Protein AF-A0A2N9GEI5-F1 (afdb_monomer_lite)

pLDDT: mean 77.4, std 19.2, range [20.95, 95.62]

Foldseek 3Di:
DLLVCVQVVCQVDPVNVPPPVVLVVLLVVLCVLLLVVVCVVVLVVCCVVPNNVVSVVVSVVCVVLVVSLVSNQVVLLCVQQVVLCVLQNDDDDDDPDPDPDQAADFPLRCCLRQVRSFVVVLVLLVLVLVVCVVRPDDDVPDPSVVSSSVSSVSSSCSSNPVSQVSGVCSVPPVRVVVSVVLNVQQDVDDDDDPDDNSRHVLNSVCVVLVSLLRGDPRSLVVLLVVLCVLLVLLLSLQCVFVLCVNDNDVVSSVVLVVVLVVVLVLLLCLLVCCVPQVPPPVPVSVVSVVVVVVVVVVVVVCCCPPSVGDPVNVVSSCSNNLSVLVSVLSNQSSVCSVVVDPVSSVSSSSSVSSSVDDPDDDDDDPDDDDDDDDDDDDDDDPDPPPPPPDDDPDD

InterPro domains:
  IPR003440 Glycosyl transferase 48 domain [PF02364] (16-222)

Secondary structure (DSSP, 8-state):
-TTTTHHHHHHS-HHHHT-HHHHHHHHHHHHHHTTHHHHHHHHHHHHHHH-HHHHHHHHHHHHHTTHHHHHHHHHHHHHHHHHHHHHH-----------SS-PPPPHHHHHHHHIIIIIHHHHHHHHHHHHHHHH--S-TT-HHHHHHHHHHHHHHHHHHHHHHHTSTTTT-HHHHHHHHHHHHHHHHS---TT--TTT-HHHHHHHHHHHHHH--HHHHHHHHHHHHHHHHHHHHHHTT-GGGTT---HHHHHHHHHHHHHHHHHHHHHHHHHHHHTTT-HHHHHHHHHHHHHHHHHHHHHHHHTS---HHHHHHHHHHHHHHHHHHHHHHHHHHHHHT-HHHHHHHHHHHHHHT------SS---------------------------PPP-

Structure (mmCIF, N/CA/C/O backbone):
data_AF-A0A2N9GEI5-F1
#
_entry.id   AF-A0A2N9GEI5-F1
#
loop_
_atom_site.group_PDB
_atom_site.id
_atom_site.type_symbol
_atom_site.label_atom_id
_atom_site.label_alt_id
_atom_site.label_comp_id
_atom_site.label_asym_id
_atom_site.label_entity_id
_atom_site.label_seq_id
_atom_site.pdbx_PDB_ins_code
_atom_site.Cartn_x
_atom_site.Cartn_y
_atom_site.Cartn_z
_atom_site.occupancy
_atom_site.B_iso_or_equiv
_atom_site.auth_seq_id
_atom_site.auth_comp_id
_atom_site.auth_asym_id
_atom_site.auth_atom_id
_atom_site.pdbx_PDB_model_num
ATOM 1 N N . MET A 1 1 ? -8.143 -17.954 -7.394 1.00 62.03 1 MET A N 1
ATOM 2 C CA . MET A 1 1 ? -9.407 -18.634 -7.751 1.00 62.03 1 MET A CA 1
ATOM 3 C C . MET A 1 1 ? -10.070 -17.942 -8.927 1.00 62.03 1 MET A C 1
ATOM 5 O O . MET A 1 1 ? -10.239 -18.590 -9.947 1.00 62.03 1 MET A O 1
ATOM 9 N N . VAL A 1 2 ? -10.319 -16.633 -8.827 1.00 68.25 2 VAL A N 1
ATOM 10 C CA . VAL A 1 2 ? -10.856 -15.804 -9.923 1.00 68.25 2 VAL A CA 1
ATOM 11 C C . VAL A 1 2 ? -10.049 -15.961 -11.213 1.00 68.25 2 VAL A C 1
ATOM 13 O O . VAL A 1 2 ? -10.533 -16.478 -12.212 1.00 68.25 2 VAL A O 1
ATOM 16 N N . MET A 1 3 ? -8.750 -15.650 -11.148 1.00 72.50 3 MET A N 1
ATOM 17 C CA . MET A 1 3 ? -7.875 -15.653 -12.328 1.00 72.50 3 MET A CA 1
ATOM 18 C C . MET A 1 3 ? -7.678 -17.039 -12.962 1.00 72.50 3 MET A C 1
ATOM 20 O O . MET A 1 3 ? -7.339 -17.122 -14.140 1.00 72.50 3 MET A O 1
ATOM 24 N N . SER A 1 4 ? -7.868 -18.120 -12.195 1.00 71.38 4 SER A N 1
ATOM 25 C CA . SER A 1 4 ? -7.678 -19.498 -12.662 1.00 71.38 4 SER A CA 1
ATOM 26 C C . SER A 1 4 ? -8.943 -20.118 -13.261 1.00 71.38 4 SER A C 1
ATOM 28 O O . SER A 1 4 ? -8.862 -21.221 -13.787 1.00 71.38 4 SER A O 1
ATOM 30 N N . GLY A 1 5 ? -10.102 -19.454 -13.169 1.00 67.19 5 GLY A N 1
ATOM 31 C CA . GLY A 1 5 ? -11.397 -20.017 -13.577 1.00 67.19 5 GLY A CA 1
ATOM 32 C C . GLY A 1 5 ? -1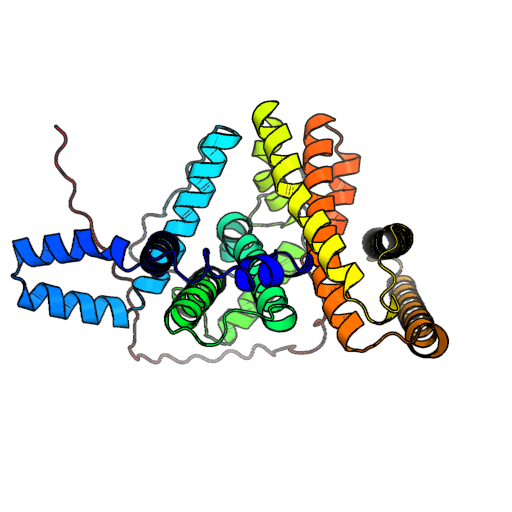1.971 -21.053 -12.602 1.00 67.19 5 GLY A C 1
ATOM 33 O O . GLY A 1 5 ? -13.111 -21.471 -12.766 1.00 67.19 5 GLY A O 1
ATOM 34 N N . LEU A 1 6 ? -11.222 -21.403 -11.550 1.00 69.50 6 LEU A N 1
ATOM 35 C CA . LEU A 1 6 ? -11.659 -22.331 -10.502 1.00 69.50 6 LEU A CA 1
ATOM 36 C C . LEU A 1 6 ? -12.902 -21.806 -9.773 1.00 69.50 6 LEU A C 1
ATOM 38 O O . LEU A 1 6 ? -13.742 -22.587 -9.361 1.00 69.50 6 LEU A O 1
ATOM 42 N N . GLU A 1 7 ? -13.031 -20.484 -9.625 1.00 69.81 7 GLU A N 1
ATOM 43 C CA . GLU A 1 7 ? -14.236 -19.874 -9.048 1.00 69.81 7 GLU A CA 1
ATOM 44 C C . GLU A 1 7 ? -15.490 -20.240 -9.853 1.00 69.81 7 GLU A C 1
ATOM 46 O O . GLU A 1 7 ? -16.467 -20.702 -9.275 1.00 69.81 7 GLU A O 1
ATOM 51 N N . ARG A 1 8 ? -15.430 -20.123 -11.185 1.00 66.69 8 ARG A N 1
ATOM 52 C CA . ARG A 1 8 ? -16.534 -20.488 -12.080 1.00 66.69 8 ARG A CA 1
ATOM 53 C C . ARG A 1 8 ? -16.878 -21.974 -11.972 1.00 66.69 8 ARG A C 1
ATOM 55 O O . ARG A 1 8 ? -18.041 -22.320 -11.838 1.00 66.69 8 ARG A O 1
ATOM 62 N N . GLU A 1 9 ? -15.866 -22.838 -11.954 1.00 71.25 9 GLU A N 1
ATOM 63 C CA . GLU A 1 9 ? -16.048 -24.291 -11.837 1.00 71.25 9 GLU A CA 1
ATOM 64 C C . GLU A 1 9 ? -16.636 -24.714 -10.477 1.00 71.25 9 GLU A C 1
ATOM 66 O O . GLU A 1 9 ? -17.490 -25.595 -10.409 1.00 71.25 9 GLU A O 1
ATOM 71 N N . ILE A 1 10 ? -16.224 -24.054 -9.388 1.00 67.88 10 ILE A N 1
ATOM 72 C CA . ILE A 1 10 ? -16.793 -24.254 -8.047 1.00 67.88 10 ILE A CA 1
ATOM 73 C C . ILE A 1 10 ? -18.269 -23.837 -8.012 1.00 67.88 10 ILE A C 1
ATOM 75 O O . ILE A 1 10 ? -19.072 -24.487 -7.347 1.00 67.88 10 ILE A O 1
ATOM 79 N N . LEU A 1 11 ? -18.633 -22.765 -8.713 1.00 63.00 11 LEU A N 1
ATOM 80 C CA . LEU A 1 11 ? -19.991 -22.219 -8.707 1.00 63.00 11 LEU A CA 1
ATOM 81 C C . LEU A 1 11 ? -20.950 -22.943 -9.641 1.00 63.00 11 LEU A C 1
ATOM 83 O O . LEU A 1 11 ? -22.138 -23.018 -9.330 1.00 63.00 11 LEU A O 1
ATOM 87 N N . ASP A 1 12 ? -20.442 -23.514 -10.730 1.00 68.38 12 ASP A N 1
ATOM 88 C CA . ASP A 1 12 ? -21.192 -24.437 -11.581 1.00 68.38 12 ASP A CA 1
ATOM 89 C C . ASP A 1 12 ? -21.510 -25.754 -10.836 1.00 68.38 12 ASP A C 1
ATOM 91 O O . ASP A 1 12 ? -22.361 -26.530 -11.276 1.00 68.38 12 ASP A O 1
ATOM 95 N N . ASN A 1 13 ? -20.880 -26.006 -9.677 1.00 69.75 13 ASN A N 1
ATOM 96 C CA . ASN A 1 13 ? -21.175 -27.156 -8.833 1.00 69.75 13 ASN A CA 1
ATOM 97 C C . ASN A 1 13 ? -22.324 -26.859 -7.835 1.00 69.75 13 ASN A C 1
ATOM 99 O O . ASN A 1 13 ? -22.132 -26.122 -6.859 1.00 69.75 13 ASN A O 1
ATOM 103 N N . PRO A 1 14 ? -23.506 -27.490 -7.989 1.00 62.62 14 PRO A N 1
ATOM 104 C CA . PRO A 1 14 ? -24.683 -27.216 -7.158 1.00 62.62 14 PRO A CA 1
ATOM 105 C C . PRO A 1 14 ? -24.505 -27.583 -5.676 1.00 62.62 14 PRO A C 1
ATOM 107 O O . PRO A 1 14 ? -25.240 -27.078 -4.830 1.00 62.62 14 PRO A O 1
ATOM 110 N N . SER A 1 15 ? -23.521 -28.421 -5.332 1.00 64.94 15 SER A N 1
ATOM 111 C CA . SER A 1 15 ? -23.234 -28.778 -3.935 1.00 64.94 15 SER A CA 1
ATOM 112 C C . SER A 1 15 ? -22.618 -27.628 -3.124 1.00 64.94 15 SER A C 1
ATOM 114 O O . SER A 1 15 ? -22.818 -27.557 -1.912 1.00 64.94 15 SER A O 1
ATOM 116 N N . VAL A 1 16 ? -21.902 -26.702 -3.775 1.00 61.50 16 VAL A N 1
ATOM 117 C CA . VAL A 1 16 ? -21.217 -25.584 -3.104 1.00 61.50 16 VAL A CA 1
ATOM 118 C C . VAL A 1 16 ? -22.150 -24.398 -2.882 1.00 61.50 16 VAL A C 1
ATOM 120 O O . VAL A 1 16 ? -22.104 -23.791 -1.813 1.00 61.50 16 VAL A O 1
ATOM 123 N N . GLN A 1 17 ? -23.061 -24.125 -3.824 1.00 56.53 17 GLN A N 1
ATOM 124 C CA . GLN A 1 17 ? -24.094 -23.088 -3.674 1.00 56.53 17 GLN A CA 1
ATOM 125 C C . GLN A 1 17 ? -25.028 -23.332 -2.473 1.00 56.53 17 GLN A C 1
ATOM 127 O O . GLN A 1 17 ? -25.671 -22.405 -1.996 1.00 56.53 17 GLN A O 1
ATOM 132 N N . GLN A 1 18 ? -25.102 -24.568 -1.967 1.00 55.81 18 GLN A N 1
ATOM 133 C CA . GLN A 1 18 ? -25.950 -24.939 -0.829 1.00 55.81 18 GLN A CA 1
ATOM 134 C C . GLN A 1 18 ? -25.200 -25.044 0.508 1.00 55.81 18 GLN A C 1
ATOM 136 O O . GLN A 1 18 ? -25.808 -25.397 1.523 1.00 55.81 18 GLN A O 1
ATOM 141 N N . SER A 1 19 ? -23.896 -24.743 0.562 1.00 64.75 19 SER A N 1
ATOM 142 C CA . SER A 1 19 ? -23.141 -24.822 1.817 1.00 64.75 19 SER A CA 1
ATOM 143 C C . SER A 1 19 ? -23.422 -23.616 2.714 1.00 64.75 19 SER A C 1
ATOM 145 O O . SER A 1 19 ? -22.634 -22.676 2.814 1.00 64.75 19 SER A O 1
ATOM 147 N N . LYS A 1 20 ? -24.544 -23.678 3.436 1.00 68.88 20 LYS A N 1
ATOM 148 C CA . LYS A 1 20 ? -24.918 -22.717 4.486 1.00 68.88 20 LYS A CA 1
ATOM 149 C C . LYS A 1 20 ? -23.786 -22.488 5.500 1.00 68.88 20 LYS A C 1
ATOM 151 O O . LYS A 1 20 ? -23.583 -21.373 5.964 1.00 68.88 20 LYS A O 1
ATOM 156 N N . ALA A 1 21 ? -23.001 -23.529 5.789 1.00 74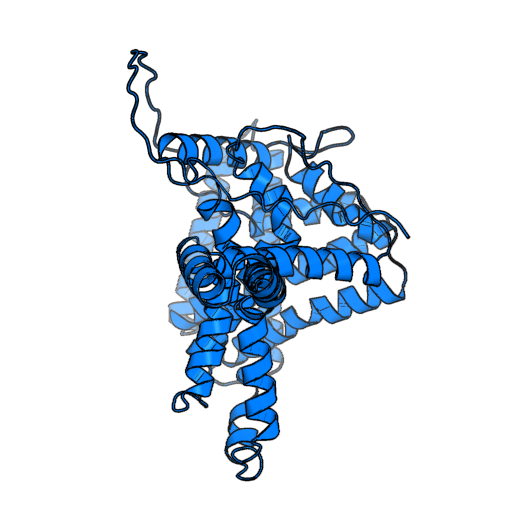.62 21 ALA A N 1
ATOM 157 C CA . ALA A 1 21 ? -21.852 -23.449 6.689 1.00 74.62 21 ALA A CA 1
ATOM 158 C C . ALA A 1 21 ? -20.732 -22.529 6.164 1.00 74.62 21 ALA A C 1
ATOM 160 O O . ALA A 1 21 ? -20.119 -21.800 6.943 1.00 74.62 21 ALA A O 1
ATOM 161 N N . LEU A 1 22 ? -20.463 -22.541 4.852 1.00 70.50 22 LEU A N 1
ATOM 162 C CA . LEU A 1 22 ? -19.472 -21.649 4.242 1.00 70.50 22 LEU A CA 1
ATOM 163 C C . LEU A 1 22 ? -19.946 -20.192 4.294 1.00 70.50 22 LEU A C 1
ATOM 165 O O . LEU A 1 22 ? -19.171 -19.300 4.637 1.00 70.50 22 LEU A O 1
ATOM 169 N N . GLU A 1 23 ? -21.224 -19.960 4.002 1.00 70.12 23 GLU A N 1
ATOM 170 C CA . GLU A 1 23 ? -21.832 -18.630 4.061 1.00 70.12 23 GLU A CA 1
ATOM 171 C C . GLU A 1 23 ? -21.811 -18.038 5.480 1.00 70.12 23 GLU A C 1
ATOM 173 O O . GLU A 1 23 ? -21.402 -16.890 5.664 1.00 70.12 23 GLU A O 1
ATOM 178 N N . GLU A 1 24 ? -22.173 -18.826 6.496 1.00 76.56 24 GLU A N 1
ATOM 179 C CA . GLU A 1 24 ? -22.143 -18.404 7.902 1.00 76.56 24 GLU A CA 1
ATOM 180 C C . GLU A 1 24 ? -20.717 -18.105 8.395 1.00 76.56 24 GLU A C 1
ATOM 182 O O . GLU A 1 24 ? -20.496 -17.121 9.113 1.00 76.56 24 GLU A O 1
ATOM 187 N N . ALA A 1 25 ? -19.730 -18.907 7.980 1.00 79.69 25 ALA A N 1
ATOM 188 C CA . ALA A 1 25 ? -18.328 -18.682 8.326 1.00 79.69 25 ALA A CA 1
ATOM 189 C C . ALA A 1 25 ? -17.795 -17.364 7.735 1.00 79.69 25 ALA A C 1
ATOM 191 O O . ALA A 1 25 ? -17.167 -16.573 8.447 1.00 79.69 25 ALA A O 1
ATOM 192 N N . LEU A 1 26 ? -18.089 -17.092 6.457 1.00 77.12 26 LEU A N 1
ATOM 193 C CA . LEU A 1 26 ? -17.683 -15.855 5.784 1.00 77.12 26 LEU A CA 1
ATOM 194 C C . LEU A 1 26 ? -18.380 -14.623 6.380 1.00 77.12 26 LEU A C 1
ATOM 196 O O . LEU A 1 26 ? -17.727 -13.611 6.637 1.00 77.12 26 LEU A O 1
ATOM 200 N N . ALA A 1 27 ? -19.682 -14.715 6.667 1.00 77.94 27 ALA A N 1
ATOM 201 C CA . ALA A 1 27 ? -20.434 -13.629 7.293 1.00 77.94 27 ALA A CA 1
ATOM 202 C C . ALA A 1 27 ? -19.882 -13.280 8.684 1.00 77.94 27 ALA A C 1
ATOM 204 O O . ALA A 1 27 ? -19.680 -12.105 8.999 1.00 77.94 27 ALA A O 1
ATOM 205 N N . THR A 1 28 ? -19.575 -14.296 9.497 1.00 80.19 28 THR A N 1
ATOM 206 C CA . THR A 1 28 ? -18.985 -14.103 10.828 1.00 80.19 28 THR A CA 1
ATOM 207 C C . THR A 1 28 ? -17.652 -13.365 10.724 1.00 80.19 28 THR A C 1
ATOM 209 O O . THR A 1 28 ? -17.460 -12.353 11.399 1.00 80.19 28 THR A O 1
ATOM 212 N N . GLN A 1 29 ? -16.756 -13.798 9.828 1.00 83.38 29 GLN A N 1
ATOM 213 C CA . GLN A 1 29 ? -15.479 -13.120 9.586 1.00 83.38 29 GLN A CA 1
ATOM 214 C C . GLN A 1 29 ? -15.671 -11.639 9.216 1.00 83.38 29 GLN A C 1
ATOM 216 O O . GLN A 1 29 ? -14.983 -10.775 9.765 1.00 83.38 29 GLN A O 1
ATOM 221 N N . SER A 1 30 ? -16.627 -11.328 8.339 1.00 83.00 30 SER A N 1
ATOM 222 C CA . SER A 1 30 ? -16.927 -9.951 7.936 1.00 83.00 30 SER A CA 1
ATOM 223 C C . SER A 1 30 ? -17.428 -9.075 9.092 1.00 83.00 30 SER A C 1
ATOM 225 O O . SER A 1 30 ? -17.069 -7.901 9.161 1.00 83.00 30 SER A O 1
ATOM 227 N N . VAL A 1 31 ? -18.180 -9.624 10.054 1.00 80.69 31 VAL A N 1
ATOM 228 C CA . VAL A 1 31 ? -18.600 -8.883 11.263 1.00 80.69 31 VAL A CA 1
ATOM 229 C C . VAL A 1 31 ? -17.406 -8.534 12.156 1.00 80.69 31 VAL A C 1
ATOM 231 O O . VAL A 1 31 ? -17.301 -7.398 12.625 1.00 80.69 31 VAL A O 1
ATOM 234 N N . PHE A 1 32 ? -16.478 -9.476 12.370 1.00 79.88 32 PHE A N 1
ATOM 235 C CA . PHE A 1 32 ? -15.227 -9.199 13.093 1.00 79.88 32 PHE A CA 1
ATOM 236 C C . PHE A 1 32 ? -14.410 -8.109 12.394 1.00 79.88 32 PHE A C 1
ATOM 238 O O . PHE A 1 32 ? -13.848 -7.227 13.045 1.00 79.88 32 PHE A O 1
ATOM 245 N N . GLN A 1 33 ? -14.376 -8.156 11.066 1.00 81.62 33 GLN A N 1
ATOM 246 C CA . GLN A 1 33 ? -13.621 -7.240 10.225 1.00 81.62 33 GLN A CA 1
ATOM 247 C C . GLN A 1 33 ? -14.146 -5.798 10.249 1.00 81.62 33 GLN A C 1
ATOM 249 O O . GLN A 1 33 ? -13.354 -4.875 10.086 1.00 81.62 33 GLN A O 1
ATOM 254 N N . LEU A 1 34 ? -15.442 -5.590 10.509 1.00 84.56 34 LEU A N 1
ATOM 255 C CA . LEU A 1 34 ? -16.024 -4.258 10.727 1.00 84.56 34 LEU A CA 1
ATOM 256 C C . LEU A 1 34 ? -15.682 -3.667 12.108 1.00 84.56 34 LEU A C 1
ATOM 258 O O . LEU A 1 34 ? -16.057 -2.536 12.404 1.00 84.56 34 LEU A O 1
ATOM 262 N N . GLY A 1 35 ? -15.013 -4.419 12.988 1.00 77.88 35 GLY A N 1
ATOM 263 C CA . GLY A 1 35 ? -14.650 -3.962 14.332 1.00 77.88 35 GLY A CA 1
ATOM 264 C C . GLY A 1 35 ? -15.822 -3.909 15.320 1.00 77.88 35 GLY A C 1
ATOM 265 O O . GLY A 1 35 ? -15.610 -3.601 16.490 1.00 77.88 35 GLY A O 1
ATOM 266 N N . LEU A 1 36 ? -17.038 -4.268 14.894 1.00 78.19 36 LEU A N 1
ATOM 267 C CA . LEU A 1 36 ? -18.254 -4.248 15.717 1.00 78.19 36 LEU A CA 1
ATOM 268 C C . LEU A 1 36 ? -18.138 -5.151 16.949 1.00 78.19 36 LEU A C 1
ATOM 270 O O . LEU A 1 36 ? -18.529 -4.766 18.048 1.00 78.19 36 LEU A O 1
ATOM 274 N N . LEU A 1 37 ? -17.546 -6.335 16.789 1.00 81.06 37 LEU A N 1
ATOM 275 C CA . LEU A 1 37 ? -17.405 -7.293 17.886 1.00 81.06 37 LEU A CA 1
ATOM 276 C C . LEU A 1 37 ? -16.363 -6.846 18.925 1.00 81.06 37 LEU A C 1
ATOM 278 O O . LEU A 1 37 ? -16.495 -7.163 20.102 1.00 81.06 37 LEU A O 1
ATOM 282 N N . LEU A 1 38 ? -15.375 -6.036 18.529 1.00 82.06 38 LEU A N 1
ATOM 283 C CA . LEU A 1 38 ? -14.385 -5.470 19.456 1.00 82.06 38 LEU A CA 1
ATOM 284 C C . LEU A 1 38 ? -14.991 -4.417 20.395 1.00 82.06 38 LEU A C 1
ATOM 286 O O . LEU A 1 38 ? -14.442 -4.168 21.465 1.00 82.06 38 LEU A O 1
ATOM 290 N N . VAL A 1 39 ? -16.127 -3.830 20.012 1.00 83.81 39 VAL A N 1
ATOM 291 C CA . VAL A 1 39 ? -16.886 -2.867 20.825 1.00 83.81 39 VAL A CA 1
ATOM 292 C C . VAL A 1 39 ? -17.750 -3.578 21.874 1.00 83.81 39 VAL A C 1
ATOM 294 O O . VAL A 1 39 ? -18.068 -3.006 22.914 1.00 83.81 39 VAL A O 1
ATOM 297 N N . LEU A 1 40 ? -18.110 -4.841 21.633 1.00 85.19 40 LEU A N 1
ATOM 298 C CA . LEU A 1 40 ? -19.087 -5.580 22.430 1.00 85.19 40 LEU A CA 1
ATOM 299 C C . LEU A 1 40 ? -18.718 -5.705 23.923 1.00 85.19 40 LEU A C 1
ATOM 301 O O . LEU A 1 40 ? -19.597 -5.437 24.742 1.00 85.19 40 LEU A O 1
ATOM 305 N N . PRO A 1 41 ? -17.462 -6.010 24.323 1.00 87.38 41 PRO A N 1
ATOM 306 C CA . PRO A 1 41 ? -17.075 -6.030 25.738 1.00 87.38 41 PRO A CA 1
ATOM 307 C C . PRO A 1 41 ? -17.377 -4.721 26.470 1.00 87.38 41 PRO A C 1
ATOM 309 O O . PRO A 1 41 ? -17.883 -4.736 27.586 1.00 87.38 41 PRO A O 1
ATOM 312 N N . MET A 1 42 ? -17.142 -3.592 25.807 1.00 85.94 42 MET A N 1
ATOM 313 C CA . MET A 1 42 ? -17.355 -2.266 26.377 1.00 85.94 42 MET A CA 1
ATOM 314 C C . MET A 1 42 ? -18.838 -1.911 26.484 1.00 85.94 42 MET A C 1
ATOM 316 O O . MET A 1 42 ? -19.271 -1.334 27.475 1.00 85.94 42 MET A O 1
ATOM 320 N N . VAL A 1 43 ? -19.643 -2.298 25.493 1.00 88.50 43 VAL A N 1
ATOM 321 C CA . VAL A 1 43 ? -21.103 -2.124 25.553 1.00 88.50 43 VAL A CA 1
ATOM 322 C C . VAL A 1 43 ? -21.700 -2.970 26.675 1.00 88.50 43 VAL A C 1
ATOM 324 O O . VAL A 1 43 ? -22.609 -2.509 27.361 1.00 88.50 43 VAL A O 1
ATOM 327 N N . MET A 1 44 ? -21.182 -4.183 26.895 1.00 91.00 44 MET A N 1
ATOM 328 C CA . MET A 1 44 ? -21.595 -5.022 28.022 1.00 91.00 44 MET A CA 1
ATOM 329 C C . MET A 1 44 ? -21.218 -4.392 29.365 1.00 91.00 44 MET A C 1
ATOM 331 O O . MET A 1 44 ? -22.065 -4.341 30.249 1.00 91.00 44 MET A O 1
ATOM 335 N N . GLU A 1 45 ? -19.997 -3.868 29.505 1.00 92.38 45 GLU A N 1
ATOM 336 C CA . GLU A 1 45 ? -19.546 -3.152 30.708 1.00 92.38 45 GLU A CA 1
ATOM 337 C C . GLU A 1 45 ? -20.468 -1.964 31.024 1.00 92.38 45 GLU A C 1
ATOM 339 O O . GLU A 1 45 ? -21.055 -1.905 32.102 1.00 92.38 45 GLU A O 1
ATOM 344 N N . ILE A 1 46 ? -20.720 -1.086 30.047 1.00 91.44 46 ILE A N 1
ATOM 345 C CA . ILE A 1 46 ? -21.640 0.053 30.208 1.00 91.44 46 ILE A CA 1
ATOM 346 C C . ILE A 1 46 ? -23.067 -0.426 30.511 1.00 91.44 46 ILE A C 1
ATOM 348 O O . ILE A 1 46 ? -23.776 0.189 31.308 1.00 91.44 46 ILE A O 1
ATOM 352 N N . GLY A 1 47 ? -23.500 -1.529 29.898 1.00 94.31 47 GLY A N 1
ATOM 353 C CA . GLY A 1 47 ? -24.815 -2.124 30.128 1.00 94.31 47 GLY A CA 1
ATOM 354 C C . GLY A 1 47 ? -24.996 -2.620 31.559 1.00 94.31 47 GLY A C 1
ATOM 355 O O . GLY A 1 47 ? -26.067 -2.417 32.133 1.00 94.31 47 GLY A O 1
ATOM 356 N N . LEU A 1 48 ? -23.950 -3.217 32.135 1.00 95.44 48 LEU A N 1
ATOM 357 C CA . LEU A 1 48 ? -23.921 -3.678 33.521 1.00 95.44 48 LEU A CA 1
ATOM 358 C C . LEU A 1 48 ? -23.825 -2.510 34.512 1.00 95.44 48 LEU A C 1
ATOM 360 O O . LEU A 1 48 ? -24.501 -2.535 35.536 1.00 95.44 48 LEU A O 1
ATOM 364 N N . GLU A 1 49 ? -23.034 -1.478 34.208 1.00 95.50 49 GLU A N 1
ATOM 365 C CA . GLU A 1 49 ? -22.809 -0.345 35.116 1.00 95.50 49 GLU A CA 1
ATOM 366 C C . GLU A 1 49 ? -23.934 0.700 35.103 1.00 95.50 49 GLU A C 1
ATOM 368 O O . GLU A 1 49 ? -24.280 1.262 36.141 1.00 95.50 49 GLU A O 1
ATOM 373 N N . LYS A 1 50 ? -24.481 1.013 33.922 1.00 93.19 50 LYS A N 1
ATOM 374 C CA . LYS A 1 50 ? -25.360 2.178 33.688 1.00 93.19 50 LYS A CA 1
ATOM 375 C C . LYS A 1 50 ? -26.702 1.814 33.047 1.00 93.19 50 LYS A C 1
ATOM 377 O O . LYS A 1 50 ? -27.500 2.703 32.734 1.00 93.19 50 LYS A O 1
ATOM 382 N N . GLY A 1 51 ? -26.956 0.521 32.851 1.00 94.19 51 GLY A N 1
ATOM 383 C CA . GLY A 1 51 ? -28.181 -0.017 32.271 1.00 94.19 51 GLY A CA 1
ATOM 384 C C . GLY A 1 51 ? -28.177 -0.088 30.739 1.00 94.19 51 GLY A C 1
ATOM 385 O O . GLY A 1 51 ? -27.526 0.687 30.037 1.00 94.19 51 GLY A O 1
ATOM 386 N N . PHE A 1 52 ? -28.980 -1.013 30.206 1.00 92.75 52 PHE A N 1
ATOM 387 C CA . PHE A 1 52 ? -29.009 -1.358 28.778 1.00 92.75 52 PHE A CA 1
ATOM 388 C C . PHE A 1 52 ? -29.371 -0.186 27.849 1.00 92.75 52 PHE A C 1
ATOM 390 O O . PHE A 1 52 ? -28.794 -0.041 26.774 1.00 92.75 52 PHE A O 1
ATOM 397 N N . ARG A 1 53 ? -30.302 0.687 28.261 1.00 92.88 53 ARG A N 1
ATOM 398 C CA . ARG A 1 53 ? -30.717 1.846 27.449 1.00 92.88 53 ARG A CA 1
ATOM 399 C C . ARG A 1 53 ? -29.573 2.843 27.250 1.00 92.88 53 ARG A C 1
ATOM 401 O O . ARG A 1 53 ? -29.403 3.350 26.145 1.00 92.88 53 ARG A O 1
ATOM 408 N N . THR A 1 54 ? -28.800 3.100 28.304 1.00 91.94 54 THR A N 1
ATOM 409 C CA . THR A 1 54 ? -27.619 3.970 28.255 1.00 91.94 54 THR A CA 1
ATOM 410 C C . THR A 1 54 ? -26.552 3.353 27.360 1.00 91.94 54 THR A C 1
ATOM 412 O O . THR A 1 54 ? -26.048 4.026 26.470 1.00 91.94 54 THR A O 1
ATOM 415 N N . ALA A 1 55 ? -26.295 2.051 27.511 1.00 93.44 55 ALA A N 1
ATOM 416 C CA . ALA A 1 55 ? -25.332 1.330 26.683 1.00 93.44 55 ALA A CA 1
ATOM 417 C C . ALA A 1 55 ? -25.676 1.360 25.187 1.00 93.44 55 ALA A C 1
ATOM 419 O O . ALA A 1 55 ? -24.787 1.543 24.360 1.00 93.44 55 ALA A O 1
ATOM 420 N N . LEU A 1 56 ? -26.959 1.232 24.826 1.00 92.00 56 LEU A N 1
ATOM 421 C CA . LEU A 1 56 ? -27.398 1.350 23.433 1.00 92.00 56 LEU A CA 1
ATOM 422 C C . LEU A 1 56 ? -27.184 2.771 22.886 1.00 92.00 56 LEU A C 1
ATOM 424 O O . LEU A 1 56 ? -26.737 2.928 21.751 1.00 92.00 56 LEU A O 1
ATOM 428 N N . GLY A 1 57 ? -27.477 3.798 23.690 1.00 93.06 57 GLY A N 1
ATOM 429 C CA . GLY A 1 57 ? -27.215 5.194 23.335 1.00 93.06 57 GLY A CA 1
ATOM 430 C C . GLY A 1 57 ? -25.725 5.460 23.119 1.00 93.06 57 GLY A C 1
ATOM 431 O O . GLY A 1 57 ? -25.337 5.949 22.059 1.00 93.06 57 GLY A O 1
ATOM 432 N N . ASP A 1 58 ? -24.888 5.061 24.077 1.00 90.81 58 ASP A N 1
ATOM 433 C CA . ASP A 1 58 ? -23.433 5.212 24.008 1.00 90.81 58 ASP A CA 1
ATOM 434 C C . ASP A 1 58 ? -22.845 4.440 22.822 1.00 90.81 58 ASP A C 1
ATOM 436 O O . ASP A 1 58 ? -21.994 4.969 22.111 1.00 90.81 58 ASP A O 1
ATOM 440 N N . PHE A 1 59 ? -23.349 3.237 22.527 1.00 90.50 59 PHE A N 1
ATOM 441 C CA . PHE A 1 59 ? -22.944 2.478 21.345 1.00 90.50 59 PHE A CA 1
ATOM 442 C C . PHE A 1 59 ? -23.194 3.254 20.048 1.00 90.50 59 PHE A C 1
ATOM 444 O O . PHE A 1 59 ? -22.301 3.339 19.206 1.00 90.50 59 PHE A O 1
ATOM 451 N N . ILE A 1 60 ? -24.376 3.859 19.885 1.00 91.31 60 ILE A N 1
ATOM 452 C CA . ILE A 1 60 ? -24.693 4.672 18.700 1.00 91.31 60 ILE A CA 1
ATOM 453 C C . ILE A 1 60 ? -23.737 5.868 18.606 1.00 91.31 60 ILE A C 1
ATOM 455 O O . ILE A 1 60 ? -23.178 6.121 17.538 1.00 91.31 60 ILE A O 1
ATOM 459 N N . ILE A 1 61 ? -23.496 6.570 19.718 1.00 91.94 61 ILE A N 1
ATOM 460 C CA . ILE A 1 61 ? -22.561 7.703 19.760 1.00 91.94 61 ILE A CA 1
ATOM 461 C C . ILE A 1 61 ? -21.138 7.266 19.391 1.00 91.94 61 ILE A C 1
ATOM 463 O O . ILE A 1 61 ? -20.488 7.927 18.581 1.00 91.94 61 ILE A O 1
ATOM 467 N N . MET A 1 62 ? -20.669 6.129 19.906 1.00 90.88 62 MET A N 1
ATOM 468 C CA . MET A 1 62 ? -19.367 5.566 19.550 1.00 90.88 62 MET A CA 1
ATOM 469 C C . MET A 1 62 ? -19.267 5.271 18.049 1.00 90.88 62 MET A C 1
ATOM 471 O O . MET A 1 62 ? -18.247 5.574 17.430 1.00 90.88 62 MET A O 1
ATOM 475 N N . GLN A 1 63 ? -20.317 4.717 17.431 1.00 89.88 63 GLN A N 1
ATOM 476 C CA . GLN A 1 63 ? -20.306 4.476 15.986 1.00 89.88 63 GLN A CA 1
ATOM 477 C C . GLN A 1 63 ? -20.258 5.775 15.177 1.00 89.88 63 GLN A C 1
ATOM 479 O O . GLN A 1 63 ? -19.502 5.852 14.208 1.00 89.88 63 GLN A O 1
ATOM 484 N N . LEU A 1 64 ? -20.981 6.816 15.603 1.00 91.06 64 LEU A N 1
ATOM 485 C CA . LEU A 1 64 ? -20.913 8.147 14.984 1.00 91.06 64 LEU A CA 1
ATOM 486 C C . LEU A 1 64 ? -19.523 8.789 15.119 1.00 91.06 64 LEU A C 1
ATOM 488 O O . LEU A 1 64 ? -19.098 9.531 14.239 1.00 91.06 64 LEU A O 1
ATOM 492 N N . GLN A 1 65 ? -18.782 8.456 16.177 1.00 91.62 65 GLN A N 1
ATOM 493 C CA . GLN A 1 65 ? -17.380 8.841 16.379 1.00 91.62 65 GLN A CA 1
ATOM 494 C C . GLN A 1 65 ? -16.385 7.931 15.637 1.00 91.62 65 GLN A C 1
ATOM 496 O O . GLN A 1 65 ? -15.182 7.984 15.893 1.00 91.62 65 GLN A O 1
ATOM 501 N N . LEU A 1 66 ? -16.873 7.102 14.707 1.00 92.38 66 LEU A N 1
ATOM 502 C CA . LEU A 1 66 ? -16.080 6.192 13.882 1.00 92.38 66 LEU A CA 1
ATOM 503 C C . LEU A 1 66 ? -15.369 5.086 14.681 1.00 92.38 66 LEU A C 1
ATOM 505 O O . LEU A 1 66 ? -14.307 4.611 14.271 1.00 92.38 66 LEU A O 1
ATOM 509 N N . ALA A 1 67 ? -15.962 4.612 15.784 1.00 90.00 67 ALA A N 1
ATOM 510 C CA . ALA A 1 67 ? -15.408 3.512 16.579 1.00 90.00 67 ALA A CA 1
ATOM 511 C C . ALA A 1 67 ? -15.064 2.279 15.727 1.00 90.00 67 ALA A C 1
ATOM 513 O O . ALA A 1 67 ? -13.984 1.715 15.879 1.00 90.00 67 ALA A O 1
ATOM 514 N N . SER A 1 68 ? -15.925 1.894 14.779 1.00 91.12 68 SER A N 1
ATOM 515 C CA . SER A 1 68 ? -15.649 0.776 13.862 1.00 91.12 68 SER A CA 1
ATOM 516 C C . SER A 1 68 ? -14.356 0.970 13.057 1.00 91.12 68 SER A C 1
ATOM 518 O O . SER A 1 68 ? -13.561 0.037 12.941 1.00 91.12 68 SER A O 1
ATOM 520 N N . VAL A 1 69 ? -14.079 2.188 12.574 1.00 92.38 69 VAL A N 1
ATOM 521 C CA . VAL A 1 69 ? -12.830 2.519 11.861 1.00 92.38 69 VAL A CA 1
ATOM 522 C C . VAL A 1 69 ? -11.637 2.397 12.812 1.00 92.38 69 VAL A C 1
ATOM 524 O O . VAL A 1 69 ? -10.627 1.775 12.476 1.00 92.38 69 VAL A O 1
ATOM 527 N N . PHE A 1 70 ? -11.769 2.939 14.026 1.00 90.31 70 PHE A N 1
ATOM 528 C CA . PHE A 1 70 ? -10.728 2.887 15.051 1.00 90.31 70 PHE A CA 1
ATOM 529 C C . PHE A 1 70 ? -10.377 1.451 15.459 1.00 90.31 70 PHE A C 1
ATOM 531 O O . PHE A 1 70 ? -9.204 1.081 15.460 1.00 90.31 70 PHE A O 1
ATOM 538 N N . PHE A 1 71 ? -11.368 0.617 15.776 1.00 89.06 71 PHE A N 1
ATOM 539 C CA . PHE A 1 71 ? -11.132 -0.759 16.217 1.00 89.06 71 PHE A CA 1
ATOM 540 C C . PHE A 1 71 ? -10.604 -1.647 15.091 1.00 89.06 71 PHE A C 1
ATOM 542 O O . PHE A 1 71 ? -9.711 -2.462 15.325 1.00 89.06 71 PHE A O 1
ATOM 549 N N . THR A 1 72 ? -11.076 -1.440 13.862 1.00 91.50 72 THR A N 1
ATOM 550 C CA . THR A 1 72 ? -10.553 -2.123 12.670 1.00 91.50 72 THR A CA 1
ATOM 551 C C . THR A 1 72 ? -9.080 -1.779 12.429 1.00 91.50 72 THR A C 1
ATOM 553 O O . THR A 1 72 ? -8.254 -2.656 12.156 1.00 91.50 72 THR A O 1
ATOM 556 N N . PHE A 1 73 ? -8.713 -0.507 12.601 1.00 91.38 73 PHE A N 1
ATOM 557 C CA . PHE A 1 73 ? -7.323 -0.061 12.549 1.00 91.38 73 PHE A CA 1
ATOM 558 C C . PHE A 1 73 ? -6.486 -0.631 13.711 1.00 91.38 73 PHE A C 1
ATOM 560 O O . PHE A 1 73 ? -5.405 -1.188 13.512 1.00 91.38 73 PHE A O 1
ATOM 567 N N . GLN A 1 74 ? -7.002 -0.584 14.942 1.00 90.38 74 GLN A N 1
ATOM 568 C CA . GLN A 1 74 ? -6.320 -1.125 16.120 1.00 90.38 74 GLN A CA 1
ATOM 569 C C . GLN A 1 74 ? -6.043 -2.631 15.982 1.00 90.38 74 GLN A C 1
ATOM 571 O O . GLN A 1 74 ? -4.958 -3.100 16.344 1.00 90.38 74 GLN A O 1
ATOM 576 N N . LEU A 1 75 ? -6.995 -3.391 15.432 1.00 89.00 75 LEU A N 1
ATOM 577 C CA . LEU A 1 75 ? -6.831 -4.815 15.150 1.00 89.00 75 LEU A CA 1
ATOM 578 C C . LEU A 1 75 ? -5.673 -5.064 14.175 1.00 89.00 75 LEU A C 1
ATOM 580 O O . LEU A 1 75 ? -4.871 -5.966 14.411 1.00 89.00 75 LEU A O 1
ATOM 584 N N . GLY A 1 76 ? -5.530 -4.230 13.138 1.00 90.19 76 GLY A N 1
ATOM 585 C CA . GLY A 1 76 ? -4.414 -4.291 12.187 1.00 90.19 76 GLY A CA 1
ATOM 586 C C . GLY A 1 76 ? -3.049 -4.128 12.863 1.00 90.19 76 GLY A C 1
ATOM 587 O O . GLY A 1 76 ? -2.128 -4.916 12.617 1.00 90.19 76 GLY A O 1
ATOM 588 N N . THR A 1 77 ? -2.942 -3.174 13.794 1.00 89.44 77 THR A N 1
ATOM 589 C CA . THR A 1 77 ? -1.731 -2.959 14.605 1.00 89.44 77 THR A CA 1
ATOM 590 C C . THR A 1 77 ? -1.395 -4.203 15.428 1.00 89.44 77 THR A C 1
ATOM 592 O O . THR A 1 77 ? -0.273 -4.713 15.351 1.00 89.44 77 THR A O 1
ATOM 595 N N . LYS A 1 78 ? -2.375 -4.718 16.183 1.00 89.31 78 LYS A N 1
ATOM 596 C CA . LYS A 1 78 ? -2.205 -5.905 17.033 1.00 89.31 78 LYS A CA 1
ATOM 597 C C . LYS A 1 78 ? -1.800 -7.120 16.201 1.00 89.31 78 LYS A C 1
ATOM 599 O O . LYS A 1 78 ? -0.794 -7.750 16.508 1.00 89.31 78 LYS A O 1
ATOM 604 N N . ALA A 1 79 ? -2.515 -7.398 15.112 1.00 90.62 79 ALA A N 1
ATOM 605 C CA . ALA A 1 79 ? -2.244 -8.533 14.236 1.00 90.62 79 ALA A CA 1
ATOM 606 C C . ALA A 1 79 ? -0.847 -8.462 13.598 1.00 90.62 79 ALA A C 1
ATOM 608 O O . ALA A 1 79 ? -0.144 -9.470 13.543 1.00 90.62 79 ALA A O 1
ATOM 609 N N . HIS A 1 80 ? -0.411 -7.282 13.137 1.00 89.94 80 HIS A N 1
ATOM 610 C CA . HIS A 1 80 ? 0.915 -7.124 12.538 1.00 89.94 80 HIS A CA 1
ATOM 611 C C . HIS A 1 80 ? 2.041 -7.410 13.536 1.00 89.94 80 HIS A C 1
ATOM 613 O O . HIS A 1 80 ? 2.919 -8.219 13.238 1.00 89.94 80 HIS A O 1
ATOM 619 N N . TYR A 1 81 ? 2.028 -6.759 14.700 1.00 88.94 81 TYR A N 1
ATOM 620 C CA . TYR A 1 81 ? 3.126 -6.899 15.658 1.00 88.94 81 TYR A CA 1
ATOM 621 C C . TYR A 1 81 ? 3.103 -8.248 16.374 1.00 88.94 81 TYR A C 1
ATOM 623 O O . TYR A 1 81 ? 4.164 -8.832 16.574 1.00 88.94 81 TYR A O 1
ATOM 631 N N . PHE A 1 82 ? 1.920 -8.798 16.656 1.00 91.31 82 PHE A N 1
ATOM 632 C CA . PHE A 1 82 ? 1.793 -10.158 17.175 1.00 91.31 82 PHE A CA 1
ATOM 633 C C . PHE A 1 82 ? 2.351 -11.192 16.185 1.00 91.31 82 PHE A C 1
ATOM 635 O O . PHE A 1 82 ? 3.190 -12.011 16.554 1.00 91.31 82 PHE A O 1
ATOM 642 N N . GLY A 1 83 ? 1.972 -11.101 14.904 1.00 90.19 83 GLY A N 1
ATOM 643 C CA . GLY A 1 83 ? 2.506 -11.973 13.856 1.00 90.19 83 GLY A CA 1
ATOM 644 C C . GLY A 1 83 ? 4.019 -11.827 13.674 1.00 90.19 83 GLY A C 1
ATOM 645 O O . GLY A 1 83 ? 4.722 -12.826 13.540 1.00 90.19 83 GLY A O 1
ATOM 646 N N . ARG A 1 84 ? 4.546 -10.597 13.742 1.00 87.94 84 ARG A N 1
ATOM 647 C CA . ARG A 1 84 ? 5.992 -10.338 13.670 1.00 87.94 84 ARG A CA 1
ATOM 648 C C . ARG A 1 84 ? 6.743 -11.009 14.819 1.00 87.94 84 ARG A C 1
ATOM 650 O O . ARG A 1 84 ? 7.753 -11.657 14.564 1.00 87.94 84 ARG A O 1
ATOM 657 N N . THR A 1 85 ? 6.242 -10.904 16.048 1.00 90.19 85 THR A N 1
ATOM 658 C CA . THR A 1 85 ? 6.852 -11.562 17.211 1.00 90.19 85 THR A CA 1
ATOM 659 C C . THR A 1 85 ? 6.794 -13.087 17.099 1.00 90.19 85 THR A C 1
ATOM 661 O O . THR A 1 85 ? 7.763 -13.745 17.460 1.00 90.19 85 THR A O 1
ATOM 664 N N . ILE A 1 86 ? 5.725 -13.664 16.541 1.00 90.44 86 ILE A N 1
ATOM 665 C CA . ILE A 1 86 ? 5.648 -15.116 16.302 1.00 90.44 86 ILE A CA 1
ATOM 666 C C . ILE A 1 86 ? 6.671 -15.577 15.254 1.00 90.44 86 ILE A C 1
ATOM 668 O O . ILE A 1 86 ? 7.336 -16.592 15.450 1.00 90.44 86 ILE A O 1
ATOM 672 N N . LEU A 1 87 ? 6.791 -14.857 14.134 1.00 88.94 87 LEU A N 1
ATOM 673 C CA . LEU A 1 87 ? 7.628 -15.274 13.002 1.00 88.94 87 LEU A CA 1
ATOM 674 C C . LEU A 1 87 ? 9.123 -15.046 13.244 1.00 88.94 87 LEU A C 1
ATOM 676 O O . LEU A 1 87 ? 9.952 -15.868 12.846 1.00 88.94 87 LEU A O 1
ATOM 680 N N . HIS A 1 88 ? 9.460 -13.927 13.881 1.00 88.69 88 HIS A N 1
ATOM 681 C CA . HIS A 1 88 ? 10.833 -13.428 13.973 1.00 88.69 88 HIS A CA 1
ATOM 682 C C . HIS A 1 88 ? 11.357 -13.364 15.402 1.00 88.69 88 HIS A C 1
ATOM 684 O O . HIS A 1 88 ? 12.564 -13.269 15.606 1.00 88.69 88 HIS A O 1
ATOM 690 N N . GLY A 1 89 ? 10.473 -13.440 16.396 1.00 85.31 89 GLY A N 1
ATOM 691 C CA . GLY A 1 89 ? 10.818 -13.121 17.772 1.00 85.31 89 GLY A CA 1
ATOM 692 C C . GLY A 1 89 ? 11.008 -11.619 17.991 1.00 85.31 89 GLY A C 1
ATOM 693 O O . GLY A 1 89 ? 10.816 -10.786 17.101 1.00 85.31 89 GLY A O 1
ATOM 694 N N . GLY A 1 90 ? 11.384 -11.278 19.220 1.00 78.31 90 GLY A N 1
ATOM 695 C CA . GLY A 1 90 ? 11.634 -9.904 19.636 1.00 78.31 90 GLY A CA 1
ATOM 696 C C . GLY A 1 90 ? 10.368 -9.120 19.989 1.00 78.31 90 GLY A C 1
ATOM 697 O O . GLY A 1 90 ? 9.264 -9.357 19.491 1.00 78.31 90 GLY A O 1
ATOM 698 N N . SER A 1 91 ? 10.550 -8.153 20.881 1.00 71.75 91 SER A N 1
ATOM 699 C CA . SER A 1 91 ? 9.562 -7.128 21.193 1.00 71.75 91 SER A CA 1
ATOM 700 C C . SER A 1 91 ? 10.267 -5.780 21.183 1.00 71.75 91 SER A C 1
ATOM 702 O O . SER A 1 91 ? 11.425 -5.667 21.587 1.00 71.75 91 SER A O 1
ATOM 704 N N . LYS A 1 92 ? 9.587 -4.757 20.673 1.00 74.00 92 LYS A N 1
ATOM 705 C CA . LYS A 1 92 ? 10.105 -3.394 20.655 1.00 74.00 92 LYS A CA 1
ATOM 706 C C . LYS A 1 92 ? 9.158 -2.522 21.449 1.00 74.00 92 LYS A C 1
ATOM 708 O O . LYS A 1 92 ? 8.009 -2.339 21.051 1.00 74.00 92 LYS A O 1
ATOM 713 N N . TYR A 1 93 ? 9.642 -1.982 22.561 1.00 76.06 93 TYR A N 1
ATOM 714 C CA . TYR A 1 93 ? 8.883 -0.985 23.294 1.00 76.06 93 TYR A CA 1
ATOM 715 C C . TYR A 1 93 ? 8.855 0.313 22.487 1.00 76.06 93 TYR A C 1
ATOM 717 O O . TYR A 1 93 ? 9.897 0.858 22.121 1.00 76.06 93 TYR A O 1
ATOM 725 N N . ARG A 1 94 ? 7.651 0.812 22.211 1.00 70.38 94 ARG A N 1
ATOM 726 C CA . ARG A 1 94 ? 7.446 2.179 21.739 1.00 70.38 94 ARG A CA 1
ATOM 727 C C . ARG A 1 94 ? 6.756 2.956 22.843 1.00 70.38 94 ARG A C 1
ATOM 729 O O . ARG A 1 94 ? 5.656 2.603 23.253 1.00 70.38 94 ARG A O 1
ATOM 736 N N . ALA A 1 95 ? 7.419 4.005 23.319 1.00 68.44 95 ALA A N 1
ATOM 737 C CA . ALA A 1 95 ? 6.855 4.869 24.337 1.00 68.44 95 ALA A CA 1
ATOM 738 C C . ALA A 1 95 ? 5.604 5.564 23.786 1.00 68.44 95 ALA A C 1
ATOM 740 O O . ALA A 1 95 ? 5.678 6.345 22.838 1.00 68.44 95 ALA A O 1
ATOM 741 N N . THR A 1 96 ? 4.456 5.298 24.400 1.00 60.28 96 THR A N 1
ATOM 742 C CA . THR A 1 96 ? 3.268 6.135 24.257 1.00 60.28 96 THR A CA 1
ATOM 743 C C . THR A 1 96 ? 3.532 7.384 25.090 1.00 60.28 96 THR A C 1
ATOM 745 O O . THR A 1 96 ? 3.518 7.314 26.321 1.00 60.28 96 THR A O 1
ATOM 748 N N . GLY A 1 97 ? 3.905 8.494 24.449 1.00 59.31 97 GLY A N 1
ATOM 749 C CA . GLY A 1 97 ? 4.225 9.736 25.155 1.00 59.31 97 GLY A CA 1
ATOM 750 C C . GLY A 1 97 ? 3.142 10.084 26.183 1.00 59.31 97 GLY A C 1
ATOM 751 O O . GLY A 1 97 ? 1.953 10.014 25.886 1.00 59.31 97 GLY A O 1
ATOM 752 N N . ARG A 1 98 ? 3.542 10.428 27.412 1.00 58.56 98 ARG A N 1
ATOM 753 C CA . ARG A 1 98 ? 2.615 10.945 28.428 1.00 58.56 98 ARG A CA 1
ATOM 754 C C . ARG A 1 98 ? 2.409 12.434 28.158 1.00 58.56 98 ARG A C 1
ATOM 756 O O . ARG A 1 98 ? 3.256 13.243 28.517 1.00 58.56 98 ARG A O 1
ATOM 763 N N . GLY A 1 99 ? 1.306 12.786 27.510 1.00 54.22 99 GLY A N 1
ATOM 764 C CA . GLY A 1 99 ? 0.906 14.171 27.275 1.00 54.22 99 GLY A CA 1
ATOM 765 C C . GLY A 1 99 ? -0.611 14.269 27.163 1.00 54.22 99 GLY A C 1
ATOM 766 O O . GLY A 1 99 ? -1.230 13.471 26.472 1.00 54.22 99 GLY A O 1
ATOM 767 N N . PHE A 1 100 ? -1.209 15.234 27.862 1.00 54.00 100 PHE A N 1
ATOM 768 C CA . PHE A 1 100 ? -2.659 15.485 27.880 1.00 54.00 100 PHE A CA 1
ATOM 769 C C . PHE A 1 100 ? -3.163 16.270 26.656 1.00 54.00 100 PHE A C 1
ATOM 771 O O . PHE A 1 100 ? -4.316 16.690 26.618 1.00 54.00 100 PHE A O 1
ATOM 778 N N . VAL A 1 101 ? -2.305 16.491 25.659 1.00 56.19 101 VAL A N 1
ATOM 779 C CA . VAL A 1 101 ? -2.613 17.307 24.486 1.00 56.19 101 VAL A CA 1
ATOM 780 C C . VAL A 1 101 ? -2.609 16.406 23.262 1.00 56.19 101 VAL A C 1
ATOM 782 O O . VAL A 1 101 ? -1.649 15.679 23.015 1.00 56.19 101 VAL A O 1
ATOM 785 N N . VAL A 1 102 ? -3.707 16.432 22.512 1.00 69.00 102 VAL A N 1
ATOM 786 C CA . VAL A 1 102 ? -3.821 15.724 21.240 1.00 69.00 102 VAL A CA 1
ATOM 787 C C . VAL A 1 102 ? -2.936 16.459 20.232 1.00 69.00 102 VAL A C 1
ATOM 789 O O . VAL A 1 102 ? -3.233 17.592 19.857 1.00 69.00 102 VAL A O 1
ATOM 792 N N . PHE A 1 103 ? -1.811 15.858 19.848 1.00 79.00 103 PHE A N 1
ATOM 793 C CA . PHE A 1 103 ? -0.866 16.460 18.906 1.00 79.00 103 PHE A CA 1
ATOM 794 C C . PHE A 1 103 ? -1.136 15.997 17.477 1.00 79.00 103 PHE A C 1
ATOM 796 O O . PHE A 1 103 ? -1.482 14.841 17.243 1.00 79.00 103 PHE A O 1
ATOM 803 N N . HIS A 1 104 ? -0.919 16.904 16.526 1.00 86.38 104 HIS A N 1
ATOM 804 C CA . HIS A 1 104 ? -0.881 16.570 15.108 1.00 86.38 104 HIS A CA 1
ATOM 805 C C . HIS A 1 104 ? 0.338 15.686 14.806 1.00 86.38 104 HIS A C 1
ATOM 807 O O . HIS A 1 104 ? 1.474 16.066 15.106 1.00 86.38 104 HIS A O 1
ATOM 813 N N . ALA A 1 105 ? 0.106 14.518 14.212 1.00 89.00 105 ALA A N 1
ATOM 814 C CA . ALA A 1 105 ? 1.151 13.620 13.739 1.00 89.00 105 ALA A CA 1
ATOM 815 C C . ALA A 1 105 ? 1.531 13.966 12.297 1.00 89.00 105 ALA A C 1
ATOM 817 O O . ALA A 1 105 ? 0.669 13.987 11.420 1.00 89.00 105 ALA A O 1
ATOM 818 N N . LYS A 1 106 ? 2.825 14.180 12.043 1.00 90.50 106 LYS A N 1
ATOM 819 C CA . LYS A 1 106 ? 3.308 14.510 10.701 1.00 90.50 106 LYS A CA 1
ATOM 820 C C . LYS A 1 106 ? 3.179 13.327 9.745 1.00 90.50 106 LYS A C 1
ATOM 822 O O . LYS A 1 106 ? 3.275 12.168 10.158 1.00 90.50 106 LYS A O 1
ATOM 827 N N . PHE A 1 107 ? 3.111 13.585 8.441 1.00 90.19 107 PHE A N 1
ATOM 828 C CA . PHE A 1 107 ? 3.102 12.524 7.418 1.00 90.19 107 PHE A CA 1
ATOM 829 C C . PHE A 1 107 ? 4.289 11.553 7.508 1.00 90.19 107 PHE A C 1
ATOM 831 O O . PHE A 1 107 ? 4.107 10.345 7.337 1.00 90.19 107 PHE A O 1
ATOM 838 N N . ALA A 1 108 ? 5.498 12.042 7.806 1.00 88.94 108 ALA A N 1
ATOM 839 C CA . ALA A 1 108 ? 6.668 11.184 8.013 1.00 88.94 108 ALA A CA 1
ATOM 840 C C . ALA A 1 108 ? 6.491 10.244 9.214 1.00 88.94 108 ALA A C 1
ATOM 842 O O . ALA A 1 108 ? 6.817 9.061 9.119 1.00 88.94 108 ALA A O 1
ATOM 843 N N . ASP A 1 109 ? 5.912 10.728 10.311 1.00 90.12 109 ASP A N 1
ATOM 844 C CA . ASP A 1 109 ? 5.669 9.913 11.499 1.00 90.12 109 ASP A CA 1
ATOM 845 C C . ASP A 1 109 ? 4.576 8.874 11.246 1.00 90.12 109 ASP A C 1
ATOM 847 O O . ASP A 1 109 ? 4.791 7.691 11.508 1.00 90.12 109 ASP A O 1
ATOM 851 N N . ASN A 1 110 ? 3.460 9.268 10.627 1.00 90.69 110 ASN A N 1
ATOM 852 C CA . ASN A 1 110 ? 2.409 8.333 10.220 1.00 90.69 110 ASN A CA 1
ATOM 853 C C . ASN A 1 110 ? 2.950 7.233 9.298 1.00 90.69 110 ASN A C 1
ATOM 855 O O . ASN A 1 110 ? 2.660 6.052 9.499 1.00 90.69 110 ASN A O 1
ATOM 859 N N . TYR A 1 111 ? 3.795 7.588 8.327 1.00 89.94 111 TYR A N 1
ATOM 860 C CA . TYR A 1 111 ? 4.447 6.610 7.461 1.00 89.94 111 TYR A CA 1
ATOM 861 C C . TYR A 1 111 ? 5.343 5.653 8.262 1.00 89.94 111 TYR A C 1
ATOM 863 O O . TYR A 1 111 ? 5.227 4.436 8.125 1.00 89.94 111 TYR A O 1
ATOM 871 N N . ARG A 1 112 ? 6.202 6.168 9.145 1.00 89.50 112 ARG A N 1
ATOM 872 C CA . ARG A 1 112 ? 7.124 5.347 9.952 1.00 89.50 112 ARG A CA 1
ATOM 873 C C . ARG A 1 112 ? 6.412 4.421 10.937 1.00 89.50 112 ARG A C 1
ATOM 875 O O . ARG A 1 112 ? 6.929 3.351 11.266 1.00 89.50 112 ARG A O 1
ATOM 882 N N . LEU A 1 113 ? 5.253 4.838 11.439 1.00 87.00 113 LEU A N 1
ATOM 883 C CA . LEU A 1 113 ? 4.444 4.060 12.372 1.00 87.00 113 LEU A CA 1
ATOM 884 C C . LEU A 1 113 ? 3.613 2.991 11.651 1.00 87.00 113 LEU A C 1
ATOM 886 O O . LEU A 1 113 ? 3.546 1.855 12.123 1.00 87.00 113 LEU A O 1
ATOM 890 N N . TYR A 1 114 ? 3.006 3.337 10.511 1.00 90.69 114 TYR A N 1
ATOM 891 C CA . TYR A 1 114 ? 1.933 2.537 9.917 1.00 90.69 114 TYR A CA 1
ATOM 892 C C . TYR A 1 114 ? 2.235 1.945 8.536 1.00 90.69 114 TYR A C 1
ATOM 894 O O . TYR A 1 114 ? 1.433 1.153 8.040 1.00 90.69 114 TYR A O 1
ATOM 902 N N . SER A 1 115 ? 3.393 2.233 7.925 1.00 89.56 115 SER A N 1
ATOM 903 C CA . SER A 1 115 ? 3.736 1.733 6.583 1.00 89.56 115 SER A CA 1
ATOM 904 C C . SER A 1 115 ? 3.650 0.203 6.476 1.00 89.56 115 SER A C 1
ATOM 906 O O . SER A 1 115 ? 2.913 -0.314 5.637 1.00 89.56 115 SER A O 1
ATOM 908 N N . ARG A 1 116 ? 4.345 -0.549 7.344 1.00 86.94 116 ARG A N 1
ATOM 909 C CA . ARG A 1 116 ? 4.379 -2.028 7.283 1.00 86.94 116 ARG A CA 1
ATOM 910 C C . ARG A 1 116 ? 3.157 -2.705 7.898 1.00 86.94 116 ARG A C 1
ATOM 912 O O . ARG A 1 116 ? 2.788 -3.805 7.478 1.00 86.94 116 ARG A O 1
ATOM 919 N N . SER A 1 117 ? 2.543 -2.071 8.891 1.00 88.50 117 SER A N 1
ATOM 920 C CA . SER A 1 117 ? 1.395 -2.621 9.610 1.00 88.50 117 SER A CA 1
ATOM 921 C C . SER A 1 117 ? 0.078 -2.411 8.867 1.00 88.50 117 SER A C 1
ATOM 923 O O . SER A 1 117 ? -0.729 -3.338 8.858 1.00 88.50 117 SER A O 1
ATOM 925 N N . HIS A 1 118 ? -0.094 -1.267 8.193 1.00 90.50 118 HIS A N 1
ATOM 926 C CA . HIS A 1 118 ? -1.347 -0.876 7.544 1.00 90.50 118 HIS A CA 1
ATOM 927 C C . HIS A 1 118 ? -1.154 -0.514 6.078 1.00 90.50 118 HIS A C 1
ATOM 929 O O . HIS A 1 118 ? -1.718 -1.199 5.240 1.00 90.50 118 HIS A O 1
ATOM 935 N N . PHE A 1 119 ? -0.350 0.499 5.730 1.00 91.75 119 PHE A N 1
ATOM 936 C CA . PHE A 1 119 ? -0.378 1.058 4.368 1.00 91.75 119 PHE A CA 1
ATOM 937 C C . PHE A 1 119 ? -0.003 0.048 3.285 1.00 91.75 119 PHE A C 1
ATOM 939 O O . PHE A 1 119 ? -0.737 -0.097 2.314 1.00 91.75 119 PHE A O 1
ATOM 946 N N . VAL A 1 120 ? 1.085 -0.708 3.460 1.00 89.06 120 VAL A N 1
ATOM 947 C CA . VAL A 1 120 ? 1.483 -1.728 2.478 1.00 89.06 120 VAL A CA 1
ATOM 948 C C . VAL A 1 120 ? 0.431 -2.834 2.374 1.00 89.06 120 VAL A C 1
ATOM 950 O O . VAL A 1 120 ? 0.088 -3.240 1.269 1.00 89.06 120 VAL A O 1
ATOM 953 N N . LYS A 1 121 ? -0.119 -3.297 3.503 1.00 90.56 121 LYS A N 1
ATOM 954 C CA . LYS A 1 121 ? -1.145 -4.352 3.500 1.00 90.56 121 LYS A CA 1
ATOM 955 C C . LYS A 1 121 ? -2.483 -3.862 2.936 1.00 90.56 121 LYS A C 1
ATOM 957 O O . LYS A 1 121 ? -3.155 -4.601 2.232 1.00 90.56 121 LYS A O 1
ATOM 962 N N . GLY A 1 122 ? -2.858 -2.622 3.236 1.00 91.69 122 GLY A N 1
ATOM 963 C CA . GLY A 1 122 ? -4.059 -1.961 2.740 1.00 91.69 122 GLY A CA 1
ATOM 964 C C . GLY A 1 122 ? -3.982 -1.722 1.238 1.00 91.69 122 GLY A C 1
ATOM 965 O O . GLY A 1 122 ? -4.945 -2.015 0.545 1.00 91.69 122 GLY A O 1
ATOM 966 N N . LEU A 1 123 ? -2.828 -1.283 0.720 1.00 90.19 123 LEU A N 1
ATOM 967 C CA . LEU A 1 123 ? -2.590 -1.163 -0.722 1.00 90.19 123 LEU A CA 1
ATOM 968 C C . LEU A 1 123 ? -2.585 -2.528 -1.421 1.00 90.19 123 LEU A C 1
ATOM 970 O O . LEU A 1 123 ? -3.138 -2.649 -2.509 1.00 90.19 123 LEU A O 1
ATOM 974 N N . GLU A 1 124 ? -2.006 -3.561 -0.803 1.00 89.81 124 GLU A N 1
ATOM 975 C CA . GLU A 1 124 ? -2.072 -4.929 -1.328 1.00 89.81 124 GLU A CA 1
ATOM 976 C C . GLU A 1 124 ? -3.525 -5.412 -1.443 1.00 89.81 124 GLU A C 1
ATOM 978 O O . GLU A 1 124 ? -3.939 -5.862 -2.510 1.00 89.81 124 GLU A O 1
ATOM 983 N N . LEU A 1 125 ? -4.316 -5.272 -0.375 1.00 91.94 125 LEU A N 1
ATOM 984 C CA . LEU A 1 125 ? -5.731 -5.646 -0.377 1.00 91.94 125 LEU A CA 1
ATOM 985 C C . LEU A 1 125 ? -6.557 -4.792 -1.346 1.00 91.94 125 LEU A C 1
ATOM 987 O O . LEU A 1 125 ? -7.422 -5.328 -2.026 1.00 91.94 125 LEU A O 1
ATOM 991 N N . PHE A 1 126 ? -6.273 -3.495 -1.457 1.00 92.19 126 PHE A N 1
ATOM 992 C CA . PHE A 1 126 ? -6.916 -2.598 -2.418 1.00 92.19 126 PHE A CA 1
ATOM 993 C C . PHE A 1 126 ? -6.696 -3.063 -3.863 1.00 92.19 126 PHE A C 1
ATOM 995 O O . PHE A 1 126 ? -7.650 -3.176 -4.626 1.00 92.19 126 PHE A O 1
ATOM 1002 N N . ILE A 1 127 ? -5.451 -3.396 -4.225 1.00 89.25 127 ILE A N 1
ATOM 1003 C CA . ILE A 1 127 ? -5.119 -3.935 -5.552 1.00 89.25 127 ILE A CA 1
ATOM 1004 C C . ILE A 1 127 ? -5.868 -5.250 -5.797 1.00 89.25 127 ILE A C 1
ATOM 1006 O O . ILE A 1 127 ? -6.441 -5.435 -6.867 1.00 89.25 127 ILE A O 1
ATOM 1010 N N . LEU A 1 128 ? -5.909 -6.144 -4.805 1.00 89.31 128 LEU A N 1
ATOM 1011 C CA . LEU A 1 128 ? -6.642 -7.407 -4.912 1.00 89.31 128 LEU A CA 1
ATOM 1012 C C . LEU A 1 128 ? -8.151 -7.203 -5.067 1.00 89.31 128 LEU A C 1
ATOM 1014 O O . LEU A 1 128 ? -8.764 -7.932 -5.841 1.00 89.31 128 LEU A O 1
ATOM 1018 N N . LEU A 1 129 ? -8.742 -6.218 -4.386 1.00 90.56 129 LEU A N 1
ATOM 1019 C CA . LEU A 1 129 ? -10.158 -5.878 -4.534 1.00 90.56 129 LEU A CA 1
ATOM 1020 C C . LEU A 1 129 ? -10.470 -5.339 -5.929 1.00 90.56 129 LEU A C 1
ATOM 1022 O O . LEU A 1 129 ? -11.462 -5.757 -6.514 1.00 90.56 129 LEU A O 1
ATOM 1026 N N . ILE A 1 130 ? -9.602 -4.495 -6.495 1.00 89.50 130 ILE A N 1
ATOM 1027 C CA . ILE A 1 130 ? -9.748 -4.035 -7.884 1.00 89.50 130 ILE A CA 1
ATOM 1028 C C . ILE A 1 130 ? -9.671 -5.218 -8.852 1.00 89.50 130 ILE A C 1
ATOM 1030 O O . ILE A 1 130 ? -10.519 -5.356 -9.726 1.00 89.50 13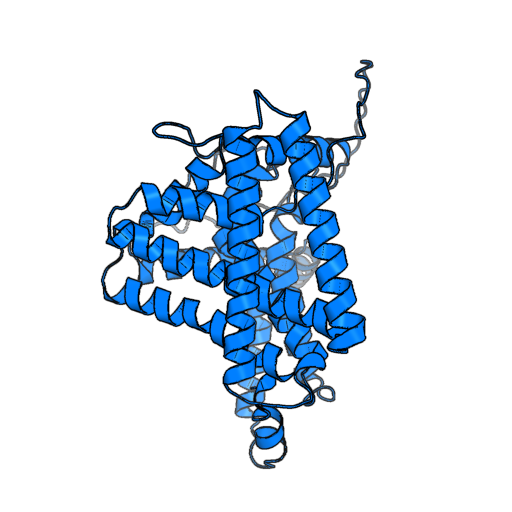0 ILE A O 1
ATOM 1034 N N . ILE A 1 131 ? -8.678 -6.099 -8.693 1.00 86.62 131 ILE A N 1
ATOM 1035 C CA . ILE A 1 131 ? -8.538 -7.296 -9.538 1.00 86.62 131 ILE A CA 1
ATOM 1036 C C . ILE A 1 131 ? -9.783 -8.179 -9.416 1.00 86.62 131 ILE A C 1
ATOM 1038 O O . ILE A 1 131 ? -10.289 -8.671 -10.421 1.00 86.62 131 ILE A O 1
ATOM 1042 N N . TYR A 1 132 ? -10.286 -8.365 -8.196 1.00 85.00 132 TYR A N 1
ATOM 1043 C CA . TYR A 1 132 ? -11.497 -9.131 -7.940 1.00 85.00 132 TYR A CA 1
ATOM 1044 C C . TYR A 1 132 ? -12.728 -8.497 -8.594 1.00 85.00 132 TYR A C 1
ATOM 1046 O O . TYR A 1 132 ? -13.538 -9.200 -9.178 1.00 85.00 132 TYR A O 1
ATOM 1054 N N . GLU A 1 133 ? -12.862 -7.174 -8.561 1.00 85.12 133 GLU A N 1
ATOM 1055 C CA . GLU A 1 133 ? -13.987 -6.472 -9.178 1.00 85.12 133 GLU A CA 1
ATOM 1056 C C . GLU A 1 133 ? -13.951 -6.515 -10.714 1.00 85.12 133 GLU A C 1
ATOM 1058 O O . GLU A 1 133 ? -15.001 -6.647 -11.349 1.00 85.12 133 GLU A O 1
ATOM 1063 N N . VAL A 1 134 ? -12.754 -6.425 -11.302 1.00 83.19 134 VAL A N 1
ATOM 1064 C CA . VAL A 1 134 ? -12.543 -6.411 -12.758 1.00 83.19 134 VAL A CA 1
ATOM 1065 C C . VAL A 1 134 ? -12.661 -7.809 -13.364 1.00 83.19 134 VAL A C 1
ATOM 1067 O O . VAL A 1 134 ? -13.331 -7.970 -14.378 1.00 83.19 134 VAL A O 1
ATOM 1070 N N . TYR A 1 135 ? -12.021 -8.813 -12.758 1.00 79.81 135 TYR A N 1
ATOM 1071 C CA . TYR A 1 135 ? -11.943 -10.173 -13.310 1.00 79.81 135 TYR A CA 1
ATOM 1072 C C . TYR A 1 135 ? -12.892 -11.171 -12.630 1.00 79.81 135 TYR A C 1
ATOM 1074 O O . TYR A 1 135 ? -12.998 -12.314 -13.072 1.00 79.81 135 TYR A O 1
ATOM 1082 N N . GLY A 1 136 ? -13.556 -10.777 -11.541 1.00 73.69 136 GLY A N 1
ATOM 1083 C CA . GLY A 1 136 ? -14.531 -11.599 -10.828 1.00 73.69 136 GLY A CA 1
ATOM 1084 C C . GLY A 1 136 ? -15.843 -11.704 -11.591 1.00 73.69 136 GLY A C 1
ATOM 1085 O O . GLY A 1 136 ? -16.545 -10.715 -11.802 1.00 73.69 136 GLY A O 1
ATOM 1086 N N . GLU A 1 137 ? -16.203 -12.927 -11.965 1.00 62.03 137 GLU A N 1
ATOM 1087 C CA . GLU A 1 137 ? -17.389 -13.203 -12.782 1.00 62.03 137 GLU A CA 1
ATOM 1088 C C . GLU A 1 137 ? -18.662 -13.444 -11.945 1.00 62.03 137 GLU A C 1
ATOM 1090 O O . GLU A 1 137 ? -19.764 -13.415 -12.482 1.00 62.03 137 GLU A O 1
ATOM 1095 N N . SER A 1 138 ? -18.562 -13.757 -10.644 1.00 55.31 138 SER A N 1
ATOM 1096 C CA . SER A 1 138 ? -19.333 -14.943 -10.245 1.00 55.31 138 SER A CA 1
ATOM 1097 C C . SER A 1 138 ? -20.034 -15.003 -8.867 1.00 55.31 138 SER A C 1
ATOM 1099 O O . SER A 1 138 ? -20.586 -16.039 -8.531 1.00 55.31 138 SER A O 1
ATOM 1101 N N . TYR A 1 139 ? -20.204 -13.915 -8.102 1.00 55.47 139 TYR A N 1
ATOM 1102 C CA . TYR A 1 139 ? -21.169 -13.937 -6.967 1.00 55.47 139 TYR A CA 1
ATOM 1103 C C . TYR A 1 139 ? -21.906 -12.608 -6.722 1.00 55.47 139 TYR A C 1
ATOM 1105 O O . TYR A 1 139 ? -22.302 -12.295 -5.606 1.00 55.47 139 TYR A O 1
ATOM 1113 N N . ARG A 1 140 ? -22.130 -11.798 -7.768 1.00 57.06 140 ARG A N 1
ATOM 1114 C CA . ARG A 1 140 ? -22.675 -10.429 -7.634 1.00 57.06 140 ARG A CA 1
ATOM 1115 C C . ARG A 1 140 ? -24.139 -10.327 -7.162 1.00 57.06 140 ARG A C 1
ATOM 1117 O O . ARG A 1 140 ? -24.575 -9.222 -6.853 1.00 57.06 140 ARG A O 1
ATOM 1124 N N . SER A 1 141 ? -24.903 -11.422 -7.105 1.00 56.25 141 SER A N 1
ATOM 1125 C CA . SER A 1 141 ? -26.354 -11.385 -6.840 1.00 56.25 141 SER A CA 1
ATOM 1126 C C . SER A 1 141 ? -26.774 -11.667 -5.390 1.00 56.25 141 SER A C 1
ATOM 1128 O O . SER A 1 141 ? -27.945 -11.478 -5.067 1.00 56.25 141 SER A O 1
ATOM 1130 N N . SER A 1 142 ? -25.865 -12.095 -4.504 1.00 69.69 142 SER A N 1
ATOM 1131 C CA . SER A 1 142 ? -26.199 -12.394 -3.100 1.00 69.69 142 SER A CA 1
ATOM 1132 C C . SER A 1 142 ? -25.998 -11.182 -2.179 1.00 69.69 142 SER A C 1
ATOM 1134 O O . SER A 1 142 ? -24.987 -10.485 -2.250 1.00 69.69 142 SER A O 1
ATOM 1136 N N . ASN A 1 143 ? -26.914 -10.963 -1.229 1.00 72.50 143 ASN A N 1
ATOM 1137 C CA . ASN A 1 143 ? -26.742 -9.949 -0.177 1.00 72.50 143 ASN A CA 1
ATOM 1138 C C . ASN A 1 143 ? -25.479 -10.198 0.671 1.00 72.50 143 ASN A C 1
ATOM 1140 O O . ASN A 1 143 ? -24.846 -9.250 1.137 1.00 72.50 143 ASN A O 1
ATOM 1144 N N . LEU A 1 144 ? -25.081 -11.464 0.837 1.00 75.06 144 LEU A N 1
ATOM 1145 C CA . LEU A 1 144 ? -23.863 -11.830 1.562 1.00 75.06 144 LEU A CA 1
ATOM 1146 C C . LEU A 1 144 ? -22.604 -11.392 0.818 1.00 75.06 144 LEU A C 1
ATOM 1148 O O . LEU A 1 144 ? -21.669 -10.896 1.440 1.00 75.06 144 LEU A O 1
ATOM 1152 N N . TYR A 1 145 ? -22.594 -11.504 -0.510 1.00 75.94 145 TYR A N 1
ATOM 1153 C CA . TYR A 1 145 ? -21.496 -11.004 -1.332 1.00 75.94 145 TYR A CA 1
ATOM 1154 C C . TYR A 1 145 ? -21.276 -9.507 -1.135 1.00 75.94 145 TYR A C 1
ATOM 1156 O O . TYR A 1 145 ? -20.145 -9.062 -0.927 1.00 75.94 145 TYR A O 1
ATOM 1164 N N . LEU A 1 146 ? -22.365 -8.734 -1.186 1.00 80.25 146 LEU A N 1
ATOM 1165 C CA . LEU A 1 146 ? -22.316 -7.290 -0.985 1.00 80.25 146 LEU A CA 1
ATOM 1166 C C . LEU A 1 146 ? -21.794 -6.958 0.412 1.00 80.25 146 LEU A C 1
ATOM 1168 O O . LEU A 1 146 ? -20.925 -6.101 0.545 1.00 80.25 146 LEU A O 1
ATOM 1172 N N . PHE A 1 147 ? -22.259 -7.676 1.437 1.00 84.44 147 PHE A N 1
ATOM 1173 C CA . PHE A 1 147 ? -21.789 -7.503 2.808 1.00 84.44 147 PHE A CA 1
ATOM 1174 C C . PHE A 1 147 ? -20.291 -7.812 2.964 1.00 84.44 147 PHE A C 1
ATOM 1176 O O . PHE A 1 147 ? -19.551 -7.007 3.532 1.00 84.44 147 PHE A O 1
ATOM 1183 N N . ILE A 1 148 ? -19.821 -8.937 2.414 1.00 83.31 148 ILE A N 1
ATOM 1184 C CA . ILE A 1 148 ? -18.408 -9.334 2.462 1.00 83.31 148 ILE A CA 1
ATOM 1185 C C . ILE A 1 148 ? -17.550 -8.302 1.728 1.00 83.31 148 ILE A C 1
ATOM 1187 O O . ILE A 1 148 ? -16.591 -7.779 2.298 1.00 83.31 148 ILE A O 1
ATOM 1191 N N . THR A 1 149 ? -17.930 -7.944 0.503 1.00 86.12 149 THR A N 1
ATOM 1192 C CA . THR A 1 149 ? -17.214 -6.963 -0.323 1.00 86.12 149 THR A CA 1
ATOM 1193 C C . THR A 1 149 ? -17.149 -5.608 0.379 1.00 86.12 149 THR A C 1
ATOM 1195 O O . THR A 1 149 ? -16.068 -5.036 0.518 1.00 86.12 149 THR A O 1
ATOM 1198 N N . PHE A 1 150 ? -18.272 -5.128 0.920 1.00 89.62 150 PHE A N 1
ATOM 1199 C CA . PHE A 1 150 ? -18.326 -3.900 1.711 1.00 89.62 150 PHE A CA 1
ATOM 1200 C C . PHE A 1 150 ? -17.401 -3.960 2.932 1.00 89.62 150 PHE A C 1
ATOM 1202 O O . PHE A 1 150 ? -16.649 -3.019 3.172 1.00 89.62 150 PHE A O 1
ATOM 1209 N N . SER A 1 151 ? -17.387 -5.074 3.672 1.00 91.50 151 SER A N 1
ATOM 1210 C CA . SER A 1 151 ? -16.498 -5.255 4.829 1.00 91.50 151 SER A CA 1
ATOM 1211 C C . SER A 1 151 ? -15.009 -5.223 4.448 1.00 91.50 151 SER A C 1
ATOM 1213 O O . SER A 1 151 ? -14.180 -4.699 5.198 1.00 91.50 151 SER A O 1
ATOM 1215 N N . MET A 1 152 ? -14.653 -5.724 3.260 1.00 91.50 152 MET A N 1
ATOM 1216 C CA . MET A 1 152 ? -13.289 -5.665 2.723 1.00 91.50 152 MET A CA 1
ATOM 1217 C C . MET A 1 152 ? -12.889 -4.253 2.321 1.00 91.50 152 MET A C 1
ATOM 1219 O O . MET A 1 152 ? -11.820 -3.790 2.721 1.00 91.50 152 MET A O 1
ATOM 1223 N N . TRP A 1 153 ? -13.768 -3.534 1.629 1.00 94.19 153 TRP A N 1
ATOM 1224 C CA . TRP A 1 153 ? -13.556 -2.122 1.322 1.00 94.19 153 TRP A CA 1
ATOM 1225 C C . TRP A 1 153 ? -13.456 -1.265 2.586 1.00 94.19 153 TRP A C 1
ATOM 1227 O O . TRP A 1 153 ? -12.566 -0.421 2.686 1.00 94.19 153 TRP A O 1
ATOM 1237 N N . PHE A 1 154 ? -14.299 -1.527 3.586 1.00 94.69 154 PHE A N 1
ATOM 1238 C CA . PHE A 1 154 ? -14.261 -0.847 4.878 1.00 94.69 154 PHE A CA 1
ATOM 1239 C C . PHE A 1 154 ? -12.943 -1.088 5.627 1.00 94.69 154 PHE A C 1
ATOM 1241 O O . PHE A 1 154 ? -12.357 -0.142 6.159 1.00 94.69 154 PHE A O 1
ATOM 1248 N N . LEU A 1 155 ? -12.437 -2.328 5.634 1.00 94.12 155 LEU A N 1
ATOM 1249 C CA . LEU A 1 155 ? -11.129 -2.668 6.208 1.00 94.12 155 LEU A CA 1
ATOM 1250 C C . LEU A 1 155 ? -10.005 -1.881 5.528 1.00 94.12 155 LEU A C 1
ATOM 1252 O O . LEU A 1 155 ? -9.194 -1.252 6.208 1.00 94.12 155 LEU A O 1
ATOM 1256 N N . VAL A 1 156 ? -9.972 -1.900 4.192 1.00 95.44 156 VAL A N 1
ATOM 1257 C CA . VAL A 1 156 ? -8.960 -1.196 3.394 1.00 95.44 156 VAL A CA 1
ATOM 1258 C C . VAL A 1 156 ? -9.011 0.305 3.655 1.00 95.44 156 VAL A C 1
ATOM 1260 O O . VAL A 1 156 ? -7.978 0.908 3.952 1.00 95.44 156 VAL A O 1
ATOM 1263 N N . ALA A 1 157 ? -10.203 0.903 3.621 1.00 95.62 157 ALA A N 1
ATOM 1264 C CA . ALA A 1 157 ? -10.386 2.319 3.912 1.00 95.62 157 ALA A CA 1
ATOM 1265 C C . ALA A 1 157 ? -9.919 2.662 5.335 1.00 95.62 157 ALA A C 1
ATOM 1267 O O . ALA A 1 157 ? -9.178 3.624 5.531 1.00 95.62 157 ALA A O 1
ATOM 1268 N N . SER A 1 158 ? -10.269 1.835 6.321 1.00 94.94 158 SER A N 1
ATOM 1269 C CA . SER A 1 158 ? -9.840 2.030 7.707 1.00 94.94 158 SER A CA 1
ATOM 1270 C C . SER A 1 158 ? -8.317 1.974 7.842 1.00 94.94 158 SER A C 1
ATOM 1272 O O . SER A 1 158 ? -7.723 2.840 8.476 1.00 94.94 158 SER A O 1
ATOM 1274 N N . TRP A 1 159 ? -7.650 1.006 7.210 1.00 93.75 159 TRP A N 1
ATOM 1275 C CA . TRP A 1 159 ? -6.189 0.875 7.265 1.00 93.75 159 TRP A CA 1
ATOM 1276 C C . TRP A 1 159 ? -5.442 2.014 6.567 1.00 93.75 159 TRP A C 1
ATOM 1278 O O . TRP A 1 159 ? -4.378 2.417 7.037 1.00 93.75 159 TRP A O 1
ATOM 1288 N N . LEU A 1 160 ? -5.977 2.540 5.464 1.00 93.06 160 LEU A N 1
ATOM 1289 C CA . LEU A 1 160 ? -5.330 3.612 4.708 1.00 93.06 160 LEU A CA 1
ATOM 1290 C C . LEU A 1 160 ? -5.599 5.000 5.298 1.00 93.06 160 LEU A C 1
ATOM 1292 O O . LEU A 1 160 ? -4.692 5.829 5.314 1.00 93.06 160 LEU A O 1
ATOM 1296 N N . PHE A 1 161 ? -6.809 5.255 5.804 1.00 92.19 161 PHE A N 1
ATOM 1297 C CA . PHE A 1 161 ? -7.251 6.614 6.129 1.00 92.19 161 PHE A CA 1
ATOM 1298 C C . PHE A 1 161 ? -7.376 6.918 7.625 1.00 92.19 161 PHE A C 1
ATOM 1300 O O . PHE A 1 161 ? -7.307 8.091 7.990 1.00 92.19 161 PHE A O 1
ATOM 1307 N N . ALA A 1 162 ? -7.488 5.921 8.513 1.00 92.38 162 ALA A N 1
ATOM 1308 C CA . ALA A 1 162 ? -7.648 6.181 9.950 1.00 92.38 162 ALA A CA 1
ATOM 1309 C C . ALA A 1 162 ? -6.544 7.076 10.559 1.00 92.38 162 ALA A C 1
ATOM 1311 O O . ALA A 1 162 ? -6.901 7.993 11.303 1.00 92.38 162 ALA A O 1
ATOM 1312 N N . PRO A 1 163 ? -5.241 6.925 10.221 1.00 90.31 163 PRO A N 1
ATOM 1313 C CA . PRO A 1 163 ? -4.191 7.810 10.737 1.00 90.31 163 PRO A CA 1
ATOM 1314 C C . PRO A 1 163 ? -4.343 9.277 10.345 1.00 90.31 163 PRO A C 1
ATOM 1316 O O . PRO A 1 163 ? -3.698 10.116 10.957 1.00 90.31 163 PRO A O 1
ATOM 1319 N N . PHE A 1 164 ? -5.135 9.584 9.316 1.00 89.50 164 PHE A N 1
ATOM 1320 C CA . PHE A 1 164 ? -5.398 10.944 8.849 1.00 89.50 164 PHE A CA 1
ATOM 1321 C C . PHE A 1 164 ? -6.720 11.470 9.412 1.00 89.50 164 PHE A C 1
ATOM 1323 O O . PHE A 1 164 ? -6.777 12.603 9.876 1.00 89.50 164 PHE A O 1
ATOM 1330 N N . VAL A 1 165 ? -7.755 10.622 9.443 1.00 90.56 165 VAL A N 1
ATOM 1331 C CA . VAL A 1 165 ? -9.080 10.956 9.989 1.00 90.56 165 VAL A CA 1
ATOM 1332 C C . VAL A 1 165 ? -9.011 11.282 11.481 1.00 90.56 165 VAL A C 1
ATOM 1334 O O . VAL A 1 165 ? -9.620 12.250 11.924 1.00 90.56 165 VAL A O 1
ATOM 1337 N N . PHE A 1 166 ? -8.240 10.512 12.253 1.00 89.62 166 PHE A N 1
ATOM 1338 C CA . PHE A 1 166 ? -8.070 10.735 13.693 1.00 89.62 166 PHE A CA 1
ATOM 1339 C C . PHE A 1 166 ? -6.920 11.697 14.033 1.00 89.62 166 PHE A C 1
ATOM 1341 O O . PHE A 1 166 ? -6.569 11.841 15.204 1.00 89.62 166 PHE A O 1
ATOM 1348 N N . ASN A 1 167 ? -6.322 12.353 13.034 1.00 89.56 167 ASN A N 1
ATOM 1349 C CA . ASN A 1 167 ? -5.241 13.310 13.240 1.00 89.56 167 ASN A CA 1
ATOM 1350 C C . ASN A 1 167 ? -5.807 14.726 13.421 1.00 89.56 167 ASN A C 1
ATOM 1352 O O . ASN A 1 167 ? -6.441 15.241 12.493 1.00 89.56 167 ASN A O 1
ATOM 1356 N N . PRO A 1 168 ? -5.568 15.404 14.559 1.00 88.75 168 PRO A N 1
ATOM 1357 C CA . PRO A 1 168 ? -5.950 16.805 14.716 1.00 88.75 168 PRO A CA 1
ATOM 1358 C C . PRO A 1 168 ? -5.373 17.645 13.583 1.00 88.75 168 PRO A C 1
ATOM 1360 O O . PRO A 1 168 ? -4.204 17.486 13.254 1.00 88.75 168 PRO A O 1
ATOM 1363 N N . SER A 1 169 ? -6.167 18.524 12.971 1.00 84.00 169 SER A N 1
ATOM 1364 C CA . SER A 1 169 ? -5.730 19.338 11.822 1.00 84.00 169 SER A CA 1
ATOM 1365 C C . SER A 1 169 ? -5.210 18.525 10.622 1.00 84.00 169 SER A C 1
ATOM 1367 O O . SER A 1 169 ? -4.530 19.076 9.763 1.00 84.00 169 SER A O 1
ATOM 1369 N N . GLY A 1 170 ? -5.542 17.230 10.521 1.00 80.12 170 GLY A N 1
ATOM 1370 C CA . GLY A 1 170 ? -5.106 16.355 9.425 1.00 80.12 170 GLY A CA 1
ATOM 1371 C C . GLY A 1 170 ? -5.591 16.787 8.038 1.00 80.12 170 GLY A C 1
ATOM 1372 O O . GLY A 1 170 ? -4.964 16.440 7.043 1.00 80.12 170 GLY A O 1
ATOM 1373 N N . PHE A 1 171 ? -6.675 17.566 7.982 1.00 82.94 171 PHE A N 1
ATOM 1374 C CA . PHE A 1 171 ? -7.252 18.120 6.752 1.00 82.94 171 PHE A CA 1
ATOM 1375 C C . PHE A 1 171 ? -7.056 19.635 6.617 1.00 82.94 171 PHE A C 1
ATOM 1377 O O . PHE A 1 171 ? -7.609 20.248 5.705 1.00 82.94 171 PHE A O 1
ATOM 1384 N N . ASP A 1 172 ? -6.286 20.257 7.514 1.00 89.75 172 ASP A N 1
ATOM 1385 C CA . ASP A 1 172 ? -5.915 21.659 7.354 1.00 89.75 172 ASP A CA 1
ATOM 1386 C C . ASP A 1 172 ? -4.933 21.790 6.182 1.00 89.75 172 ASP A C 1
ATOM 1388 O O . ASP A 1 172 ? -3.931 21.071 6.104 1.00 89.75 172 ASP A O 1
ATOM 1392 N N . TRP A 1 173 ? -5.230 22.692 5.245 1.00 88.75 173 TRP A N 1
ATOM 1393 C CA . TRP A 1 173 ? -4.444 22.826 4.021 1.00 88.75 173 TRP A CA 1
ATOM 1394 C C . TRP A 1 173 ? -3.002 23.262 4.295 1.00 88.75 173 TRP A C 1
ATOM 1396 O O . TRP A 1 173 ? -2.076 22.700 3.709 1.00 88.75 173 TRP A O 1
ATOM 1406 N N . GLN A 1 174 ? -2.793 24.229 5.194 1.00 90.12 174 GLN A N 1
ATOM 1407 C CA . GLN A 1 174 ? -1.450 24.721 5.506 1.00 90.12 174 GLN A CA 1
ATOM 1408 C C . GLN A 1 174 ? -0.622 23.601 6.136 1.00 90.12 174 GLN A C 1
ATOM 1410 O O . GLN A 1 174 ? 0.485 23.319 5.675 1.00 90.12 174 GLN A O 1
ATOM 1415 N N . LYS A 1 175 ? -1.203 22.877 7.102 1.00 88.94 175 LYS A N 1
ATOM 1416 C CA . LYS A 1 175 ? -0.550 21.711 7.715 1.00 88.94 175 LYS A CA 1
ATOM 1417 C C . LYS A 1 175 ? -0.242 20.615 6.708 1.00 88.94 175 LYS A C 1
ATOM 1419 O O . LYS A 1 175 ? 0.871 20.106 6.699 1.00 88.94 175 LYS A O 1
ATOM 1424 N N . THR A 1 176 ? -1.175 20.307 5.815 1.00 89.06 176 THR A N 1
ATOM 1425 C CA . THR A 1 176 ? -0.988 19.293 4.768 1.00 89.06 176 THR A CA 1
ATOM 1426 C C . THR A 1 176 ? 0.196 19.627 3.853 1.00 89.06 176 THR A C 1
ATOM 1428 O O . THR A 1 176 ? 0.991 18.749 3.508 1.00 89.06 176 THR A O 1
ATOM 1431 N N . VAL A 1 177 ? 0.345 20.896 3.460 1.00 89.88 177 VAL A N 1
ATOM 1432 C CA . VAL A 1 177 ? 1.457 21.352 2.609 1.00 89.88 177 VAL A CA 1
ATOM 1433 C C . VAL A 1 177 ? 2.795 21.303 3.355 1.00 89.88 177 VAL A C 1
ATOM 1435 O O . VAL A 1 177 ? 3.804 20.871 2.774 1.00 89.88 177 VAL A O 1
ATOM 1438 N N . ASP A 1 178 ? 2.811 21.709 4.625 1.00 90.69 178 ASP A N 1
ATOM 1439 C CA . ASP A 1 1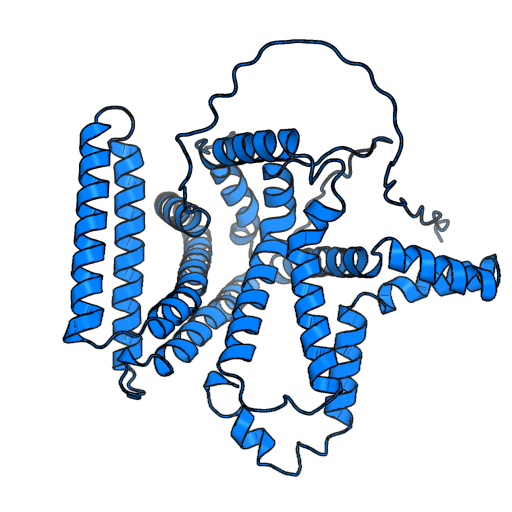78 ? 3.995 21.655 5.487 1.00 90.69 178 ASP A CA 1
ATOM 1440 C C . ASP A 1 178 ? 4.460 20.209 5.693 1.00 90.69 178 ASP A C 1
ATOM 1442 O O . ASP A 1 178 ? 5.622 19.880 5.438 1.00 90.69 178 ASP A O 1
ATOM 1446 N N . ASP A 1 179 ? 3.535 19.322 6.048 1.00 90.31 179 ASP A N 1
ATOM 1447 C CA . ASP A 1 179 ? 3.770 17.894 6.240 1.00 90.31 179 ASP A CA 1
ATOM 1448 C C . ASP A 1 179 ? 4.251 17.202 4.968 1.00 90.31 179 ASP A C 1
ATOM 1450 O O . ASP A 1 179 ? 5.183 16.394 4.996 1.00 90.31 179 ASP A O 1
ATOM 1454 N N . TRP A 1 180 ? 3.661 17.539 3.820 1.00 88.19 180 TRP A N 1
ATOM 1455 C CA . TRP A 1 180 ? 4.123 17.041 2.529 1.00 88.19 180 TRP A CA 1
ATOM 1456 C C . TRP A 1 180 ? 5.559 17.483 2.237 1.00 88.19 180 TRP A C 1
ATOM 1458 O O . TRP A 1 180 ? 6.363 16.726 1.682 1.00 88.19 180 TRP A O 1
ATOM 1468 N N . THR A 1 181 ? 5.910 18.716 2.598 1.00 89.94 181 THR A N 1
ATOM 1469 C CA . THR A 1 181 ? 7.262 19.252 2.419 1.00 89.94 181 THR A CA 1
ATOM 1470 C C . THR A 1 181 ? 8.263 18.570 3.349 1.00 89.94 181 THR A C 1
ATOM 1472 O O . THR A 1 181 ? 9.334 18.165 2.883 1.00 89.94 181 THR A O 1
ATOM 1475 N N . ASP A 1 182 ? 7.897 18.365 4.614 1.00 90.56 182 ASP A N 1
ATOM 1476 C CA . ASP A 1 182 ? 8.691 17.631 5.600 1.00 90.56 182 ASP A CA 1
ATOM 1477 C C . 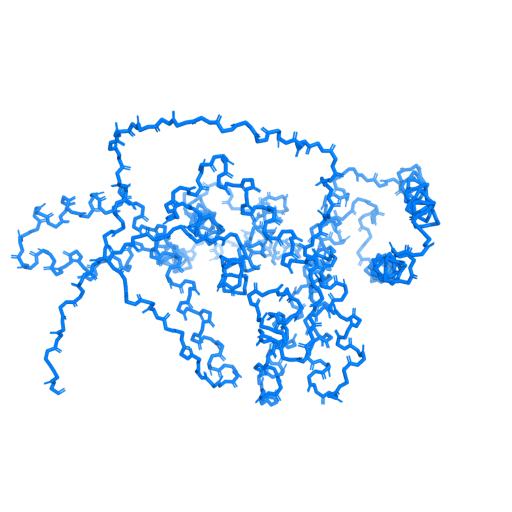ASP A 1 182 ? 8.898 16.169 5.180 1.00 90.56 182 ASP A C 1
ATOM 1479 O O . ASP A 1 182 ? 10.034 15.699 5.092 1.00 90.56 182 ASP A O 1
ATOM 1483 N N . TRP A 1 183 ? 7.835 15.477 4.761 1.00 89.25 183 TRP A N 1
ATOM 1484 C CA . TRP A 1 183 ? 7.907 14.109 4.245 1.00 89.25 183 TRP A CA 1
ATOM 1485 C C . TRP A 1 183 ? 8.804 14.008 3.005 1.00 89.25 183 TRP A C 1
ATOM 1487 O O . TRP A 1 183 ? 9.685 13.148 2.935 1.00 89.25 183 TRP A O 1
ATOM 1497 N N . LYS A 1 184 ? 8.674 14.928 2.036 1.00 85.81 184 LYS A N 1
ATOM 1498 C CA . LYS A 1 184 ? 9.561 14.972 0.856 1.00 85.81 184 LYS A CA 1
ATOM 1499 C C . LYS A 1 184 ? 11.029 15.168 1.238 1.00 85.81 184 LYS A C 1
ATOM 1501 O O . LYS A 1 184 ? 11.902 14.640 0.531 1.00 85.81 184 LYS A O 1
ATOM 1506 N N . ARG A 1 185 ? 11.305 15.943 2.295 1.00 87.81 185 ARG A N 1
ATOM 1507 C CA . ARG A 1 185 ? 12.652 16.166 2.837 1.00 87.81 185 ARG A CA 1
ATOM 1508 C C . ARG A 1 185 ? 13.171 14.909 3.527 1.00 87.81 185 ARG A C 1
ATOM 1510 O O . ARG A 1 185 ? 14.252 14.460 3.168 1.00 87.81 185 ARG A O 1
ATOM 1517 N N . TRP A 1 186 ? 12.388 14.294 4.407 1.00 89.25 186 TRP A N 1
ATOM 1518 C CA . TRP A 1 186 ? 12.710 13.028 5.071 1.00 89.25 186 TRP A CA 1
ATOM 1519 C C . TRP A 1 186 ? 13.015 11.902 4.071 1.00 89.25 186 TRP A C 1
ATOM 1521 O O . TRP A 1 186 ? 14.039 11.225 4.165 1.00 89.25 186 TRP A O 1
ATOM 1531 N N . MET A 1 187 ? 12.197 11.784 3.023 1.00 82.69 187 MET A N 1
ATOM 1532 C CA . MET A 1 187 ? 12.439 10.879 1.900 1.00 82.69 187 MET A CA 1
ATOM 1533 C C . MET A 1 187 ? 13.678 11.266 1.089 1.00 82.69 187 MET A C 1
ATOM 1535 O O . MET A 1 187 ? 14.303 10.423 0.463 1.00 82.69 187 MET A O 1
ATOM 1539 N N . GLY A 1 188 ? 14.033 12.548 1.014 1.00 77.44 188 GLY A N 1
ATOM 1540 C CA . GLY A 1 188 ? 15.184 13.031 0.249 1.00 77.44 188 GLY A CA 1
ATOM 1541 C C . GLY A 1 188 ? 16.522 12.895 0.975 1.00 77.44 188 GLY A C 1
ATOM 1542 O O . GLY A 1 188 ? 17.539 12.693 0.311 1.00 77.44 188 GLY A O 1
ATOM 1543 N N . ASN A 1 189 ? 16.515 13.002 2.302 1.00 83.06 189 ASN A N 1
ATOM 1544 C CA . ASN A 1 189 ? 17.709 12.983 3.134 1.00 83.06 189 ASN A CA 1
ATOM 1545 C C . ASN A 1 189 ? 18.407 11.623 3.056 1.00 83.06 189 ASN A C 1
ATOM 1547 O O . ASN A 1 189 ? 17.758 10.573 3.079 1.00 83.06 189 ASN A O 1
ATOM 1551 N N . ARG A 1 190 ? 19.739 11.651 2.980 1.00 78.19 190 ARG A N 1
ATOM 1552 C CA . ARG A 1 190 ? 20.565 10.440 3.005 1.00 78.19 190 ARG A CA 1
ATOM 1553 C C . ARG A 1 190 ? 20.562 9.841 4.407 1.00 78.19 190 ARG A C 1
ATOM 1555 O O . ARG A 1 190 ? 20.629 10.583 5.388 1.00 78.19 190 ARG A O 1
ATOM 1562 N N . GLY A 1 191 ? 20.459 8.520 4.464 1.00 75.31 191 GLY A N 1
ATOM 1563 C CA . GLY A 1 191 ? 20.686 7.759 5.682 1.00 75.31 191 GLY A CA 1
ATOM 1564 C C . GLY A 1 191 ? 22.171 7.484 5.877 1.00 75.31 191 GLY A C 1
ATOM 1565 O O . GLY A 1 191 ? 23.023 7.944 5.112 1.00 75.31 191 GLY A O 1
ATOM 1566 N N . GLY A 1 192 ? 22.482 6.751 6.935 1.00 72.38 192 GLY A N 1
ATOM 1567 C CA . GLY A 1 192 ? 23.847 6.392 7.288 1.00 72.38 192 GLY A CA 1
ATOM 1568 C C . GLY A 1 192 ? 23.959 5.979 8.747 1.00 72.38 192 GLY A C 1
ATOM 1569 O O . GLY A 1 192 ? 23.024 6.149 9.532 1.00 72.38 192 GLY A O 1
ATOM 1570 N N . ILE A 1 193 ? 25.124 5.445 9.109 1.00 71.81 193 ILE A N 1
ATOM 1571 C CA . ILE A 1 193 ? 25.411 5.006 10.476 1.00 71.81 193 ILE A CA 1
ATOM 1572 C C . ILE A 1 193 ? 25.250 6.205 11.424 1.00 71.81 193 ILE A C 1
ATOM 1574 O O . ILE A 1 193 ? 25.868 7.248 11.225 1.00 71.81 193 ILE A O 1
ATOM 1578 N N . GLY A 1 194 ? 24.389 6.062 12.434 1.00 78.19 194 GLY A N 1
ATOM 1579 C CA . GLY A 1 194 ? 24.118 7.102 13.434 1.00 78.19 194 GLY A CA 1
ATOM 1580 C C . GLY A 1 194 ? 23.103 8.177 13.021 1.00 78.19 194 GLY A C 1
ATOM 1581 O O . GLY A 1 194 ? 22.774 9.035 13.840 1.00 78.19 194 GLY A O 1
ATOM 1582 N N . ILE A 1 195 ? 22.561 8.148 11.795 1.00 87.69 195 ILE A N 1
ATOM 1583 C CA . ILE A 1 195 ? 21.468 9.051 11.403 1.00 87.69 195 ILE A CA 1
ATOM 1584 C C . ILE A 1 195 ? 20.146 8.486 11.909 1.00 87.69 195 ILE A C 1
ATOM 1586 O O . ILE A 1 195 ? 19.756 7.376 11.551 1.00 87.69 195 ILE A O 1
ATOM 1590 N N . SER A 1 196 ? 19.441 9.288 12.704 1.00 89.88 196 SER A N 1
ATOM 1591 C CA . SER A 1 196 ? 18.188 8.875 13.325 1.00 89.88 196 SER A CA 1
ATOM 1592 C C . SER A 1 196 ? 17.058 8.635 12.293 1.00 89.88 196 SER A C 1
ATOM 1594 O O . SER A 1 196 ? 16.944 9.396 11.323 1.00 89.88 196 SER A O 1
ATOM 1596 N N . PRO A 1 197 ? 16.195 7.618 12.490 1.00 88.12 197 PRO A N 1
ATOM 1597 C CA . PRO A 1 197 ? 15.097 7.259 11.581 1.00 88.12 197 PRO A CA 1
ATOM 1598 C C . PRO A 1 197 ? 14.058 8.361 11.314 1.00 88.12 197 PRO A C 1
ATOM 1600 O O . PRO A 1 197 ? 13.372 8.331 10.296 1.00 88.12 197 PRO A O 1
ATOM 1603 N N . ASP A 1 198 ? 13.922 9.351 12.198 1.00 90.12 198 ASP A N 1
ATOM 1604 C CA . ASP A 1 198 ? 13.070 10.540 12.013 1.00 90.12 198 ASP A CA 1
ATOM 1605 C C . ASP A 1 198 ? 13.644 11.539 11.002 1.00 90.12 198 ASP A C 1
ATOM 1607 O O . ASP A 1 198 ? 12.919 12.393 10.501 1.00 90.12 198 ASP A O 1
ATOM 1611 N N . LYS A 1 199 ? 14.931 11.422 10.655 1.00 89.50 199 LYS A N 1
ATOM 1612 C CA . LYS A 1 199 ? 15.613 12.357 9.750 1.00 89.50 199 LYS A CA 1
ATOM 1613 C C . LYS A 1 199 ? 15.770 11.828 8.331 1.00 89.50 199 LYS A C 1
ATOM 1615 O O . LYS A 1 199 ? 15.879 12.640 7.411 1.00 89.50 199 LYS A O 1
ATOM 1620 N N . SER A 1 200 ? 15.779 10.509 8.136 1.00 89.25 200 SER A N 1
ATOM 1621 C CA . SER A 1 200 ? 15.918 9.888 6.815 1.00 89.25 200 SER A CA 1
ATOM 1622 C C . SER A 1 200 ? 15.101 8.606 6.674 1.00 89.25 200 SER A C 1
ATOM 1624 O O . SER A 1 200 ? 15.136 7.735 7.543 1.00 89.25 200 SER A O 1
ATOM 1626 N N . TRP A 1 201 ? 14.445 8.460 5.519 1.00 87.50 201 TRP A N 1
ATOM 1627 C CA . TRP A 1 201 ? 13.783 7.213 5.130 1.00 87.50 201 TRP A CA 1
ATOM 1628 C C . TRP A 1 201 ? 14.743 6.028 5.026 1.00 87.50 201 TRP A C 1
ATOM 1630 O O . TRP A 1 201 ? 14.350 4.914 5.341 1.00 87.50 201 TRP A O 1
ATOM 1640 N N . GLU A 1 202 ? 15.991 6.249 4.604 1.00 83.94 202 GLU A N 1
ATOM 1641 C CA . GLU A 1 202 ? 16.972 5.162 4.467 1.00 83.94 202 GLU A CA 1
ATOM 1642 C C . GLU A 1 202 ? 17.316 4.582 5.846 1.00 83.94 202 GLU A C 1
ATOM 1644 O O . GLU A 1 202 ? 17.239 3.374 6.037 1.00 83.94 202 GLU A O 1
ATOM 1649 N N . SER A 1 203 ? 17.557 5.447 6.838 1.00 87.38 203 SER A N 1
ATOM 1650 C CA . SER A 1 203 ? 17.759 5.017 8.227 1.00 87.38 203 SER A CA 1
ATOM 1651 C C . SER A 1 203 ? 16.531 4.314 8.815 1.00 87.38 203 SER A C 1
ATOM 1653 O O . SER A 1 203 ? 16.674 3.342 9.550 1.00 87.38 203 SER A O 1
ATOM 1655 N N . TRP A 1 204 ? 15.319 4.786 8.498 1.00 89.44 204 TRP A N 1
ATOM 1656 C CA . TRP A 1 204 ? 14.089 4.105 8.911 1.00 89.44 204 TRP A CA 1
ATOM 1657 C C . TRP A 1 204 ? 13.919 2.742 8.244 1.00 89.44 204 TRP A C 1
ATOM 1659 O O . TRP A 1 204 ? 13.500 1.800 8.906 1.00 89.44 204 TRP A O 1
ATOM 1669 N N . TRP A 1 205 ? 14.241 2.616 6.957 1.00 86.12 205 TRP A N 1
ATOM 1670 C CA . TRP A 1 205 ? 14.162 1.342 6.250 1.00 86.12 205 TRP A CA 1
ATOM 1671 C C . TRP A 1 205 ? 15.094 0.306 6.879 1.00 86.12 205 TRP A C 1
ATOM 1673 O O . TRP A 1 205 ? 14.674 -0.822 7.130 1.00 86.12 205 TRP A O 1
ATOM 1683 N N . ASP A 1 206 ? 16.328 0.702 7.191 1.00 83.31 206 ASP A N 1
ATOM 1684 C CA . ASP A 1 206 ? 17.307 -0.175 7.833 1.00 83.31 206 ASP A CA 1
ATOM 1685 C C . ASP A 1 206 ? 16.851 -0.615 9.235 1.00 83.31 206 ASP A C 1
ATOM 1687 O O . ASP A 1 206 ? 16.965 -1.793 9.580 1.00 83.31 206 ASP A O 1
ATOM 1691 N N . GLU A 1 207 ? 16.283 0.307 10.023 1.00 86.56 207 GLU A N 1
ATOM 1692 C CA . GLU A 1 207 ? 15.668 0.007 11.325 1.00 86.56 207 GLU A CA 1
ATOM 1693 C C . GLU A 1 207 ? 14.471 -0.947 11.174 1.00 86.56 207 GLU A C 1
ATOM 1695 O O . GLU A 1 207 ? 14.310 -1.902 11.934 1.00 86.56 207 GLU A O 1
ATOM 1700 N N . GLU A 1 208 ? 13.614 -0.716 10.180 1.00 85.56 208 GLU A N 1
ATOM 1701 C CA . GLU A 1 208 ? 12.413 -1.514 9.965 1.00 85.56 208 GLU A CA 1
ATOM 1702 C C . GLU A 1 208 ? 12.766 -2.962 9.589 1.00 85.56 208 GLU A C 1
ATOM 1704 O O . GLU A 1 208 ? 12.117 -3.895 10.074 1.00 85.56 208 GLU A O 1
ATOM 1709 N N . GLN A 1 209 ? 13.830 -3.165 8.803 1.00 85.44 209 GLN A N 1
ATOM 1710 C CA . GLN A 1 209 ? 14.322 -4.479 8.364 1.00 85.44 209 GLN A CA 1
ATOM 1711 C C . GLN A 1 209 ? 15.241 -5.185 9.371 1.00 85.44 209 GLN A C 1
ATOM 1713 O O . GLN A 1 209 ? 15.606 -6.340 9.158 1.00 85.44 209 GLN A O 1
ATOM 1718 N N . GLU A 1 210 ? 15.583 -4.552 10.495 1.00 85.75 210 GLU A N 1
ATOM 1719 C CA . GLU A 1 210 ? 16.527 -5.092 11.483 1.00 85.75 210 GLU A CA 1
ATOM 1720 C C . GLU A 1 210 ? 16.153 -6.498 11.980 1.00 85.75 210 GLU A C 1
ATOM 1722 O O . GLU A 1 210 ? 17.018 -7.357 12.139 1.00 85.75 210 GLU A O 1
ATOM 1727 N N . HIS A 1 211 ? 14.855 -6.761 12.143 1.00 85.69 211 HIS A N 1
ATOM 1728 C CA . HIS A 1 211 ? 14.338 -8.065 12.561 1.00 85.69 211 HIS A CA 1
ATOM 1729 C C . HIS A 1 211 ? 14.788 -9.225 11.658 1.00 85.69 211 HIS A C 1
ATOM 1731 O O . HIS A 1 211 ? 15.064 -10.303 12.178 1.00 85.69 211 HIS A O 1
ATOM 1737 N N . LEU A 1 212 ? 14.947 -8.996 10.346 1.00 87.00 212 LEU A N 1
ATOM 1738 C CA . LEU A 1 212 ? 15.351 -10.030 9.386 1.00 87.00 212 LEU A CA 1
ATOM 1739 C C . LEU A 1 212 ? 16.759 -10.575 9.652 1.00 87.00 212 LEU A C 1
ATOM 1741 O O . LEU A 1 212 ? 17.048 -11.727 9.325 1.00 87.00 212 LEU A O 1
ATOM 1745 N N . LYS A 1 213 ? 17.633 -9.774 10.279 1.00 84.56 213 LYS A N 1
ATOM 1746 C CA . LYS A 1 213 ? 18.999 -10.187 10.640 1.00 84.56 213 LYS A CA 1
ATOM 1747 C C . LYS A 1 213 ? 18.993 -11.310 11.676 1.00 84.56 213 LYS A C 1
ATOM 1749 O O . LYS A 1 213 ? 19.855 -12.184 11.643 1.00 84.56 213 LYS A O 1
ATOM 1754 N N . TYR A 1 214 ? 18.001 -11.303 12.565 1.00 84.94 214 TYR A N 1
ATOM 1755 C CA . TYR A 1 214 ? 17.890 -12.233 13.691 1.00 84.94 214 TYR A CA 1
ATOM 1756 C C . TYR A 1 214 ? 16.839 -13.330 13.466 1.00 84.94 214 TYR A C 1
ATOM 1758 O O . TYR A 1 214 ? 16.636 -14.184 14.326 1.00 84.94 214 TYR A O 1
ATOM 1766 N N . THR A 1 215 ? 16.186 -13.344 12.303 1.00 88.44 215 THR A N 1
ATOM 1767 C CA . THR A 1 215 ? 15.161 -14.329 11.959 1.00 88.44 215 THR A CA 1
ATOM 1768 C C . THR A 1 215 ? 15.739 -15.738 11.810 1.00 88.44 215 THR A C 1
ATOM 1770 O O . THR A 1 215 ? 16.677 -15.970 11.040 1.00 88.44 215 THR A O 1
ATOM 1773 N N . ASN A 1 216 ? 15.098 -16.701 12.477 1.00 90.12 216 ASN A N 1
ATOM 1774 C CA . ASN A 1 216 ? 15.380 -18.135 12.371 1.00 90.12 216 ASN A CA 1
ATOM 1775 C C . ASN A 1 216 ? 15.043 -18.703 10.981 1.00 90.12 216 ASN A C 1
ATOM 1777 O O . ASN A 1 216 ? 14.177 -18.183 10.282 1.00 90.12 216 ASN A O 1
ATOM 1781 N N . ILE A 1 217 ? 15.624 -19.851 10.613 1.00 89.62 217 ILE A N 1
ATOM 1782 C CA . ILE A 1 217 ? 15.400 -20.508 9.305 1.00 89.62 217 ILE A CA 1
ATOM 1783 C C . ILE A 1 217 ? 13.904 -20.687 8.989 1.00 89.62 217 ILE A C 1
ATOM 1785 O O . ILE A 1 217 ? 13.478 -20.388 7.877 1.00 89.62 217 ILE A O 1
ATOM 1789 N N . ARG A 1 218 ? 13.089 -21.097 9.974 1.00 90.62 218 ARG A N 1
ATOM 1790 C CA . ARG A 1 218 ? 11.629 -21.241 9.808 1.00 90.62 218 ARG A CA 1
ATOM 1791 C C . ARG A 1 218 ? 10.958 -19.924 9.403 1.00 90.62 218 ARG A C 1
ATOM 1793 O O . ARG A 1 218 ? 10.173 -19.914 8.462 1.00 90.62 218 ARG A O 1
ATOM 1800 N N . GLY A 1 219 ? 11.301 -18.821 10.068 1.00 89.81 219 GLY A N 1
ATOM 1801 C CA . GLY A 1 219 ? 10.786 -17.491 9.734 1.00 89.81 219 GLY A CA 1
ATOM 1802 C C . GLY A 1 219 ? 11.224 -17.040 8.339 1.00 89.81 219 GLY A C 1
ATOM 1803 O O . GLY A 1 219 ? 10.408 -16.523 7.586 1.00 89.81 219 GLY A O 1
ATOM 1804 N N . ARG A 1 220 ? 12.472 -17.327 7.940 1.00 89.88 220 ARG A N 1
ATOM 1805 C CA . ARG A 1 220 ? 12.979 -17.013 6.590 1.00 89.88 220 ARG A CA 1
ATOM 1806 C C . ARG A 1 220 ? 12.210 -17.763 5.503 1.00 89.88 220 ARG A C 1
ATOM 1808 O O . ARG A 1 220 ? 11.816 -17.161 4.511 1.00 89.88 220 ARG A O 1
ATOM 1815 N N . VAL A 1 221 ? 11.967 -19.060 5.702 1.00 91.31 221 VAL A N 1
ATOM 1816 C CA . VAL A 1 221 ? 11.166 -19.874 4.774 1.00 91.31 221 VAL A CA 1
ATOM 1817 C C . VAL A 1 221 ? 9.744 -19.324 4.667 1.00 91.31 221 VAL A C 1
ATOM 1819 O O . VAL A 1 221 ? 9.230 -19.185 3.560 1.00 91.31 221 VAL A O 1
ATOM 1822 N N . LEU A 1 222 ? 9.125 -18.949 5.791 1.00 91.69 222 LEU A N 1
ATOM 1823 C CA . LEU A 1 222 ? 7.790 -18.352 5.787 1.00 91.69 222 LEU A CA 1
ATOM 1824 C C . LEU A 1 222 ? 7.753 -16.998 5.068 1.00 91.69 222 LEU A C 1
ATOM 1826 O O . LEU A 1 222 ? 6.821 -16.770 4.308 1.00 91.69 222 LEU A O 1
ATOM 1830 N N . GLU A 1 223 ? 8.757 -16.132 5.228 1.00 90.62 223 GLU A N 1
ATOM 1831 C CA . GLU A 1 223 ? 8.851 -14.872 4.471 1.00 90.62 223 GLU A CA 1
ATOM 1832 C C . GLU A 1 223 ? 8.939 -15.114 2.958 1.00 90.62 223 GLU A C 1
ATOM 1834 O O . GLU A 1 223 ? 8.240 -14.453 2.193 1.00 90.62 223 GLU A O 1
ATOM 1839 N N . ILE A 1 224 ? 9.730 -16.101 2.517 1.00 90.62 224 ILE A N 1
ATOM 1840 C CA . ILE A 1 224 ? 9.828 -16.474 1.095 1.00 90.62 224 ILE A CA 1
ATOM 1841 C C . ILE A 1 224 ? 8.476 -16.973 0.580 1.00 90.62 224 ILE A C 1
ATOM 1843 O O . ILE A 1 224 ? 7.989 -16.493 -0.442 1.00 90.62 224 ILE A O 1
ATOM 1847 N N . ILE A 1 225 ? 7.835 -17.898 1.301 1.00 91.50 225 ILE A N 1
ATOM 1848 C CA . ILE A 1 225 ? 6.521 -18.442 0.923 1.00 91.50 225 ILE A CA 1
ATOM 1849 C C . ILE A 1 225 ? 5.474 -17.324 0.864 1.00 91.50 225 ILE A C 1
ATOM 1851 O O . ILE A 1 225 ? 4.699 -17.237 -0.088 1.00 91.50 225 ILE A O 1
ATOM 1855 N N . LEU A 1 226 ? 5.460 -16.438 1.861 1.00 89.50 226 LEU A N 1
ATOM 1856 C CA . LEU A 1 226 ? 4.520 -15.327 1.923 1.00 89.50 226 LEU A CA 1
ATOM 1857 C C . LEU A 1 226 ? 4.767 -14.310 0.812 1.00 89.50 226 LEU A C 1
ATOM 1859 O O . LEU A 1 226 ? 3.792 -13.788 0.281 1.00 89.50 226 LEU A O 1
ATOM 1863 N N . ALA A 1 227 ? 6.017 -14.022 0.452 1.00 89.31 227 ALA A N 1
ATOM 1864 C CA . ALA A 1 227 ? 6.350 -13.105 -0.633 1.00 89.31 227 ALA A CA 1
ATOM 1865 C C . ALA A 1 227 ? 6.129 -13.728 -2.024 1.00 89.31 227 ALA A C 1
ATOM 1867 O O . ALA A 1 227 ? 5.848 -13.002 -2.977 1.00 89.31 227 ALA A O 1
ATOM 1868 N N . PHE A 1 228 ? 6.177 -15.059 -2.149 1.00 90.50 228 PHE A N 1
ATOM 1869 C CA . PHE A 1 228 ? 5.913 -15.770 -3.404 1.00 90.50 228 PHE A CA 1
ATOM 1870 C C . PHE A 1 228 ? 4.510 -15.491 -3.967 1.00 90.50 228 PHE A C 1
ATOM 1872 O O . PHE A 1 228 ? 4.319 -15.487 -5.184 1.00 90.50 228 PHE A O 1
ATOM 1879 N N . ARG A 1 229 ? 3.532 -15.170 -3.105 1.00 90.75 229 ARG A N 1
ATOM 1880 C CA . ARG A 1 229 ? 2.154 -14.838 -3.518 1.00 90.75 229 ARG A CA 1
ATOM 1881 C C . ARG A 1 229 ? 2.081 -13.719 -4.560 1.00 90.75 229 ARG A C 1
ATOM 1883 O O . ARG A 1 229 ? 1.226 -13.759 -5.436 1.00 90.75 229 ARG A O 1
ATOM 1890 N N . PHE A 1 230 ? 3.004 -12.758 -4.519 1.00 90.12 230 PHE A N 1
ATOM 1891 C CA . PHE A 1 230 ? 3.029 -11.652 -5.475 1.00 90.12 230 PHE A CA 1
ATOM 1892 C C . PHE A 1 230 ? 3.371 -12.108 -6.900 1.00 90.12 230 PHE A C 1
ATOM 1894 O O . PHE A 1 230 ? 2.824 -11.565 -7.857 1.00 90.12 230 PHE A O 1
ATOM 1901 N N . PHE A 1 231 ? 4.201 -13.144 -7.055 1.00 90.88 231 PHE A N 1
ATOM 1902 C CA . PHE A 1 231 ? 4.486 -13.735 -8.367 1.00 90.88 231 PHE A CA 1
ATOM 1903 C C . PHE A 1 231 ? 3.276 -14.494 -8.912 1.00 90.88 231 PHE A C 1
ATOM 1905 O O . PHE A 1 231 ? 3.010 -14.463 -10.111 1.00 90.88 231 PHE A O 1
ATOM 1912 N N . VAL A 1 232 ? 2.486 -15.111 -8.027 1.00 88.00 232 VAL A N 1
ATOM 1913 C CA . VAL A 1 232 ? 1.204 -15.722 -8.403 1.00 88.00 232 VAL A CA 1
ATOM 1914 C C . VAL A 1 232 ? 0.215 -14.656 -8.888 1.00 88.00 232 VAL A C 1
ATOM 1916 O O . VAL A 1 232 ? -0.502 -14.893 -9.859 1.00 88.00 232 VAL A O 1
ATOM 1919 N N . TYR A 1 233 ? 0.199 -13.465 -8.274 1.00 86.62 233 TYR A N 1
ATOM 1920 C CA . TYR A 1 233 ? -0.640 -12.350 -8.735 1.00 86.62 233 TYR A CA 1
ATOM 1921 C C . TYR A 1 233 ? -0.237 -11.881 -10.135 1.00 86.62 233 TYR A C 1
ATOM 1923 O O . TYR A 1 233 ? -1.095 -11.770 -11.008 1.00 86.62 233 TYR A O 1
ATOM 1931 N N . GLN A 1 234 ? 1.062 -11.671 -10.370 1.00 89.94 234 GLN A N 1
ATOM 1932 C CA . GLN A 1 234 ? 1.583 -11.317 -11.691 1.00 89.94 234 GLN A CA 1
ATOM 1933 C C . GLN A 1 234 ? 1.202 -12.359 -12.736 1.00 89.94 234 GLN A C 1
ATOM 1935 O O . GLN A 1 234 ? 0.678 -12.012 -13.789 1.00 89.94 234 GLN A O 1
ATOM 1940 N N . TYR A 1 235 ? 1.444 -13.632 -12.426 1.00 88.19 235 TYR A N 1
ATOM 1941 C CA . TYR A 1 235 ? 1.111 -14.746 -13.299 1.00 88.19 235 TYR A CA 1
ATOM 1942 C C . TYR A 1 235 ? -0.375 -14.747 -13.671 1.00 88.19 235 TYR A C 1
ATOM 1944 O O . TYR A 1 235 ? -0.715 -14.857 -14.846 1.00 88.19 235 TYR A O 1
ATOM 1952 N N . GLY A 1 236 ? -1.251 -14.551 -12.679 1.00 86.12 236 GLY A N 1
ATOM 1953 C CA . GLY A 1 236 ? -2.688 -14.438 -12.895 1.00 86.12 236 GLY A CA 1
ATOM 1954 C C . GLY A 1 236 ? -3.042 -13.309 -13.860 1.00 86.12 236 GLY A C 1
ATOM 1955 O O . GLY A 1 236 ? -3.734 -13.556 -14.837 1.00 86.12 236 GLY A O 1
ATOM 1956 N N . ILE A 1 237 ? -2.550 -12.091 -13.625 1.00 88.19 237 ILE A N 1
ATOM 1957 C CA . ILE A 1 237 ? -2.918 -10.909 -14.423 1.00 88.19 237 ILE A CA 1
ATOM 1958 C C . ILE A 1 237 ? -2.355 -10.979 -15.846 1.00 88.19 237 ILE A C 1
ATOM 1960 O O . ILE A 1 237 ? -3.062 -10.658 -16.795 1.00 88.19 237 ILE A O 1
ATOM 1964 N N . VAL A 1 238 ? -1.115 -11.449 -16.017 1.00 88.06 238 VAL A N 1
ATOM 1965 C CA . VAL A 1 238 ? -0.443 -11.505 -17.328 1.00 88.06 238 VAL A CA 1
ATOM 1966 C C . VAL A 1 238 ? -1.212 -12.359 -18.344 1.00 88.06 238 VAL A C 1
ATOM 1968 O O . VAL A 1 238 ? -1.215 -12.045 -19.530 1.00 88.06 238 VAL A O 1
ATOM 1971 N N . TYR A 1 239 ? -1.905 -13.410 -17.900 1.00 83.38 239 TYR A N 1
ATOM 1972 C CA . TYR A 1 239 ? -2.719 -14.265 -18.775 1.00 83.38 239 TYR A CA 1
ATOM 1973 C C . TYR A 1 239 ? -4.056 -13.668 -19.204 1.00 83.38 239 TYR A C 1
ATOM 1975 O O . TYR A 1 239 ? -4.685 -14.203 -20.118 1.00 83.38 239 TYR A O 1
ATOM 1983 N N . HIS A 1 240 ? -4.478 -12.582 -18.565 1.00 82.12 240 HIS A N 1
ATOM 1984 C CA . HIS A 1 240 ? -5.678 -11.838 -18.934 1.00 82.12 240 HIS A CA 1
ATOM 1985 C C . HIS A 1 240 ? -5.358 -10.551 -19.702 1.00 82.12 240 HIS A C 1
ATOM 1987 O O . HIS A 1 240 ? -6.269 -9.774 -19.958 1.00 82.12 240 HIS A O 1
ATOM 1993 N N . LEU A 1 241 ? -4.093 -10.323 -20.081 1.00 83.69 241 LEU A N 1
ATOM 1994 C CA . LEU A 1 241 ? -3.725 -9.205 -20.952 1.00 83.69 241 LEU A CA 1
ATOM 1995 C C . LEU A 1 241 ? -4.133 -9.489 -22.407 1.00 83.69 241 LEU A C 1
ATOM 1997 O O . LEU A 1 241 ? -3.862 -10.570 -22.940 1.00 83.69 241 LEU A O 1
ATOM 2001 N N . ASP A 1 242 ? -4.706 -8.495 -23.076 1.00 78.50 242 ASP A N 1
ATOM 2002 C CA . ASP A 1 242 ? -5.115 -8.556 -24.479 1.00 78.50 242 ASP A CA 1
ATOM 2003 C C . ASP A 1 242 ? -3.909 -8.734 -25.411 1.00 78.50 242 ASP A C 1
ATOM 2005 O O . ASP A 1 242 ? -3.984 -9.521 -26.359 1.00 78.50 242 ASP A O 1
ATOM 2009 N N . ILE A 1 243 ? -2.767 -8.103 -25.096 1.00 80.56 243 ILE A N 1
ATOM 2010 C CA . ILE A 1 243 ? -1.486 -8.277 -25.813 1.00 80.56 243 ILE A CA 1
ATOM 2011 C C . ILE A 1 243 ? -1.015 -9.738 -25.864 1.00 80.56 243 ILE A C 1
ATOM 2013 O O . ILE A 1 243 ? -0.264 -10.129 -26.758 1.00 80.56 243 ILE A O 1
ATOM 2017 N N . ALA A 1 244 ? -1.452 -10.581 -24.921 1.00 77.00 244 ALA A N 1
ATOM 2018 C CA . ALA A 1 244 ? -1.133 -12.003 -24.939 1.00 77.00 244 ALA A CA 1
ATOM 2019 C C . ALA A 1 244 ? -1.956 -12.777 -25.985 1.00 77.00 244 ALA A C 1
ATOM 2021 O O . ALA A 1 244 ? -1.720 -13.973 -26.161 1.00 77.00 244 ALA A O 1
ATOM 2022 N N . HIS A 1 245 ? -2.928 -12.146 -26.658 1.00 78.50 245 HIS A N 1
ATOM 2023 C CA . HIS A 1 245 ? -3.842 -12.754 -27.632 1.00 78.50 245 HIS A CA 1
ATOM 2024 C C . HIS A 1 245 ? -4.440 -14.086 -27.142 1.00 78.50 245 HIS A C 1
ATOM 2026 O O . HIS A 1 245 ? -4.487 -15.077 -27.870 1.00 78.50 245 HIS A O 1
ATOM 2032 N N . ARG A 1 246 ? -4.858 -14.132 -25.865 1.00 75.25 246 ARG A N 1
ATOM 2033 C CA . ARG A 1 246 ? -5.350 -15.335 -25.152 1.00 75.25 246 ARG A CA 1
ATOM 2034 C C . ARG A 1 246 ? -4.365 -16.513 -25.083 1.00 75.25 246 ARG A C 1
ATOM 2036 O O . ARG A 1 246 ? -4.744 -17.605 -24.653 1.00 75.25 246 ARG A O 1
ATOM 2043 N N . SER A 1 247 ? -3.104 -16.323 -25.466 1.00 76.50 247 SER A N 1
ATOM 2044 C CA . SER A 1 247 ? -2.079 -17.353 -25.348 1.00 76.50 247 SER A CA 1
ATOM 2045 C C . SER A 1 247 ? -1.653 -17.507 -23.884 1.00 76.50 247 SER A C 1
ATOM 2047 O O . SER A 1 247 ? -1.040 -16.634 -23.277 1.00 76.50 247 SER A O 1
ATOM 2049 N N . LYS A 1 248 ? -1.966 -18.663 -23.293 1.00 77.69 248 LYS A N 1
ATOM 2050 C CA . LYS A 1 248 ? -1.587 -19.010 -21.909 1.00 77.69 248 LYS A CA 1
ATOM 2051 C C . LYS A 1 248 ? -0.213 -19.680 -21.840 1.00 77.69 248 LYS A C 1
ATOM 2053 O O . LYS A 1 248 ? 0.015 -20.579 -21.037 1.00 77.69 248 LYS A O 1
ATOM 2058 N N . SER A 1 249 ? 0.696 -19.312 -22.741 1.00 82.88 249 SER A N 1
ATOM 2059 C CA . SER A 1 249 ? 2.010 -19.951 -22.798 1.00 82.88 249 SER A CA 1
ATOM 2060 C C . SER A 1 249 ? 2.889 -19.474 -21.638 1.00 82.88 249 SER A C 1
ATOM 2062 O O . SER A 1 249 ? 2.820 -18.321 -21.206 1.00 82.88 249 SER A O 1
ATOM 2064 N N . LEU A 1 250 ? 3.766 -20.349 -21.138 1.00 82.38 250 LEU A N 1
ATOM 2065 C CA . LEU A 1 250 ? 4.791 -19.953 -20.162 1.00 82.38 250 LEU A CA 1
ATOM 2066 C C . LEU A 1 250 ? 5.755 -18.898 -20.734 1.00 82.38 250 LEU A C 1
ATOM 2068 O O . LEU A 1 250 ? 6.359 -18.147 -19.971 1.00 82.38 250 LEU A O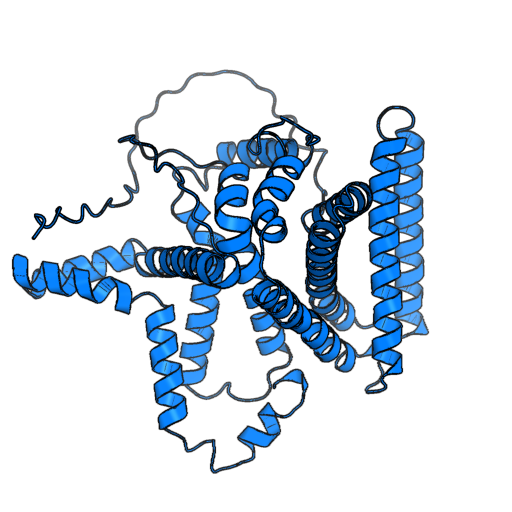 1
ATOM 2072 N N . LEU A 1 251 ? 5.852 -18.793 -22.065 1.00 84.81 251 LEU A N 1
ATOM 2073 C CA . LEU A 1 251 ? 6.647 -17.772 -22.744 1.00 84.81 251 LEU A CA 1
ATOM 2074 C C . LEU A 1 251 ? 6.116 -16.359 -22.486 1.00 84.81 251 LEU A C 1
ATOM 2076 O O . LEU A 1 251 ? 6.924 -15.479 -22.214 1.00 84.81 251 LEU A O 1
ATOM 2080 N N . VAL A 1 252 ? 4.794 -16.133 -22.491 1.00 85.88 252 VAL A N 1
ATOM 2081 C CA . VAL A 1 252 ? 4.224 -14.802 -22.182 1.00 85.88 252 VAL A CA 1
ATOM 2082 C C . VAL A 1 252 ? 4.617 -14.362 -20.774 1.00 85.88 252 VAL A C 1
ATOM 2084 O O . VAL A 1 252 ? 5.052 -13.230 -20.558 1.00 85.88 252 VAL A O 1
ATOM 2087 N N . TYR A 1 253 ? 4.541 -15.285 -19.815 1.00 88.25 253 TYR A N 1
ATOM 2088 C CA . TYR A 1 253 ? 4.979 -15.008 -18.454 1.00 88.25 253 TYR A CA 1
ATOM 2089 C C . TYR A 1 253 ? 6.486 -14.714 -18.397 1.00 88.25 253 TYR A C 1
ATOM 2091 O O . TYR A 1 253 ? 6.880 -13.711 -17.805 1.00 88.25 253 TYR A O 1
ATOM 2099 N N . GLY A 1 254 ? 7.325 -15.500 -19.080 1.00 88.06 254 GLY A N 1
ATOM 2100 C CA . GLY A 1 254 ? 8.765 -15.238 -19.202 1.00 88.06 254 GLY A CA 1
ATOM 2101 C C . GLY A 1 254 ? 9.100 -13.879 -19.837 1.00 88.06 254 GLY A C 1
ATOM 2102 O O . GLY A 1 254 ? 9.978 -13.172 -19.348 1.00 88.06 254 GLY A O 1
ATOM 2103 N N . LEU A 1 255 ? 8.361 -13.454 -20.867 1.00 87.19 255 LEU A N 1
ATOM 2104 C CA . LEU A 1 255 ? 8.508 -12.129 -21.482 1.00 87.19 255 LEU A CA 1
ATOM 2105 C C . LEU A 1 255 ? 8.125 -11.001 -20.511 1.00 87.19 255 LEU A C 1
ATOM 2107 O O . LEU A 1 255 ? 8.798 -9.972 -20.472 1.00 87.19 255 LEU A O 1
ATOM 2111 N N . SER A 1 256 ? 7.107 -11.202 -19.667 1.00 90.62 256 SER A N 1
ATOM 2112 C CA . SER A 1 256 ? 6.733 -10.217 -18.638 1.00 90.62 256 SER A CA 1
ATOM 2113 C C . SER A 1 256 ? 7.865 -9.963 -17.627 1.00 90.62 256 SER A C 1
ATOM 2115 O O . SER A 1 256 ? 8.036 -8.841 -17.148 1.00 90.62 256 SER A O 1
ATOM 2117 N N . TRP A 1 257 ? 8.701 -10.971 -17.356 1.00 91.75 257 TRP A N 1
ATOM 2118 C CA . TRP A 1 257 ? 9.890 -10.818 -16.518 1.00 91.75 257 TRP A CA 1
ATOM 2119 C C . TRP A 1 257 ? 10.979 -9.975 -17.175 1.00 91.75 257 TRP A C 1
ATOM 2121 O O . TRP A 1 257 ? 11.647 -9.215 -16.475 1.00 91.75 257 TRP A O 1
ATOM 2131 N N . LEU A 1 258 ? 11.132 -10.041 -18.502 1.00 90.56 258 LEU A N 1
ATOM 2132 C CA . LEU A 1 258 ? 12.045 -9.144 -19.217 1.00 90.56 258 LEU A CA 1
ATOM 2133 C C . LEU A 1 258 ? 11.607 -7.688 -19.048 1.00 90.56 258 LEU A C 1
ATOM 2135 O O . LEU A 1 258 ? 12.431 -6.853 -18.685 1.00 90.56 258 LEU A O 1
ATOM 2139 N N . VAL A 1 259 ? 10.309 -7.404 -19.207 1.00 88.50 259 VAL A N 1
ATOM 2140 C CA . VAL A 1 259 ? 9.749 -6.061 -18.974 1.00 88.50 259 VAL A CA 1
ATOM 2141 C C . VAL A 1 259 ? 10.028 -5.599 -17.543 1.00 88.50 259 VAL A C 1
ATOM 2143 O O . VAL A 1 259 ? 10.530 -4.492 -17.343 1.00 88.50 259 VAL A O 1
ATOM 2146 N N . MET A 1 260 ? 9.779 -6.458 -16.550 1.00 89.06 260 MET A N 1
ATOM 2147 C CA . MET A 1 260 ? 10.070 -6.159 -15.146 1.00 89.06 260 MET A CA 1
ATOM 2148 C C . MET A 1 260 ? 11.548 -5.809 -14.924 1.00 89.06 260 MET A C 1
ATOM 2150 O O . MET A 1 260 ? 11.864 -4.768 -14.346 1.00 89.06 260 MET A O 1
ATOM 2154 N N . VAL A 1 261 ? 12.470 -6.646 -15.405 1.00 89.50 261 VAL A N 1
ATOM 2155 C CA . VAL A 1 261 ? 13.913 -6.412 -15.261 1.00 89.50 261 VAL A CA 1
ATOM 2156 C C . VAL A 1 261 ? 14.320 -5.105 -15.940 1.00 89.50 261 VAL A C 1
ATOM 2158 O O . VAL A 1 261 ? 15.055 -4.319 -15.342 1.00 89.50 261 VAL A O 1
ATOM 2161 N N . THR A 1 262 ? 13.810 -4.817 -17.140 1.00 87.56 262 THR A N 1
ATOM 2162 C CA . THR A 1 262 ? 14.069 -3.551 -17.836 1.00 87.56 262 THR A CA 1
ATOM 2163 C C . THR A 1 262 ? 13.604 -2.351 -17.014 1.00 87.56 262 THR A C 1
ATOM 2165 O O . THR A 1 262 ? 14.376 -1.407 -16.841 1.00 87.56 262 THR A O 1
ATOM 2168 N N . VAL A 1 263 ? 12.394 -2.387 -16.444 1.00 85.44 263 VAL A N 1
ATOM 2169 C CA . VAL A 1 263 ? 11.881 -1.308 -15.582 1.00 85.44 263 VAL A CA 1
ATOM 2170 C C . VAL A 1 263 ? 12.786 -1.105 -14.365 1.00 85.44 263 VAL A C 1
ATOM 2172 O O . VAL A 1 263 ? 13.184 0.025 -14.078 1.00 85.44 263 VAL A O 1
ATOM 2175 N N . LEU A 1 264 ? 13.183 -2.180 -13.681 1.00 83.69 264 LEU A N 1
ATOM 2176 C CA . LEU A 1 264 ? 14.074 -2.094 -12.520 1.00 83.69 264 LEU A CA 1
ATOM 2177 C C . LEU A 1 264 ? 15.461 -1.548 -12.881 1.00 83.69 264 LEU A C 1
ATOM 2179 O O . LEU A 1 264 ? 16.013 -0.731 -12.139 1.00 83.69 264 LEU A O 1
ATOM 2183 N N . LEU A 1 265 ? 16.016 -1.948 -14.028 1.00 85.00 265 LEU A N 1
ATOM 2184 C CA . LEU A 1 265 ? 17.281 -1.417 -14.534 1.00 85.00 265 LEU A CA 1
ATOM 2185 C C . LEU A 1 265 ? 17.176 0.079 -14.839 1.00 85.00 265 LEU A C 1
ATOM 2187 O O . LEU A 1 265 ? 18.061 0.833 -14.437 1.00 85.00 265 LEU A O 1
ATOM 2191 N N . VAL A 1 266 ? 16.090 0.527 -15.475 1.00 84.44 266 VAL A N 1
ATOM 2192 C CA . VAL A 1 266 ? 15.842 1.953 -15.742 1.00 84.44 266 VAL A CA 1
ATOM 2193 C C . VAL A 1 266 ? 15.726 2.739 -14.435 1.00 84.44 266 VAL A C 1
ATOM 2195 O O . VAL A 1 266 ? 16.396 3.763 -14.281 1.00 84.44 266 VAL A O 1
ATOM 2198 N N . LEU A 1 267 ? 14.952 2.252 -13.459 1.00 79.69 267 LEU A N 1
ATOM 2199 C CA . LEU A 1 267 ? 14.827 2.894 -12.144 1.00 79.69 267 LEU A CA 1
ATOM 2200 C C . LEU A 1 267 ? 16.186 3.007 -11.440 1.00 79.69 267 LEU A C 1
ATOM 2202 O O . LEU A 1 267 ? 16.537 4.076 -10.928 1.00 79.69 267 LEU A O 1
ATOM 2206 N N . LYS A 1 268 ? 16.991 1.939 -11.484 1.00 79.88 268 LYS A N 1
ATOM 2207 C CA . LYS A 1 268 ? 18.353 1.929 -10.943 1.00 79.88 268 LYS A CA 1
ATOM 2208 C C . LYS A 1 268 ? 19.256 2.930 -11.669 1.00 79.88 268 LYS A C 1
ATOM 2210 O O . LYS A 1 268 ? 19.936 3.713 -11.011 1.00 79.88 268 LYS A O 1
ATOM 2215 N N . MET A 1 269 ? 19.243 2.977 -13.004 1.00 78.38 269 MET A N 1
ATOM 2216 C CA . MET A 1 269 ? 20.020 3.952 -13.784 1.00 78.38 269 MET A CA 1
ATOM 2217 C C . MET A 1 269 ? 19.642 5.399 -13.443 1.00 78.38 269 MET A C 1
ATOM 2219 O O . MET A 1 269 ? 20.527 6.234 -13.256 1.00 78.38 269 MET A O 1
ATOM 2223 N N . VAL A 1 270 ? 18.348 5.703 -13.301 1.00 78.81 270 VAL A N 1
ATOM 2224 C CA . VAL A 1 270 ? 17.867 7.044 -12.918 1.00 78.81 270 VAL A CA 1
ATOM 2225 C C . VAL A 1 270 ? 18.321 7.414 -11.507 1.00 78.81 270 VAL A C 1
ATOM 2227 O O . VAL A 1 270 ? 18.713 8.560 -11.261 1.00 78.81 270 VAL A O 1
ATOM 2230 N N . SER A 1 271 ? 18.275 6.459 -10.579 1.00 73.56 271 SER A N 1
ATOM 2231 C CA . SER A 1 271 ? 18.723 6.646 -9.200 1.00 73.56 271 SER A CA 1
ATOM 2232 C C . SER A 1 271 ? 20.234 6.899 -9.122 1.00 73.56 271 SER A C 1
ATOM 2234 O O . SER A 1 271 ? 20.663 7.928 -8.588 1.00 73.56 271 SER A O 1
ATOM 2236 N N . MET A 1 272 ? 21.042 6.032 -9.737 1.00 73.50 272 MET A N 1
ATOM 2237 C CA . MET A 1 272 ? 22.499 6.180 -9.784 1.00 73.50 272 MET A CA 1
ATOM 2238 C C . MET A 1 272 ? 22.911 7.467 -10.504 1.00 73.50 272 MET A C 1
ATOM 2240 O O . MET A 1 272 ? 23.769 8.204 -10.016 1.00 73.50 272 MET A O 1
ATOM 2244 N N . GLY A 1 273 ? 22.258 7.792 -11.625 1.00 71.31 273 GLY A N 1
ATOM 2245 C CA . GLY A 1 273 ? 22.484 9.033 -12.363 1.00 71.31 273 GLY A CA 1
ATOM 2246 C C . GLY A 1 273 ? 22.199 10.267 -11.508 1.00 71.31 273 GLY A C 1
ATOM 2247 O O . GLY A 1 273 ? 22.978 11.216 -11.509 1.00 71.31 273 GLY A O 1
ATOM 2248 N N . ARG A 1 274 ? 21.146 10.237 -10.681 1.00 71.50 274 ARG A N 1
ATOM 2249 C CA . ARG A 1 274 ? 20.871 11.312 -9.717 1.00 71.50 274 ARG A CA 1
ATOM 2250 C C . ARG A 1 274 ? 21.978 11.446 -8.672 1.00 71.50 274 ARG A C 1
ATOM 2252 O O . ARG A 1 274 ? 22.314 12.567 -8.303 1.00 71.50 274 ARG A O 1
ATOM 2259 N N . ARG A 1 275 ? 22.524 10.331 -8.179 1.00 67.81 275 ARG A N 1
ATOM 2260 C CA . ARG A 1 275 ? 23.602 10.332 -7.176 1.00 67.81 275 ARG A CA 1
ATOM 2261 C C . ARG A 1 275 ? 24.916 10.863 -7.747 1.00 67.81 275 ARG A C 1
ATOM 2263 O O . ARG A 1 275 ? 25.571 11.648 -7.072 1.00 67.81 275 ARG A O 1
ATOM 2270 N N . ARG A 1 276 ? 25.266 10.464 -8.974 1.00 68.56 276 ARG A N 1
ATOM 2271 C CA . ARG A 1 276 ? 26.544 10.801 -9.620 1.00 68.56 276 ARG A CA 1
ATOM 2272 C C . ARG A 1 276 ? 26.557 12.181 -10.279 1.00 68.56 276 ARG A C 1
ATOM 2274 O O . ARG A 1 276 ? 27.600 12.815 -10.316 1.00 68.56 276 ARG A O 1
ATOM 2281 N N . PHE A 1 277 ? 25.414 12.646 -10.784 1.00 60.25 277 PHE A N 1
ATOM 2282 C CA . PHE A 1 277 ? 25.322 13.867 -11.598 1.00 60.25 277 PHE A CA 1
ATOM 2283 C C . PHE A 1 277 ? 24.476 14.980 -10.965 1.00 60.25 277 PHE A C 1
ATOM 2285 O O . PHE A 1 277 ? 24.346 16.058 -11.539 1.00 60.25 277 PHE A O 1
ATOM 2292 N N . GLY A 1 278 ? 23.879 14.738 -9.793 1.00 56.16 278 GLY A N 1
ATOM 2293 C CA . GLY A 1 278 ? 22.913 15.648 -9.173 1.00 56.16 278 GLY A CA 1
ATOM 2294 C C . GLY A 1 278 ? 23.481 16.980 -8.673 1.00 56.16 278 GLY A C 1
ATOM 2295 O O . GLY A 1 278 ? 22.726 17.950 -8.609 1.00 56.16 278 GLY A O 1
ATOM 2296 N N . THR A 1 279 ? 24.770 17.046 -8.334 1.00 58.12 279 THR A N 1
ATOM 2297 C CA . THR A 1 279 ? 25.432 18.288 -7.895 1.00 58.12 279 THR A CA 1
ATOM 2298 C C . THR A 1 279 ? 26.216 18.951 -9.020 1.00 58.12 279 THR A C 1
ATOM 2300 O O . THR A 1 279 ? 26.058 20.151 -9.218 1.00 58.12 279 THR A O 1
ATOM 2303 N N . ASP A 1 280 ? 26.948 18.172 -9.819 1.00 60.00 280 ASP A N 1
ATOM 2304 C CA . ASP A 1 280 ? 27.956 18.733 -10.732 1.00 60.00 280 ASP A CA 1
ATOM 2305 C C . ASP A 1 280 ? 27.451 18.848 -12.185 1.00 60.00 280 ASP A C 1
ATOM 2307 O O . ASP A 1 280 ? 27.944 19.667 -12.955 1.00 60.00 280 ASP A O 1
ATOM 2311 N N . PHE A 1 281 ? 26.419 18.078 -12.572 1.00 67.12 281 PHE A N 1
ATOM 2312 C CA . PHE A 1 281 ? 25.933 17.989 -13.959 1.00 67.12 281 PHE A CA 1
ATOM 2313 C C . PHE A 1 281 ? 24.400 17.967 -14.059 1.00 67.12 281 PHE A C 1
ATOM 2315 O O . PHE A 1 281 ? 23.790 17.072 -14.658 1.00 67.12 281 PHE A O 1
ATOM 2322 N N . GLN A 1 282 ? 23.748 18.995 -13.508 1.00 75.06 282 GLN A N 1
ATOM 2323 C CA . GLN A 1 282 ? 22.284 19.112 -13.540 1.00 75.06 282 GLN A CA 1
ATOM 2324 C C . GLN A 1 282 ? 21.703 19.068 -14.964 1.00 75.06 282 GLN A C 1
ATOM 2326 O O . GLN A 1 282 ? 20.647 18.467 -15.170 1.00 75.06 282 GLN A O 1
ATOM 2331 N N . LEU A 1 283 ? 22.389 19.665 -15.948 1.00 78.31 283 LEU A N 1
ATOM 2332 C CA . LEU A 1 283 ? 21.963 19.656 -17.351 1.00 78.31 283 LEU A CA 1
ATOM 2333 C C . LEU A 1 283 ? 21.967 18.238 -17.934 1.00 78.31 283 LEU A C 1
ATOM 2335 O O . LEU A 1 283 ? 20.972 17.810 -18.513 1.00 78.31 283 LEU A O 1
ATOM 2339 N N . MET A 1 284 ? 23.043 17.478 -17.718 1.00 77.75 284 MET A N 1
ATOM 2340 C CA . MET A 1 284 ? 23.152 16.102 -18.206 1.00 77.75 284 MET A CA 1
ATOM 2341 C C . MET A 1 284 ? 22.076 15.200 -17.594 1.00 77.75 284 MET A C 1
ATOM 2343 O O . MET A 1 284 ? 21.488 14.377 -18.289 1.00 77.75 284 MET A O 1
ATOM 2347 N N . PHE A 1 285 ? 21.743 15.398 -16.316 1.00 80.62 285 PHE A N 1
ATOM 2348 C CA . PHE A 1 285 ? 20.645 14.667 -15.685 1.00 80.62 285 PHE A CA 1
ATOM 2349 C C . PHE A 1 285 ? 19.267 15.035 -16.268 1.00 80.62 285 PHE A C 1
ATOM 2351 O O . PHE A 1 285 ? 18.397 14.168 -16.372 1.00 80.62 285 PHE A O 1
ATOM 2358 N N . ARG A 1 286 ? 19.046 16.293 -16.681 1.00 84.31 286 ARG A N 1
ATOM 2359 C CA . ARG A 1 286 ? 17.822 16.696 -17.405 1.00 84.31 286 ARG A CA 1
ATOM 2360 C C . ARG A 1 286 ? 17.754 16.055 -18.791 1.00 84.31 286 ARG A C 1
ATOM 2362 O O . ARG A 1 286 ? 16.705 15.526 -19.144 1.00 84.31 286 ARG A O 1
ATOM 2369 N N . ILE A 1 287 ? 18.866 16.041 -19.529 1.00 85.94 287 ILE A N 1
ATOM 2370 C CA . ILE A 1 287 ? 18.961 15.389 -20.844 1.00 85.94 287 ILE A CA 1
ATOM 2371 C C . ILE A 1 287 ? 18.698 13.886 -20.716 1.00 85.94 287 ILE A C 1
ATOM 2373 O O . ILE A 1 287 ? 17.881 13.352 -21.455 1.00 85.94 287 ILE A O 1
ATOM 2377 N N . LEU A 1 288 ? 19.301 13.212 -19.730 1.00 84.94 288 LEU A N 1
ATOM 2378 C CA . LEU A 1 288 ? 19.053 11.793 -19.463 1.00 84.94 288 LEU A CA 1
ATOM 2379 C C . LEU A 1 288 ? 17.561 11.509 -19.232 1.00 84.94 288 LEU A C 1
ATOM 2381 O O . LEU A 1 288 ? 17.025 10.560 -19.794 1.00 84.94 288 LEU A O 1
ATOM 2385 N N . LYS A 1 289 ? 16.869 12.340 -18.441 1.00 83.94 289 LYS A N 1
ATOM 2386 C CA . LYS A 1 289 ? 15.416 12.204 -18.242 1.00 83.94 289 LYS A CA 1
ATOM 2387 C C . LYS A 1 289 ? 14.629 12.394 -19.534 1.00 83.94 289 LYS A C 1
ATOM 2389 O O . LYS A 1 289 ? 13.694 11.638 -19.769 1.00 83.94 289 LYS A O 1
ATOM 2394 N N . ALA A 1 290 ? 14.993 13.389 -20.343 1.00 87.69 290 ALA A N 1
ATOM 2395 C CA . ALA A 1 290 ? 14.340 13.637 -21.622 1.00 87.69 290 ALA A CA 1
ATOM 2396 C C . ALA A 1 290 ? 14.526 12.449 -22.580 1.00 87.69 290 ALA A C 1
ATOM 2398 O O . ALA A 1 290 ? 13.555 11.991 -23.173 1.00 87.69 290 ALA A O 1
ATOM 2399 N N . LEU A 1 291 ? 15.736 11.887 -22.664 1.00 90.31 291 LEU A N 1
ATOM 2400 C CA . LEU A 1 291 ? 16.026 10.699 -23.473 1.00 90.31 291 LEU A CA 1
ATOM 2401 C C . LEU A 1 291 ? 15.257 9.465 -22.991 1.00 90.31 291 LEU A C 1
ATOM 2403 O O . LEU A 1 291 ? 14.676 8.755 -23.806 1.00 90.31 291 LEU A O 1
ATOM 2407 N N . LEU A 1 292 ? 15.205 9.228 -21.678 1.00 88.38 292 LEU A N 1
ATOM 2408 C CA . LEU A 1 292 ? 14.420 8.129 -21.111 1.00 88.38 292 LEU A CA 1
ATOM 2409 C C . LEU A 1 292 ? 12.922 8.296 -21.384 1.00 88.38 292 LEU A C 1
ATOM 2411 O O . LEU A 1 292 ? 12.253 7.316 -21.694 1.00 88.38 292 LEU A O 1
ATOM 2415 N N . PHE A 1 293 ? 12.400 9.522 -21.307 1.00 88.88 293 PHE A N 1
ATOM 2416 C CA . PHE A 1 293 ? 11.007 9.813 -21.639 1.00 88.88 293 PHE A CA 1
ATOM 2417 C C . PHE A 1 293 ? 10.713 9.559 -23.123 1.00 88.88 293 PHE A C 1
ATOM 2419 O O . PHE A 1 293 ? 9.743 8.879 -23.443 1.00 88.88 293 PHE A O 1
ATOM 2426 N N . LEU A 1 294 ? 11.573 10.033 -24.027 1.00 92.38 294 LEU A N 1
ATOM 2427 C CA . LEU A 1 294 ? 11.433 9.784 -25.465 1.00 92.38 294 LEU A CA 1
ATOM 2428 C C . LEU A 1 294 ? 11.518 8.289 -25.799 1.00 92.38 294 LEU A C 1
ATOM 2430 O O . LEU A 1 294 ? 10.708 7.796 -26.578 1.00 92.38 294 LEU A O 1
ATOM 2434 N N . GLY A 1 295 ? 12.450 7.560 -25.178 1.00 91.81 295 GLY A N 1
ATOM 2435 C CA . GLY A 1 295 ? 12.569 6.108 -25.325 1.00 91.81 295 GLY A CA 1
ATOM 2436 C C . GLY A 1 295 ? 11.352 5.352 -24.786 1.00 91.81 295 GLY A C 1
ATOM 2437 O O . GLY A 1 295 ? 10.889 4.398 -25.401 1.00 91.81 295 GLY A O 1
ATOM 2438 N N . PHE A 1 296 ? 10.781 5.798 -23.667 1.00 90.06 296 PHE A N 1
ATOM 2439 C CA . PHE A 1 296 ? 9.533 5.235 -23.154 1.00 90.06 296 PHE A CA 1
ATOM 2440 C C . PHE A 1 296 ? 8.368 5.470 -24.126 1.00 90.06 296 PHE A C 1
ATOM 2442 O O . PHE A 1 296 ? 7.635 4.534 -24.437 1.00 90.06 296 PHE A O 1
ATOM 2449 N N . MET A 1 297 ? 8.227 6.690 -24.655 1.00 91.56 297 MET A N 1
ATOM 2450 C CA . MET A 1 297 ? 7.178 7.025 -25.624 1.00 91.56 297 MET A CA 1
ATOM 2451 C C . MET A 1 297 ? 7.320 6.238 -26.931 1.00 91.56 297 MET A C 1
ATOM 2453 O O . MET A 1 297 ? 6.312 5.797 -27.486 1.00 91.56 297 MET A O 1
ATOM 2457 N N . SER A 1 298 ? 8.546 6.020 -27.416 1.00 92.06 298 SER A N 1
ATOM 2458 C CA . SER A 1 298 ? 8.774 5.224 -28.624 1.00 92.06 298 SER A CA 1
ATOM 2459 C C . SER A 1 298 ? 8.409 3.753 -28.413 1.00 92.06 298 SER A C 1
ATOM 2461 O O . SER A 1 298 ? 7.633 3.213 -29.197 1.00 92.06 298 SER A O 1
ATOM 2463 N N . VAL A 1 299 ? 8.875 3.126 -27.325 1.00 90.69 299 VAL A N 1
ATOM 2464 C CA . VAL A 1 299 ? 8.512 1.741 -26.971 1.00 90.69 299 VAL A CA 1
ATOM 2465 C C . VAL A 1 299 ? 7.001 1.600 -26.814 1.00 90.69 299 VAL A C 1
ATOM 2467 O O . VAL A 1 299 ? 6.416 0.673 -27.366 1.00 90.69 299 VAL A O 1
ATOM 2470 N N . MET A 1 300 ? 6.354 2.541 -26.124 1.00 89.88 300 MET A N 1
ATOM 2471 C CA . MET A 1 300 ? 4.906 2.524 -25.937 1.00 89.88 300 MET A CA 1
ATOM 2472 C C . MET A 1 300 ? 4.167 2.606 -27.280 1.00 89.88 300 MET A C 1
ATOM 2474 O O . MET A 1 300 ? 3.256 1.823 -27.527 1.00 89.88 300 MET A O 1
ATOM 2478 N N . THR A 1 301 ? 4.606 3.482 -28.188 1.00 90.94 301 THR A N 1
ATOM 2479 C CA . THR A 1 301 ? 4.019 3.604 -29.534 1.00 90.94 301 THR A CA 1
ATOM 2480 C C . THR A 1 301 ? 4.137 2.295 -30.319 1.00 90.94 301 THR A C 1
ATOM 2482 O O . THR A 1 301 ? 3.167 1.871 -30.943 1.00 90.94 301 THR A O 1
ATOM 2485 N N . VAL A 1 302 ? 5.289 1.615 -30.253 1.00 91.50 302 VAL A N 1
ATOM 2486 C CA . VAL A 1 302 ? 5.465 0.301 -30.895 1.00 91.50 302 VAL A CA 1
ATOM 2487 C C . VAL A 1 302 ? 4.529 -0.739 -30.279 1.00 91.50 302 VAL A C 1
ATOM 2489 O O . VAL A 1 302 ? 3.880 -1.472 -31.020 1.00 91.50 302 VAL A O 1
ATOM 2492 N N . LEU A 1 303 ? 4.402 -0.787 -28.950 1.00 89.31 303 LEU A N 1
ATOM 2493 C CA . LEU A 1 303 ? 3.503 -1.735 -28.284 1.00 89.31 303 LEU A CA 1
ATOM 2494 C C . LEU A 1 303 ? 2.032 -1.516 -28.675 1.00 89.31 303 LEU A C 1
ATOM 2496 O O . LEU A 1 303 ? 1.323 -2.492 -28.907 1.00 89.31 303 LEU A O 1
ATOM 2500 N N . PHE A 1 304 ? 1.582 -0.267 -28.815 1.00 90.69 304 PHE A N 1
ATOM 2501 C CA . PHE A 1 304 ? 0.219 0.042 -29.265 1.00 90.69 304 PHE A CA 1
ATOM 2502 C C . PHE A 1 304 ? -0.018 -0.320 -30.736 1.00 90.69 304 PHE A C 1
ATOM 2504 O O . PHE A 1 304 ? -1.016 -0.957 -31.057 1.00 90.69 304 PHE A O 1
ATOM 2511 N N . VAL A 1 305 ? 0.885 0.083 -31.636 1.00 90.12 305 VAL A N 1
ATOM 2512 C CA . VAL A 1 305 ? 0.666 -0.046 -33.088 1.00 90.12 305 VAL A CA 1
ATOM 2513 C C . VAL A 1 305 ? 0.970 -1.454 -33.594 1.00 90.12 305 VAL A C 1
ATOM 2515 O O . VAL A 1 305 ? 0.251 -1.966 -34.446 1.00 90.12 305 VAL A O 1
ATOM 2518 N N . VAL A 1 306 ? 2.039 -2.077 -33.094 1.00 88.06 306 VAL A N 1
ATOM 2519 C CA . VAL A 1 306 ? 2.535 -3.366 -33.599 1.00 88.06 306 VAL A CA 1
ATOM 2520 C C . VAL A 1 306 ? 2.008 -4.526 -32.767 1.00 88.06 306 VAL A C 1
ATOM 2522 O O . VAL A 1 306 ? 1.579 -5.530 -33.326 1.00 88.06 306 VAL A O 1
ATOM 2525 N N . CYS A 1 307 ? 2.041 -4.401 -31.439 1.00 83.31 307 CYS A N 1
ATOM 2526 C CA . CYS A 1 307 ? 1.641 -5.483 -30.535 1.00 83.31 307 CYS A CA 1
ATOM 2527 C C . CYS A 1 307 ? 0.166 -5.408 -30.110 1.00 83.31 307 CYS A C 1
ATOM 2529 O O . CYS A 1 307 ? -0.295 -6.300 -29.409 1.00 83.31 307 CYS A O 1
ATOM 2531 N N . GLY A 1 308 ? -0.569 -4.365 -30.513 1.00 85.62 308 GLY A N 1
ATOM 2532 C CA . GLY A 1 308 ? -1.989 -4.217 -30.192 1.00 85.62 308 GLY A CA 1
ATOM 2533 C C . GLY A 1 308 ? -2.281 -4.033 -28.700 1.00 85.62 308 GLY A C 1
ATOM 2534 O O . GLY A 1 308 ? -3.342 -4.450 -28.245 1.00 85.62 308 GLY A O 1
ATOM 2535 N N . LEU A 1 309 ? -1.352 -3.440 -27.936 1.00 87.75 309 LEU A N 1
ATOM 2536 C CA . LEU A 1 309 ? -1.526 -3.174 -26.504 1.00 87.75 309 LEU A CA 1
ATOM 2537 C C . LEU A 1 309 ? -2.796 -2.343 -26.254 1.00 87.75 309 LEU A C 1
ATOM 2539 O O . LEU A 1 309 ? -2.968 -1.281 -26.855 1.00 87.75 309 LEU A O 1
ATOM 2543 N N . SER A 1 310 ? -3.667 -2.789 -25.345 1.00 89.88 310 SER A N 1
ATOM 2544 C CA . SER A 1 310 ? -4.866 -2.032 -24.969 1.00 89.88 310 SER A CA 1
ATOM 2545 C C . SER A 1 310 ? -4.595 -1.068 -23.803 1.00 89.88 310 SER A C 1
ATOM 2547 O O . SER A 1 310 ? -3.645 -1.217 -23.034 1.00 89.88 310 SER A O 1
ATOM 2549 N N . ILE A 1 311 ? -5.443 -0.047 -23.626 1.00 88.00 311 ILE A N 1
ATOM 2550 C CA . ILE A 1 311 ? -5.360 0.822 -22.434 1.00 88.00 311 ILE A CA 1
ATOM 2551 C C . ILE A 1 311 ? -5.614 -0.001 -21.160 1.00 88.00 311 ILE A C 1
ATOM 2553 O O . ILE A 1 311 ? -5.009 0.263 -20.122 1.00 88.00 311 ILE A O 1
ATOM 2557 N N . SER A 1 312 ? -6.475 -1.021 -21.239 1.00 86.88 312 SER A N 1
ATOM 2558 C CA . SER A 1 312 ? -6.738 -1.916 -20.111 1.00 86.88 312 SER A CA 1
ATOM 2559 C C . SER A 1 312 ? -5.506 -2.747 -19.740 1.00 86.88 312 SER A C 1
ATOM 2561 O O . SER A 1 312 ? -5.207 -2.877 -18.552 1.00 86.88 312 SER A O 1
ATOM 2563 N N . ASP A 1 313 ? -4.706 -3.164 -20.730 1.00 88.19 313 ASP A N 1
ATOM 2564 C CA . ASP A 1 313 ? -3.427 -3.839 -20.501 1.00 88.19 313 ASP A CA 1
ATOM 2565 C C . ASP A 1 313 ? -2.436 -2.962 -19.745 1.00 88.19 313 ASP A C 1
ATOM 2567 O O . ASP A 1 313 ? -1.688 -3.465 -18.910 1.00 88.19 313 ASP A O 1
ATOM 2571 N N . LEU A 1 314 ? -2.427 -1.646 -19.990 1.00 88.81 314 LEU A N 1
ATOM 2572 C CA . LEU A 1 314 ? -1.559 -0.724 -19.257 1.00 88.81 314 LEU A CA 1
ATOM 2573 C C . LEU A 1 314 ? -1.924 -0.682 -17.766 1.00 88.81 314 LEU A C 1
ATOM 2575 O O . LEU A 1 314 ? -1.039 -0.739 -16.909 1.00 88.81 314 LEU A O 1
ATOM 2579 N N . PHE A 1 315 ? -3.218 -0.614 -17.444 1.00 89.12 315 PHE A N 1
ATOM 2580 C CA . PHE A 1 315 ? -3.680 -0.656 -16.055 1.00 89.12 315 PHE A CA 1
ATOM 2581 C C . PHE A 1 315 ? -3.396 -2.014 -15.408 1.00 89.12 315 PHE A C 1
ATOM 2583 O O . PHE A 1 315 ? -2.832 -2.063 -14.314 1.00 89.12 315 PHE A O 1
ATOM 2590 N N . ALA A 1 316 ? -3.703 -3.113 -16.096 1.00 88.56 316 ALA A N 1
ATOM 2591 C CA . ALA A 1 316 ? -3.414 -4.463 -15.626 1.00 88.56 316 ALA A CA 1
ATOM 2592 C C . ALA A 1 316 ? -1.904 -4.683 -15.410 1.00 88.56 316 ALA A C 1
ATOM 2594 O O . ALA A 1 316 ? -1.497 -5.239 -14.389 1.00 88.56 316 ALA A O 1
ATOM 2595 N N . ALA A 1 317 ? -1.053 -4.155 -16.293 1.00 88.56 317 ALA A N 1
ATOM 2596 C CA . ALA A 1 317 ? 0.397 -4.179 -16.139 1.00 88.56 317 ALA A CA 1
ATOM 2597 C C . ALA A 1 317 ? 0.852 -3.441 -14.870 1.00 88.56 317 ALA A C 1
ATOM 2599 O O . ALA A 1 317 ? 1.680 -3.966 -14.130 1.00 88.56 317 ALA A O 1
ATOM 2600 N N . ILE A 1 318 ? 0.293 -2.266 -14.555 1.00 88.12 318 ILE A N 1
ATOM 2601 C CA . ILE A 1 318 ? 0.605 -1.553 -13.301 1.00 88.12 318 ILE A CA 1
ATOM 2602 C C . ILE A 1 318 ? 0.218 -2.405 -12.083 1.00 88.12 318 ILE A C 1
ATOM 2604 O O . ILE A 1 318 ? 1.018 -2.537 -11.147 1.00 88.12 318 ILE A O 1
ATOM 2608 N N . LEU A 1 319 ? -0.970 -3.017 -12.107 1.00 88.94 319 LEU A N 1
ATOM 2609 C CA . LEU A 1 319 ? -1.467 -3.880 -11.030 1.00 88.94 319 LEU A CA 1
ATOM 2610 C C . LEU A 1 319 ? -0.642 -5.169 -10.874 1.00 88.94 319 LEU A C 1
ATOM 2612 O O . LEU A 1 319 ? -0.502 -5.665 -9.760 1.00 88.94 319 LEU A O 1
ATOM 2616 N N . ALA A 1 320 ? -0.048 -5.684 -11.954 1.00 88.88 320 ALA A N 1
ATOM 2617 C CA . ALA A 1 320 ? 0.813 -6.867 -11.933 1.00 88.88 320 ALA A CA 1
ATOM 2618 C C . ALA A 1 320 ? 2.250 -6.553 -11.498 1.00 88.88 320 ALA A C 1
ATOM 2620 O O . ALA A 1 320 ? 2.846 -7.255 -10.675 1.00 88.88 320 ALA A O 1
ATOM 2621 N N . PHE A 1 321 ? 2.831 -5.489 -12.047 1.00 89.50 321 PHE A N 1
ATOM 2622 C CA . PHE A 1 321 ? 4.246 -5.184 -11.884 1.00 89.50 321 PHE A CA 1
ATOM 2623 C C . PHE A 1 321 ? 4.556 -4.465 -10.567 1.00 89.50 321 PHE A C 1
ATOM 2625 O O . PHE A 1 321 ? 5.627 -4.689 -10.006 1.00 89.50 321 PHE A O 1
ATOM 2632 N N . THR A 1 322 ? 3.630 -3.678 -10.008 1.00 87.25 322 THR A N 1
ATOM 2633 C CA . THR A 1 322 ? 3.867 -2.992 -8.721 1.00 87.25 322 THR A CA 1
ATOM 2634 C C . THR A 1 322 ? 4.068 -3.979 -7.559 1.00 87.25 322 THR A C 1
ATOM 2636 O O . THR A 1 322 ? 5.100 -3.895 -6.884 1.00 87.25 322 THR A O 1
ATOM 2639 N N . PRO A 1 323 ? 3.177 -4.970 -7.335 1.00 88.94 323 PRO A N 1
ATOM 2640 C CA . PRO A 1 323 ? 3.373 -5.963 -6.277 1.00 88.94 323 PRO A CA 1
ATOM 2641 C C . PRO A 1 323 ? 4.580 -6.871 -6.541 1.00 88.94 323 PRO A C 1
ATOM 2643 O O . PRO A 1 323 ? 5.279 -7.257 -5.609 1.00 88.94 323 PRO A O 1
ATOM 2646 N N . THR A 1 324 ? 4.878 -7.162 -7.808 1.00 90.31 324 THR A N 1
ATOM 2647 C CA . THR A 1 324 ? 6.058 -7.948 -8.201 1.00 90.31 324 THR A CA 1
ATOM 2648 C C . THR A 1 324 ? 7.363 -7.225 -7.873 1.00 90.31 324 THR A C 1
ATOM 2650 O O . THR A 1 324 ? 8.278 -7.818 -7.302 1.00 90.31 324 THR A O 1
ATOM 2653 N N . GLY A 1 325 ? 7.455 -5.928 -8.180 1.00 87.31 325 GLY A N 1
ATOM 2654 C CA . GLY A 1 325 ? 8.619 -5.113 -7.836 1.00 87.31 325 GLY A CA 1
ATOM 2655 C C . GLY A 1 325 ? 8.816 -5.051 -6.322 1.00 87.31 325 GLY A C 1
ATOM 2656 O O . GLY A 1 325 ? 9.934 -5.202 -5.827 1.00 87.31 325 GLY A O 1
ATOM 2657 N N . TRP A 1 326 ? 7.716 -4.929 -5.575 1.00 87.00 326 TRP A N 1
ATOM 2658 C CA . TRP A 1 326 ? 7.732 -5.012 -4.118 1.00 87.00 326 TRP A CA 1
ATOM 2659 C C . TRP A 1 326 ? 8.219 -6.378 -3.605 1.00 87.00 326 TRP A C 1
ATOM 2661 O O . TRP A 1 326 ? 9.052 -6.440 -2.699 1.00 87.00 326 TRP A O 1
ATOM 2671 N N . ALA A 1 327 ? 7.773 -7.477 -4.212 1.00 89.62 327 ALA A N 1
ATOM 2672 C CA . ALA A 1 327 ? 8.219 -8.823 -3.865 1.00 89.62 327 ALA A CA 1
ATOM 2673 C C . ALA A 1 327 ? 9.724 -9.002 -4.067 1.00 89.62 327 ALA A C 1
ATOM 2675 O O . ALA A 1 327 ? 10.393 -9.572 -3.207 1.00 89.62 327 ALA A O 1
ATOM 2676 N N . LEU A 1 328 ? 10.274 -8.483 -5.167 1.00 88.12 328 LEU A N 1
ATOM 2677 C CA . LEU A 1 328 ? 11.712 -8.523 -5.424 1.00 88.12 328 LEU A CA 1
ATOM 2678 C C . LEU A 1 328 ? 12.491 -7.749 -4.360 1.00 88.12 328 LEU A C 1
ATOM 2680 O O . LEU A 1 328 ? 13.486 -8.257 -3.852 1.00 88.12 328 LEU A O 1
ATOM 2684 N N . VAL A 1 329 ? 12.007 -6.574 -3.950 1.00 84.94 329 VAL A N 1
ATOM 2685 C CA . VAL A 1 329 ? 12.601 -5.819 -2.836 1.00 84.94 329 VAL A CA 1
ATOM 2686 C C . VAL A 1 329 ? 12.606 -6.640 -1.541 1.00 84.94 329 VAL A C 1
ATOM 2688 O O . VAL A 1 329 ? 13.626 -6.660 -0.855 1.00 84.94 329 VAL A O 1
ATOM 2691 N N . LEU A 1 330 ? 11.516 -7.345 -1.215 1.00 86.38 330 LEU A N 1
ATOM 2692 C CA . LEU A 1 330 ? 11.437 -8.186 -0.012 1.00 86.38 330 LEU A CA 1
ATOM 2693 C C . LEU A 1 330 ? 12.413 -9.371 -0.052 1.00 86.38 330 LEU A C 1
ATOM 2695 O O . LEU A 1 330 ? 13.151 -9.583 0.908 1.00 86.38 330 LEU A O 1
ATOM 2699 N N . HIS A 1 331 ? 12.456 -10.115 -1.162 1.00 87.69 331 HIS A N 1
ATOM 2700 C CA . HIS A 1 331 ? 13.376 -11.248 -1.316 1.00 87.69 331 HIS A CA 1
ATOM 2701 C C . HIS A 1 331 ? 14.833 -10.796 -1.257 1.00 87.69 331 HIS A C 1
ATOM 2703 O O . HIS A 1 331 ? 15.659 -11.426 -0.601 1.00 87.69 331 HIS A O 1
ATOM 2709 N N . MET A 1 332 ? 15.144 -9.674 -1.905 1.00 84.19 332 MET A N 1
ATOM 2710 C CA . MET A 1 332 ? 16.486 -9.114 -1.886 1.00 84.19 332 MET A CA 1
ATOM 2711 C C . MET A 1 332 ? 16.865 -8.597 -0.492 1.00 84.19 332 MET A C 1
ATOM 2713 O O . MET A 1 332 ? 18.002 -8.793 -0.072 1.00 84.19 332 MET A O 1
ATOM 2717 N N . ALA A 1 333 ? 15.936 -7.987 0.256 1.00 84.12 333 ALA A N 1
ATOM 2718 C CA . ALA A 1 333 ? 16.179 -7.565 1.638 1.00 84.12 333 ALA A CA 1
ATOM 2719 C C . ALA A 1 333 ? 16.474 -8.764 2.554 1.00 84.12 333 ALA A C 1
ATOM 2721 O O . ALA A 1 333 ? 17.405 -8.712 3.359 1.00 84.12 333 ALA A O 1
ATOM 2722 N N . LEU A 1 334 ? 15.739 -9.867 2.381 1.00 87.69 334 LEU A N 1
ATOM 2723 C CA . LEU A 1 334 ? 16.001 -11.121 3.084 1.00 87.69 334 LEU A CA 1
ATOM 2724 C C . LEU A 1 334 ? 17.378 -11.697 2.719 1.00 87.69 334 LEU A C 1
ATOM 2726 O O . LEU A 1 334 ? 18.144 -12.058 3.610 1.00 87.69 334 LEU A O 1
ATOM 2730 N N . LEU A 1 335 ? 17.722 -11.743 1.428 1.00 85.25 335 LEU A N 1
ATOM 2731 C CA . LEU A 1 335 ? 19.020 -12.234 0.958 1.00 85.25 335 LEU A CA 1
ATOM 2732 C C . LEU A 1 335 ? 20.181 -11.385 1.498 1.00 85.25 335 LEU A C 1
ATOM 2734 O O . LEU A 1 335 ? 21.173 -11.932 1.975 1.00 85.25 335 LEU A O 1
ATOM 2738 N N . ALA A 1 336 ? 20.047 -10.057 1.478 1.00 81.94 336 ALA A N 1
ATOM 2739 C CA . ALA A 1 336 ? 21.045 -9.144 2.028 1.00 81.94 336 ALA A CA 1
ATOM 2740 C C . ALA A 1 336 ? 21.240 -9.358 3.538 1.00 81.94 336 ALA A C 1
ATOM 2742 O O . ALA A 1 336 ? 22.377 -9.385 4.010 1.00 81.94 336 ALA A O 1
ATOM 2743 N N . ALA A 1 337 ? 20.155 -9.591 4.287 1.00 82.88 337 ALA A N 1
ATOM 2744 C CA . ALA A 1 337 ? 20.233 -9.940 5.705 1.00 82.88 337 ALA A CA 1
ATOM 2745 C C . ALA A 1 337 ? 20.940 -11.288 5.946 1.00 82.88 337 ALA A C 1
ATOM 2747 O O . ALA A 1 337 ? 21.635 -11.438 6.948 1.00 82.88 337 ALA A O 1
ATOM 2748 N N . MET A 1 338 ? 20.811 -12.254 5.027 1.00 81.81 338 MET A N 1
ATOM 2749 C CA . MET A 1 338 ? 21.498 -13.551 5.106 1.00 81.81 338 MET A CA 1
ATOM 2750 C C . MET A 1 338 ? 22.992 -13.466 4.781 1.00 81.81 338 MET A C 1
ATOM 2752 O O . MET A 1 338 ? 23.785 -14.150 5.422 1.00 81.81 338 MET A O 1
ATOM 2756 N N . LEU A 1 339 ? 23.366 -12.661 3.784 1.00 80.62 339 LEU A N 1
ATOM 2757 C CA . LEU A 1 339 ? 24.743 -12.551 3.289 1.00 80.62 339 LEU A CA 1
ATOM 2758 C C . LEU A 1 339 ? 25.573 -11.476 4.006 1.00 80.62 339 LEU A C 1
ATOM 2760 O O . LEU A 1 339 ? 26.765 -11.360 3.737 1.00 80.62 339 LEU A O 1
ATOM 2764 N N . ALA A 1 340 ? 24.953 -10.678 4.884 1.00 72.19 340 ALA A N 1
ATOM 2765 C CA . ALA A 1 340 ? 25.555 -9.489 5.494 1.00 72.19 340 ALA A CA 1
ATOM 2766 C C . ALA A 1 340 ? 26.168 -8.514 4.460 1.00 72.19 340 ALA A C 1
ATOM 2768 O O . ALA A 1 340 ? 27.114 -7.784 4.758 1.00 72.19 340 ALA A O 1
ATOM 2769 N N . ASP A 1 341 ? 25.619 -8.486 3.239 1.00 71.50 341 ASP A N 1
ATOM 2770 C CA . ASP A 1 341 ? 26.141 -7.686 2.131 1.00 71.50 341 ASP A CA 1
ATOM 2771 C C . ASP A 1 341 ? 25.502 -6.289 2.091 1.00 71.50 341 ASP A C 1
ATOM 2773 O O . ASP A 1 341 ? 24.388 -6.074 1.598 1.00 71.50 341 ASP A O 1
ATOM 2777 N N . TRP A 1 342 ? 26.256 -5.312 2.593 1.00 59.72 342 TRP A N 1
ATOM 2778 C CA . TRP A 1 342 ? 25.850 -3.909 2.649 1.00 59.72 342 TRP A CA 1
ATOM 2779 C C . TRP A 1 342 ? 25.752 -3.247 1.264 1.00 59.72 342 TRP A C 1
ATOM 2781 O O . TRP A 1 342 ? 24.957 -2.322 1.080 1.00 59.72 342 TRP A O 1
ATOM 2791 N N . ALA A 1 343 ? 26.518 -3.715 0.270 1.00 59.84 343 ALA A N 1
ATOM 2792 C CA . ALA A 1 343 ? 26.500 -3.149 -1.079 1.00 59.84 343 ALA A CA 1
ATOM 2793 C C . ALA A 1 343 ? 25.198 -3.508 -1.811 1.00 59.84 343 ALA A C 1
ATOM 2795 O O . ALA A 1 343 ? 24.559 -2.643 -2.420 1.00 59.84 343 ALA A O 1
ATOM 2796 N N . SER A 1 344 ? 24.748 -4.758 -1.671 1.00 59.81 344 SER A N 1
ATOM 2797 C CA . SER A 1 344 ? 23.437 -5.194 -2.162 1.00 59.81 344 SER A CA 1
ATOM 2798 C C . SER A 1 344 ? 22.291 -4.442 -1.479 1.00 59.81 344 SER A C 1
ATOM 2800 O O . SER A 1 344 ? 21.336 -4.040 -2.146 1.00 59.81 344 SER A O 1
ATOM 2802 N N . MET A 1 345 ? 22.409 -4.152 -0.179 1.00 61.84 345 MET A N 1
ATOM 2803 C CA . MET A 1 345 ? 21.392 -3.408 0.574 1.00 61.84 345 MET A CA 1
ATOM 2804 C C . MET A 1 345 ? 21.185 -1.978 0.053 1.00 61.84 345 MET A C 1
ATOM 2806 O O . MET A 1 345 ? 20.048 -1.522 -0.084 1.00 61.84 345 MET A O 1
ATOM 2810 N N . GLN A 1 346 ? 22.262 -1.294 -0.345 1.00 63.34 346 GLN A N 1
ATOM 2811 C CA . GLN A 1 346 ? 22.172 0.036 -0.956 1.00 63.34 346 GLN A CA 1
ATOM 2812 C C . GLN A 1 346 ? 21.473 0.022 -2.320 1.00 63.34 346 GLN A C 1
ATOM 2814 O O . GLN A 1 346 ? 20.690 0.927 -2.611 1.00 63.34 346 GLN A O 1
ATOM 2819 N N . ALA A 1 347 ? 21.706 -1.003 -3.144 1.00 61.19 347 ALA A N 1
ATOM 2820 C CA . ALA A 1 347 ? 21.021 -1.143 -4.428 1.00 61.19 347 ALA A CA 1
ATOM 2821 C C . ALA A 1 347 ? 19.511 -1.395 -4.252 1.00 61.19 347 ALA A C 1
ATOM 2823 O O . ALA A 1 347 ? 18.701 -0.867 -5.016 1.00 61.19 347 ALA A O 1
ATOM 2824 N N . ILE A 1 348 ? 19.126 -2.155 -3.221 1.00 64.38 348 ILE A N 1
ATOM 2825 C CA . ILE A 1 348 ? 17.723 -2.431 -2.873 1.00 64.38 348 ILE A CA 1
ATOM 2826 C C . ILE A 1 348 ? 17.026 -1.167 -2.381 1.00 64.38 348 ILE A C 1
ATOM 2828 O O . ILE A 1 348 ? 15.920 -0.869 -2.828 1.00 64.38 348 ILE A O 1
ATOM 2832 N N . LEU A 1 349 ? 17.682 -0.403 -1.503 1.00 67.75 349 LEU A N 1
ATOM 2833 C CA . LEU A 1 349 ? 17.180 0.871 -0.986 1.00 67.75 349 LEU A CA 1
ATOM 2834 C C . LEU A 1 349 ? 16.806 1.829 -2.122 1.00 67.75 349 LEU A C 1
ATOM 2836 O O . LEU A 1 349 ? 15.760 2.468 -2.069 1.00 67.75 349 LEU A O 1
ATOM 2840 N N . GLU A 1 350 ? 17.625 1.909 -3.170 1.00 68.81 350 GLU A N 1
ATOM 2841 C CA . GLU A 1 350 ? 17.357 2.768 -4.327 1.00 68.81 350 GLU A CA 1
ATOM 2842 C C . GLU A 1 350 ? 16.092 2.356 -5.092 1.00 68.81 350 GLU A C 1
ATOM 2844 O O . GLU A 1 350 ? 15.240 3.197 -5.398 1.00 68.81 350 GLU A O 1
ATOM 2849 N N . VAL A 1 351 ? 15.947 1.059 -5.364 1.00 66.62 351 VAL A N 1
ATOM 2850 C CA . VAL A 1 351 ? 14.779 0.506 -6.058 1.00 66.62 351 VAL A CA 1
ATOM 2851 C C . VAL A 1 351 ? 13.528 0.666 -5.195 1.00 66.62 351 VAL A C 1
ATOM 2853 O O . VAL A 1 351 ? 12.543 1.229 -5.664 1.00 66.62 351 VAL A O 1
ATOM 2856 N N . ALA A 1 352 ? 13.586 0.286 -3.918 1.00 65.69 352 ALA A N 1
ATOM 2857 C CA . ALA A 1 352 ? 12.482 0.399 -2.967 1.00 65.69 352 ALA A CA 1
ATOM 2858 C C . ALA A 1 352 ? 11.993 1.848 -2.814 1.00 65.69 352 ALA A C 1
ATOM 2860 O O . ALA A 1 352 ? 10.793 2.117 -2.830 1.00 65.69 352 ALA A O 1
ATOM 2861 N N . LYS A 1 353 ? 12.924 2.802 -2.746 1.00 67.06 353 LYS A N 1
ATOM 2862 C CA . LYS A 1 353 ? 12.626 4.236 -2.658 1.00 67.06 353 LYS A CA 1
ATOM 2863 C C . LYS A 1 353 ? 11.986 4.792 -3.929 1.00 67.06 353 LYS A C 1
ATOM 2865 O O . LYS A 1 353 ? 11.187 5.721 -3.844 1.00 67.06 353 LYS A O 1
ATOM 2870 N N . SER A 1 354 ? 12.337 4.250 -5.097 1.00 62.62 354 SER A N 1
ATOM 2871 C CA . SER A 1 354 ? 11.725 4.643 -6.374 1.00 62.62 354 SER A CA 1
ATOM 2872 C C . SER A 1 354 ? 10.350 4.007 -6.595 1.00 62.62 354 SER A C 1
ATOM 2874 O O . SER A 1 354 ? 9.439 4.704 -7.032 1.00 62.62 354 SER A O 1
ATOM 2876 N N . LEU A 1 355 ? 10.162 2.743 -6.201 1.00 57.75 355 LEU A N 1
ATOM 2877 C CA . LEU A 1 355 ? 8.857 2.071 -6.192 1.00 57.75 355 LEU A CA 1
ATOM 2878 C C . LEU A 1 355 ? 7.887 2.711 -5.187 1.00 57.75 355 LEU A C 1
ATOM 2880 O O . LEU A 1 355 ? 6.693 2.787 -5.447 1.00 57.75 355 LEU A O 1
ATOM 2884 N N . GLY A 1 356 ? 8.400 3.210 -4.058 1.00 45.94 356 GLY A N 1
ATOM 2885 C CA . GLY A 1 356 ? 7.611 3.914 -3.048 1.00 45.94 356 GLY A CA 1
ATOM 2886 C C . GLY A 1 356 ? 7.328 5.390 -3.351 1.00 45.94 356 GLY A C 1
ATOM 2887 O O . GLY A 1 356 ? 6.512 5.983 -2.650 1.00 45.94 356 GLY A O 1
ATOM 2888 N N . ILE A 1 357 ? 7.984 6.014 -4.344 1.00 45.22 357 ILE A N 1
ATOM 2889 C CA . ILE A 1 357 ? 7.780 7.436 -4.676 1.00 45.22 357 ILE A CA 1
ATOM 2890 C C . ILE A 1 357 ? 7.928 7.721 -6.171 1.00 45.22 357 ILE A C 1
ATOM 2892 O O . ILE A 1 357 ? 9.040 7.830 -6.697 1.00 45.22 357 ILE A O 1
ATOM 2896 N N . HIS A 1 358 ? 6.813 8.103 -6.797 1.00 34.38 358 HIS A N 1
ATOM 2897 C CA . HIS A 1 358 ? 6.834 8.955 -7.982 1.00 34.38 358 HIS A CA 1
ATOM 2898 C C . HIS A 1 358 ? 6.963 10.433 -7.554 1.00 34.38 358 HIS A C 1
ATOM 2900 O O . HIS A 1 358 ? 6.006 11.065 -7.109 1.00 34.38 358 HIS A O 1
ATOM 2906 N N . LYS A 1 359 ? 8.172 11.012 -7.639 1.00 33.59 359 LYS A N 1
ATOM 2907 C CA . LYS A 1 359 ? 8.391 12.454 -7.391 1.00 33.59 359 LYS A CA 1
ATOM 2908 C C . LYS A 1 359 ? 7.974 13.238 -8.634 1.00 33.59 359 LYS A C 1
ATOM 2910 O O . LYS A 1 359 ? 8.799 13.444 -9.521 1.00 33.59 359 LYS A O 1
ATOM 2915 N N . GLY A 1 360 ? 6.739 13.723 -8.661 1.00 29.19 360 GLY A N 1
ATOM 2916 C CA . GLY A 1 360 ? 6.244 14.637 -9.691 1.00 29.19 360 GLY A CA 1
ATOM 2917 C C . GLY A 1 360 ? 5.466 15.804 -9.095 1.00 29.19 360 GLY A C 1
ATOM 2918 O O . GLY A 1 360 ? 4.259 15.834 -9.231 1.00 29.19 360 GLY A O 1
ATOM 2919 N N . ALA A 1 361 ? 6.142 16.723 -8.397 1.00 26.44 361 ALA A N 1
ATOM 2920 C CA . ALA A 1 361 ? 5.674 18.098 -8.152 1.00 26.44 361 ALA A CA 1
ATOM 2921 C C . ALA A 1 361 ? 6.763 18.869 -7.391 1.00 26.44 361 ALA A C 1
ATOM 2923 O O . ALA A 1 361 ? 6.837 18.866 -6.157 1.00 26.44 361 ALA A O 1
ATOM 2924 N N . ARG A 1 362 ? 7.668 19.499 -8.136 1.00 30.11 362 ARG A N 1
ATOM 2925 C CA . ARG A 1 362 ? 8.607 20.491 -7.611 1.00 30.11 362 ARG A CA 1
ATOM 2926 C C . ARG A 1 362 ? 8.708 21.593 -8.652 1.00 30.11 362 ARG A C 1
ATOM 2928 O O . ARG A 1 362 ? 9.677 21.576 -9.384 1.00 30.11 362 ARG A O 1
ATOM 2935 N N . GLU A 1 363 ? 7.688 22.445 -8.748 1.00 28.77 363 GLU A N 1
ATOM 2936 C CA . GLU A 1 363 ? 7.755 23.796 -9.345 1.00 28.77 363 GLU A CA 1
ATOM 2937 C C . GLU A 1 363 ? 6.360 24.445 -9.407 1.00 28.77 363 GLU A C 1
ATOM 2939 O O . GLU A 1 363 ? 5.796 24.682 -10.461 1.00 28.77 363 GLU A O 1
ATOM 2944 N N . SER A 1 364 ? 5.773 24.723 -8.251 1.00 26.53 364 SER A N 1
ATOM 2945 C CA . SER A 1 364 ? 4.848 25.842 -8.024 1.00 26.53 364 SER A CA 1
ATOM 2946 C C . SER A 1 364 ? 4.609 25.892 -6.515 1.00 26.53 364 SER A C 1
ATOM 2948 O O . SER A 1 364 ? 4.901 24.923 -5.822 1.00 26.53 364 SER A O 1
ATOM 2950 N N . ILE A 1 365 ? 4.120 27.002 -5.978 1.00 27.56 365 ILE A N 1
ATOM 2951 C CA . ILE A 1 365 ? 4.004 27.266 -4.534 1.00 27.56 365 ILE A CA 1
ATOM 2952 C C . ILE A 1 365 ? 5.342 27.708 -3.910 1.00 27.56 365 ILE A C 1
ATOM 2954 O O . ILE A 1 365 ? 5.918 27.099 -3.012 1.00 27.56 365 ILE A O 1
ATOM 2958 N N . ARG A 1 366 ? 5.834 28.847 -4.404 1.00 25.78 366 ARG A N 1
ATOM 2959 C CA . ARG A 1 366 ? 6.641 29.777 -3.611 1.00 25.78 366 ARG A CA 1
ATOM 2960 C C . ARG A 1 366 ? 5.632 30.686 -2.892 1.00 25.78 366 ARG A C 1
ATOM 2962 O O . ARG A 1 366 ? 5.271 31.717 -3.446 1.00 25.78 366 ARG A O 1
ATOM 2969 N N . VAL A 1 367 ? 5.093 30.275 -1.738 1.00 29.53 367 VAL A N 1
ATOM 2970 C CA . VAL A 1 367 ? 4.264 31.192 -0.930 1.00 29.53 367 VAL A CA 1
ATOM 2971 C C . VAL A 1 367 ? 5.199 32.191 -0.261 1.00 29.53 367 VAL A C 1
ATOM 2973 O O . VAL A 1 367 ? 6.131 31.820 0.449 1.00 29.53 367 VAL A O 1
ATOM 2976 N N . HIS A 1 368 ? 4.982 33.461 -0.581 1.00 27.86 368 HIS A N 1
ATOM 2977 C CA . HIS A 1 368 ? 5.583 34.606 0.082 1.00 27.86 368 HIS A CA 1
ATOM 2978 C C . HIS A 1 368 ? 5.074 34.643 1.529 1.00 27.86 368 HIS A C 1
ATOM 2980 O O . HIS A 1 368 ? 3.875 34.784 1.752 1.00 27.86 368 HIS A O 1
ATOM 2986 N N . ASN A 1 369 ? 5.978 34.511 2.501 1.00 30.27 369 ASN A N 1
ATOM 2987 C CA . ASN A 1 369 ? 5.674 34.811 3.896 1.00 30.27 369 ASN A CA 1
ATOM 2988 C C . ASN A 1 369 ? 5.579 36.333 4.054 1.00 30.27 369 ASN A C 1
ATOM 2990 O O . ASN A 1 369 ? 6.601 37.010 4.143 1.00 30.27 369 ASN A O 1
ATOM 2994 N N . GLY A 1 370 ? 4.354 36.851 4.079 1.00 26.50 370 GLY A N 1
ATOM 2995 C CA . GLY A 1 370 ? 4.021 38.102 4.750 1.00 26.50 370 GLY A CA 1
ATOM 2996 C C . GLY A 1 370 ? 3.366 37.742 6.076 1.00 26.50 370 GLY A C 1
ATOM 2997 O O . GLY A 1 370 ? 2.363 37.035 6.089 1.00 26.50 370 GLY A O 1
ATOM 2998 N N . ALA A 1 371 ? 3.987 38.148 7.179 1.00 29.12 371 ALA A N 1
ATOM 2999 C CA . ALA A 1 371 ? 3.379 38.088 8.497 1.00 29.12 371 ALA A CA 1
ATOM 3000 C C . ALA A 1 371 ? 2.091 38.921 8.506 1.00 29.12 371 ALA A C 1
ATOM 3002 O O . ALA A 1 371 ? 2.097 39.995 7.921 1.00 29.12 371 ALA A O 1
ATOM 3003 N N . ASP A 1 372 ? 1.046 38.438 9.181 1.00 27.56 372 ASP A N 1
ATOM 3004 C CA . ASP A 1 372 ? 0.192 39.276 10.022 1.00 27.56 372 ASP A CA 1
ATOM 3005 C C . ASP A 1 372 ? -0.654 38.421 10.978 1.00 27.56 372 ASP A C 1
ATOM 3007 O O . ASP A 1 372 ? -1.158 37.348 10.644 1.00 27.56 372 ASP A O 1
ATOM 3011 N N . ASN A 1 373 ? -0.732 38.910 12.213 1.00 29.73 373 ASN A N 1
ATOM 3012 C CA . ASN A 1 373 ? -1.464 38.355 13.344 1.00 29.73 373 ASN A CA 1
ATOM 3013 C C . ASN A 1 373 ? -2.957 38.186 13.045 1.00 29.73 373 ASN A C 1
ATOM 3015 O O . ASN A 1 373 ? -3.577 39.123 12.555 1.00 29.73 373 ASN A O 1
ATOM 3019 N N . LEU A 1 374 ? -3.570 37.094 13.515 1.00 25.80 374 LEU A N 1
ATOM 3020 C CA . LEU A 1 374 ? -4.977 37.111 13.925 1.00 25.80 374 LEU A CA 1
ATOM 3021 C C . LEU A 1 374 ? -5.279 36.004 14.943 1.00 25.80 374 LEU A C 1
ATOM 3023 O O . LEU A 1 374 ? -5.266 34.812 14.645 1.00 25.80 374 LEU A O 1
ATOM 3027 N N . HIS A 1 375 ? -5.578 36.445 16.164 1.00 27.52 375 HIS A N 1
ATOM 3028 C CA . HIS A 1 375 ? -6.369 35.696 17.130 1.00 27.52 375 HIS A CA 1
ATOM 3029 C C . HIS A 1 375 ? -7.769 35.450 16.554 1.00 27.52 375 HIS A C 1
ATOM 3031 O O . HIS A 1 375 ? -8.436 36.404 16.164 1.00 27.52 375 HIS A O 1
ATOM 3037 N N . ALA A 1 376 ? -8.254 34.209 16.602 1.00 25.58 376 ALA A N 1
ATOM 3038 C CA . ALA A 1 376 ? -9.687 33.930 16.618 1.00 25.58 376 ALA A CA 1
ATOM 3039 C C . ALA A 1 376 ? -9.959 32.570 17.272 1.00 25.58 376 ALA A C 1
ATOM 3041 O O . ALA A 1 376 ? -9.594 31.512 16.765 1.00 25.58 376 ALA A O 1
ATOM 3042 N N . HIS A 1 377 ? -10.618 32.631 18.425 1.00 25.09 377 HIS A N 1
ATOM 3043 C CA . HIS A 1 377 ? -11.344 31.526 19.028 1.00 25.09 377 HIS A CA 1
ATOM 3044 C C . HIS A 1 377 ? -12.430 31.030 18.068 1.00 25.09 377 HIS A C 1
ATOM 3046 O O . HIS A 1 377 ? -13.255 31.838 17.649 1.00 25.09 377 HIS A O 1
ATOM 3052 N N . SER A 1 378 ? -12.523 29.724 17.805 1.00 23.91 378 SER A N 1
ATOM 3053 C CA . SER A 1 378 ? -13.817 29.023 17.730 1.00 23.91 378 SER A CA 1
ATOM 3054 C C . SER A 1 378 ? -13.644 27.504 17.744 1.00 23.91 378 SER A C 1
ATOM 3056 O O . SER A 1 378 ? -12.760 26.929 17.119 1.00 23.91 378 SER A O 1
ATOM 3058 N N . HIS A 1 379 ? -14.510 26.884 18.531 1.00 25.03 379 HIS A N 1
ATOM 3059 C CA . HIS A 1 379 ? -14.595 25.476 18.862 1.00 25.03 379 HIS A CA 1
ATOM 3060 C C . HIS A 1 379 ? -14.967 24.599 17.660 1.00 25.03 379 HIS A C 1
ATOM 3062 O O . HIS A 1 379 ? -15.912 24.920 16.956 1.00 25.03 379 HIS A O 1
ATOM 3068 N N . PHE A 1 380 ? -14.287 23.461 17.511 1.00 20.95 380 PHE A N 1
ATOM 3069 C CA . PHE A 1 380 ? -14.869 22.110 17.448 1.00 20.95 380 PHE A CA 1
ATOM 3070 C C . PHE A 1 380 ? -13.702 21.123 17.600 1.00 20.95 380 PHE A C 1
ATOM 3072 O O . PHE A 1 380 ? -13.023 20.759 16.644 1.00 20.95 380 PHE A O 1
ATOM 3079 N N . VAL A 1 381 ? -13.402 20.757 18.848 1.00 21.28 381 VAL A N 1
ATOM 3080 C CA . VAL A 1 381 ? -12.369 19.765 19.157 1.00 21.28 381 VAL A CA 1
ATOM 3081 C C . VAL A 1 381 ? -13.030 18.393 19.091 1.00 21.28 381 VAL A C 1
ATOM 3083 O O . VAL A 1 381 ? -13.792 18.025 19.983 1.00 21.28 381 VAL A O 1
ATOM 3086 N N . LEU A 1 382 ? -12.733 17.629 18.039 1.00 22.52 382 LEU A N 1
ATOM 3087 C CA . LEU A 1 382 ? -12.853 16.174 18.076 1.00 22.52 382 LEU A CA 1
ATOM 3088 C C . LEU A 1 382 ? -11.814 15.675 19.084 1.00 22.52 382 LEU A C 1
ATOM 3090 O O . LEU A 1 382 ? -10.644 15.494 18.761 1.00 22.52 382 LEU A O 1
ATOM 3094 N N . VAL A 1 383 ? -12.237 15.547 20.341 1.00 21.50 383 VAL A N 1
ATOM 3095 C CA . VAL A 1 383 ? -11.466 14.879 21.388 1.00 21.50 383 VAL A CA 1
ATOM 3096 C C . VAL A 1 383 ? -11.504 13.386 21.059 1.00 21.50 383 VAL A C 1
ATOM 3098 O O . VAL A 1 383 ? -12.592 12.807 21.081 1.00 21.50 383 VAL A O 1
ATOM 3101 N N . PRO A 1 384 ? -10.372 12.724 20.763 1.00 26.86 384 PRO A N 1
ATOM 3102 C CA . PRO A 1 384 ? -10.336 11.274 20.784 1.00 26.86 384 PRO A CA 1
ATOM 3103 C C . PRO A 1 384 ? -10.641 10.859 22.221 1.00 26.86 384 PRO A C 1
ATOM 3105 O O . PRO A 1 384 ? -9.911 11.229 23.146 1.00 26.86 384 PRO A O 1
ATOM 3108 N N . ILE A 1 385 ? -11.742 10.138 22.425 1.00 22.58 385 ILE A N 1
ATOM 3109 C CA . ILE A 1 385 ? -12.065 9.570 23.729 1.00 22.58 385 ILE A CA 1
ATOM 3110 C C . ILE A 1 385 ? -10.956 8.569 24.061 1.00 22.58 385 ILE A C 1
ATOM 3112 O O . ILE A 1 385 ? -10.919 7.447 23.560 1.00 22.58 385 ILE A O 1
ATOM 3116 N N . CYS A 1 386 ? -10.029 8.991 24.918 1.00 22.89 386 CYS A N 1
ATOM 3117 C CA . CYS A 1 386 ? -9.172 8.087 25.664 1.00 22.89 386 CYS A CA 1
ATOM 3118 C C . CYS A 1 386 ? -10.085 7.322 26.621 1.00 22.89 386 CYS A C 1
ATOM 3120 O O . CYS A 1 386 ? -10.422 7.811 27.700 1.00 22.89 386 CYS A O 1
ATOM 3122 N N . ILE A 1 387 ? -10.526 6.137 26.211 1.00 23.77 387 ILE A N 1
ATOM 3123 C CA . ILE A 1 387 ? -11.231 5.220 27.100 1.00 23.77 387 ILE A CA 1
ATOM 3124 C C . ILE A 1 387 ? -10.201 4.758 28.125 1.00 23.77 387 ILE A C 1
ATOM 3126 O O . ILE A 1 387 ? -9.309 3.957 27.841 1.00 23.77 387 ILE A O 1
ATOM 3130 N N . ARG A 1 388 ? -10.281 5.347 29.318 1.00 21.88 388 ARG A N 1
ATOM 3131 C CA . ARG A 1 388 ? -9.563 4.890 30.499 1.00 21.88 388 ARG A CA 1
ATOM 3132 C C . ARG A 1 388 ? -10.161 3.535 30.867 1.00 21.88 388 ARG A C 1
ATOM 3134 O O . ARG A 1 388 ? -11.211 3.498 31.492 1.00 21.88 388 ARG A O 1
ATOM 3141 N N . VAL A 1 389 ? -9.494 2.449 30.485 1.00 26.81 389 VAL A N 1
ATOM 3142 C CA . VAL A 1 389 ? -9.722 1.143 31.115 1.00 26.81 389 VAL A CA 1
ATOM 3143 C C . VAL A 1 389 ? -9.315 1.310 32.584 1.00 26.81 389 VAL A C 1
ATOM 3145 O O . VAL A 1 389 ? -8.162 1.683 32.836 1.00 26.81 389 VAL A O 1
ATOM 3148 N N . PRO A 1 390 ? -10.224 1.149 33.561 1.00 26.86 390 PRO A N 1
ATOM 3149 C CA . PRO A 1 390 ? -9.845 1.174 34.963 1.00 26.86 390 PRO A CA 1
ATOM 3150 C C . PRO A 1 390 ? -8.845 0.046 35.212 1.00 26.86 390 PRO A C 1
ATOM 3152 O O . PRO A 1 390 ? -9.042 -1.079 34.756 1.00 26.86 390 PRO A O 1
ATOM 3155 N N . ASN A 1 391 ? -7.757 0.346 35.921 1.00 30.58 391 ASN A N 1
ATOM 3156 C CA . ASN A 1 391 ? -6.838 -0.679 36.401 1.00 30.58 391 ASN A CA 1
ATOM 3157 C C . ASN A 1 391 ? -7.640 -1.722 37.190 1.00 30.58 391 ASN A C 1
ATOM 3159 O O . ASN A 1 391 ? -8.159 -1.406 38.261 1.00 30.58 391 ASN A O 1
ATOM 3163 N N . SER A 1 392 ? -7.717 -2.955 36.694 1.00 28.78 392 SER A N 1
ATOM 3164 C CA . SER A 1 392 ? -8.049 -4.086 37.552 1.00 28.78 392 SER A CA 1
ATOM 3165 C C . SER A 1 392 ? -6.931 -4.206 38.596 1.00 28.78 392 SER A C 1
ATOM 3167 O O . SER A 1 392 ? -5.755 -4.206 38.213 1.00 28.78 392 SER A O 1
ATOM 3169 N N . PRO A 1 393 ? -7.240 -4.250 39.904 1.00 30.84 393 PRO A N 1
ATOM 3170 C CA . PRO A 1 393 ? -6.232 -4.553 40.904 1.00 30.84 393 PRO A CA 1
ATOM 3171 C C . PRO A 1 393 ? -5.676 -5.949 40.624 1.00 30.84 393 PRO A C 1
ATOM 3173 O O . PRO A 1 393 ? -6.423 -6.876 40.312 1.00 30.84 393 PRO A O 1
ATOM 3176 N N . ALA A 1 394 ? -4.353 -6.059 40.694 1.00 34.00 394 ALA A N 1
ATOM 3177 C CA . ALA A 1 394 ? -3.648 -7.322 40.596 1.00 34.00 394 ALA A CA 1
ATOM 3178 C C . ALA A 1 394 ? -4.229 -8.335 41.595 1.00 34.00 394 ALA A C 1
ATOM 3180 O O . ALA A 1 394 ? -4.354 -8.028 42.784 1.00 34.00 394 ALA A O 1
ATOM 3181 N N . LEU A 1 395 ? -4.544 -9.526 41.091 1.00 32.56 395 LEU A N 1
ATOM 3182 C CA . LEU A 1 395 ? -4.596 -10.772 41.846 1.00 32.56 395 LEU A CA 1
ATOM 3183 C C . LEU A 1 395 ? -3.687 -11.771 41.139 1.00 32.56 395 LEU A C 1
ATOM 3185 O O . LEU A 1 395 ? -3.812 -11.880 39.895 1.00 32.56 395 LEU A O 1
#

Organism: Fagus sylvatica (NCBI:txid28930)

Radius of gyration: 24.8 Å; chains: 1; bounding box: 59×68×75 Å

Sequence (395 aa):
MVMSGLEREILDNPSVQQSKALEEALATQSVFQLGLLLVLPMVMEIGLEKGFRTALGDFIIMQLQLASVFFTFQLGTKAHYFGRTILHGGSKYRATGRGFVVFHAKFADNYRLYSRSHFVKGLELFILLIIYEVYGESYRSSNLYLFITFSMWFLVASWLFAPFVFNPSGFDWQKTVDDWTDWKRWMGNRGGIGISPDKSWESWWDEEQEHLKYTNIRGRVLEIILAFRFFVYQYGIVYHLDIAHRSKSLLVYGLSWLVMVTVLLVLKMVSMGRRRFGTDFQLMFRILKALLFLGFMSVMTVLFVVCGLSISDLFAAILAFTPTGWALVLHMALLAAMLADWASMQAILEVAKSLGIHKGARESIRVHNGADNLHAHSHFVLVPICIRVPNSPAL